Protein AF-0000000080737767 (afdb_homodimer)

Foldseek 3Di:
DPPVPPCVVCLQHDDFKGWAAQDLPDPLLLVLLLLQQQDQVSVVWFDQDDRDGDDSVVSNVVSLQQNQAPTKTFIFTDDPPPDDPDDPPDPPPTHGFWMKGWRGNYDDPVCCVQLETEIGITGRPVCPPVCSVLRVVLSVVCCSCPPVVGFKYKYKTWPVPVVVVVSCVVSQWDWDDWAWQPGDDPNDGIIMTMTMDGSVSVCVVVVVPPPPD/DPPVPPCVVCLQHDDFKGWAAQDLPDPLLLVLLLLQQQDQVSVVWFDQDDRDGDDSVCSNVVSLQQNQAPTKTFIFTDDPPPDDPDDPPDPPPTNGFWMKGWRGNYDDPVCCVQLETEIGITGRPVCPPVCSVLRVVLSVVCCSCPPVVGFKYKYKTKPVPVVVVVSCVVSQWDWDDWAWQPGDDPNDGIIMTMTMDGSVSVCVVVVVPPPPD

Solvent-accessible surface area (backbone atoms only — not comparable to full-atom values): 23776 Å² total; per-residue (Å²): 129,77,75,80,37,71,66,58,78,43,63,51,47,59,94,60,36,33,55,40,74,46,49,88,82,37,64,67,55,52,52,47,46,42,55,39,54,54,32,66,66,54,40,62,66,67,41,87,51,62,92,60,94,56,58,76,78,54,36,57,59,52,44,47,31,35,48,43,13,72,44,18,27,32,34,23,57,50,75,73,79,75,65,79,87,71,72,90,64,74,80,71,79,76,51,66,48,32,40,37,28,34,20,68,59,35,70,55,82,52,45,48,80,25,24,53,39,40,47,50,69,48,62,36,74,92,58,53,93,69,59,52,65,60,55,50,53,51,51,50,52,50,43,38,45,72,74,68,57,33,40,22,44,30,40,72,46,43,67,88,36,57,67,59,53,50,49,43,45,72,75,60,37,38,85,30,30,45,43,72,47,47,36,58,53,95,92,37,71,34,31,39,35,32,31,34,37,41,45,67,57,52,30,52,75,68,67,57,69,64,77,78,124,127,76,76,77,39,70,68,58,77,43,65,52,47,58,95,62,35,34,53,39,74,45,51,88,83,38,64,68,55,51,52,48,47,42,53,41,53,54,32,66,67,52,40,62,66,66,41,87,48,62,91,60,94,55,57,75,79,54,38,56,58,51,44,48,31,35,48,42,13,72,43,20,28,33,35,22,58,51,75,73,77,74,65,79,87,71,73,91,65,73,80,70,79,77,50,67,48,32,42,36,28,34,21,68,59,35,71,56,82,52,44,48,78,26,26,55,40,40,48,49,70,49,62,36,75,92,57,54,93,70,58,52,66,60,55,50,53,52,49,50,53,48,44,38,43,72,72,68,56,32,41,24,44,30,40,70,44,43,67,90,37,57,67,58,54,51,50,43,45,72,76,61,38,38,83,30,30,46,44,70,48,47,35,60,54,93,93,38,72,32,33,37,36,33,31,35,37,43,45,68,57,51,30,52,74,68,69,58,67,65,79,76,125

pLDDT: mean 89.71, std 14.6, range [28.62, 98.75]

Organism: Fusarium oxysporum (strain Fo5176) (NCBI:txid660025)

Nearest PDB structures (foldseek):
  6vfn-assembly1_A  TM=8.523E-01  e=4.442E-13  Bacillus thuringiensis
  3wr7-assembly1_A-3  TM=8.397E-01  e=1.255E-12  Escherichia coli LY180
  7kx2-assembly1_B  TM=7.762E-01  e=9.831E-13  Vibrio cholerae O1 biovar El Tor str. N16961
  5wif-assembly1_B  TM=7.946E-01  e=5.783E-12  Yersinia pestis
  1nsl-assembly1_F  TM=7.685E-01  e=1.634E-11  Bacillus subtilis

InterPro domains:
  IPR000182 GNAT domain [PF13302] (35-174)
  IPR000182 GNAT domain [PS51186] (49-190)
  IPR016181 Acyl-CoA N-acyltransferase [SSF55729] (100-198)

Secondary structure (DSSP, 8-state):
--S--HHHHTTTB-SSEEEEE--TT-HHHHHHHHHHHH-HHHHHHH--S------HHHHHHHHHHHHTSSEEEEEEEPP-TTS-S-S--------EEEEEEESTT---TTTGGG-EEEEEEEE-GGGTTSSHHHHHHHHHHHHHHHTS--SEEEEEEETT-HHHHHHHHHHT-EEEEEEEEEEEETTEEEEEEEEEEEHHHHHHHTT------/--S--HHHHTTTB-SSEEEEE--TT-HHHHHHHHHHHH-HHHHHHH--S------HHHHHHHHHHHHTSSEEEEEEE---TTS-S-S--------EEEEEEESTT---TTTGGG-EEEEEEEE-GGGTTSSHHHHHHHHHHHHHHHTS--SEEEEEEETT-HHHHHHHHHHT-EEEEEEEEEEEETTEEEEEEEEEEEHHHHHHHTT------

Structure (mmCIF, N/CA/C/O backbone):
data_AF-0000000080737767-model_v1
#
loop_
_entity.id
_entity.type
_entity.pdbx_description
1 polymer 'Uncharacterized protein'
#
loop_
_atom_site.group_PDB
_atom_site.id
_atom_site.type_symbol
_atom_site.label_atom_id
_atom_site.label_alt_id
_atom_site.label_comp_id
_atom_site.label_asym_id
_atom_site.label_entity_id
_atom_site.label_seq_id
_atom_site.pdbx_PDB_ins_code
_atom_site.Cartn_x
_atom_site.Cartn_y
_atom_site.Cartn_z
_atom_site.occupancy
_atom_site.B_iso_or_equiv
_atom_site.auth_seq_id
_atom_site.auth_comp_id
_atom_site.auth_asym_id
_atom_site.auth_atom_id
_atom_site.pdbx_PDB_model_num
ATOM 1 N N . MET A 1 1 ? -29.656 27.797 9.977 1 43.09 1 MET A N 1
ATOM 2 C CA . MET A 1 1 ? -28.422 27.391 10.641 1 43.09 1 MET A CA 1
ATOM 3 C C . MET A 1 1 ? -27.234 28.172 10.109 1 43.09 1 MET A C 1
ATOM 5 O O . MET A 1 1 ? -27.062 28.297 8.898 1 43.09 1 MET A O 1
ATOM 9 N N . ASP A 1 2 ? -26.781 29.172 10.734 1 53 2 ASP A N 1
ATOM 10 C CA . ASP A 1 2 ? -25.688 30.094 10.383 1 53 2 ASP A CA 1
ATOM 11 C C . ASP A 1 2 ? -24.422 29.312 10.023 1 53 2 ASP A C 1
ATOM 13 O O . ASP A 1 2 ? -23.859 28.609 10.867 1 53 2 ASP A O 1
ATOM 17 N N . TYR A 1 3 ? -24.359 28.891 8.805 1 58.97 3 TYR A N 1
ATOM 18 C CA . TYR A 1 3 ? -23.281 28.109 8.242 1 58.97 3 TYR A CA 1
ATOM 19 C C . TYR A 1 3 ? -21.922 28.703 8.594 1 58.97 3 TYR A C 1
ATOM 21 O O . TYR A 1 3 ? -20.875 28.094 8.336 1 58.97 3 TYR A O 1
ATOM 29 N N . SER A 1 4 ? -21.969 29.938 9.219 1 66.19 4 SER A N 1
ATOM 30 C CA . SER A 1 4 ? -20.703 30.578 9.578 1 66.19 4 SER A CA 1
ATOM 31 C C . SER A 1 4 ? -20.234 30.125 10.953 1 66.19 4 SER A C 1
ATOM 33 O O . SER A 1 4 ? -20.016 30.953 11.844 1 66.19 4 SER A O 1
ATOM 35 N N . THR A 1 5 ? -20.359 28.766 11.18 1 70.56 5 THR A N 1
ATOM 36 C CA . THR A 1 5 ? -19.859 28.219 12.43 1 70.56 5 THR A CA 1
ATOM 37 C C . THR A 1 5 ? -18.344 28.344 12.508 1 70.56 5 THR A C 1
ATOM 39 O O . THR A 1 5 ? -17.672 28.5 11.484 1 70.56 5 THR A O 1
ATOM 42 N N . GLU A 1 6 ? -17.875 28.625 13.633 1 73.81 6 GLU A N 1
ATOM 43 C CA . GLU A 1 6 ? -16.453 28.766 13.914 1 73.81 6 GLU A CA 1
ATOM 44 C C . GLU A 1 6 ? -15.648 27.672 13.227 1 73.81 6 GLU A C 1
ATOM 46 O O . GLU A 1 6 ? -14.539 27.906 12.75 1 73.81 6 GLU A O 1
ATOM 51 N N . ASP A 1 7 ? -16.297 26.578 13.078 1 75.62 7 ASP A N 1
ATOM 52 C CA . ASP A 1 7 ? -15.602 25.438 12.492 1 75.62 7 ASP A CA 1
ATOM 53 C C . ASP A 1 7 ? -15.398 25.625 10.992 1 75.62 7 ASP A C 1
ATOM 55 O O . ASP A 1 7 ? -14.383 25.188 10.438 1 75.62 7 ASP A O 1
ATOM 59 N N . ILE A 1 8 ? -16.234 26.312 10.383 1 81.31 8 ILE A N 1
ATOM 60 C CA . ILE A 1 8 ? -16.141 26.516 8.938 1 81.31 8 ILE A CA 1
ATOM 61 C C . ILE A 1 8 ? -15.203 27.688 8.641 1 81.31 8 ILE A C 1
ATOM 63 O O . ILE A 1 8 ? -14.367 27.609 7.738 1 81.31 8 ILE A O 1
ATOM 67 N N . VAL A 1 9 ? -15.266 28.719 9.438 1 79.62 9 VAL A N 1
ATOM 68 C CA . VAL A 1 9 ? -14.469 29.922 9.219 1 79.62 9 VAL A CA 1
ATOM 69 C C . VAL A 1 9 ? -12.984 29.609 9.414 1 79.62 9 VAL A C 1
ATOM 71 O O . VAL A 1 9 ? -12.133 30.125 8.695 1 79.62 9 VAL A O 1
ATOM 74 N N . ASN A 1 10 ? -12.703 28.641 10.281 1 83 10 ASN A N 1
ATOM 75 C CA . ASN A 1 10 ? -11.328 28.297 10.625 1 83 10 ASN A CA 1
ATOM 76 C C . ASN A 1 10 ? -10.914 26.953 10.039 1 83 10 ASN A C 1
ATOM 78 O O . ASN A 1 10 ? -10.016 26.297 10.555 1 83 10 ASN A O 1
ATOM 82 N N . ALA A 1 11 ? -11.57 26.625 8.984 1 89.31 11 ALA A N 1
ATOM 83 C CA . ALA A 1 11 ? -11.414 25.266 8.445 1 89.31 11 ALA A CA 1
ATOM 84 C C . ALA A 1 11 ? -10.008 25.062 7.898 1 89.31 11 ALA A C 1
ATOM 86 O O . ALA A 1 11 ? -9.57 23.922 7.719 1 89.31 11 ALA A O 1
ATOM 87 N N . TYR A 1 12 ? -9.281 26.156 7.684 1 93.5 12 TYR A N 1
ATOM 88 C CA . TYR A 1 12 ? -7.977 25.984 7.055 1 93.5 12 TYR A CA 1
ATOM 89 C C . TYR A 1 12 ? -6.867 26.516 7.953 1 93.5 12 TYR A C 1
ATOM 91 O O . TYR A 1 12 ? -5.816 26.938 7.469 1 93.5 12 TYR A O 1
ATOM 99 N N . LYS A 1 13 ? -7.152 26.594 9.195 1 93.56 13 LYS A N 1
ATOM 100 C CA . LYS A 1 13 ? -6.148 27.047 10.156 1 93.56 13 LYS A CA 1
ATOM 101 C C . LYS A 1 13 ? -6.258 26.266 11.461 1 93.56 13 LYS A C 1
ATOM 103 O O . LYS A 1 13 ? -7.305 25.688 11.758 1 93.56 13 LYS A O 1
ATOM 108 N N . SER A 1 14 ? -5.238 26.219 12.156 1 94.56 14 SER A N 1
ATOM 109 C CA . SER A 1 14 ? -5.152 25.734 13.531 1 94.56 14 SER A CA 1
ATOM 110 C C . SER A 1 14 ? -4.477 26.766 14.43 1 94.56 14 SER A C 1
ATOM 112 O O . SER A 1 14 ? -4.414 27.953 14.086 1 94.56 14 SER A O 1
ATOM 114 N N . ASN A 1 15 ? -4.082 26.406 15.648 1 94 15 ASN A N 1
ATOM 115 C CA . ASN A 1 15 ? -3.625 27.359 16.641 1 94 15 ASN A CA 1
ATOM 116 C C . ASN A 1 15 ? -2.477 28.219 16.109 1 94 15 ASN A C 1
ATOM 118 O O . ASN A 1 15 ? -2.574 29.438 16.062 1 94 15 ASN A O 1
ATOM 122 N N . ARG A 1 16 ? -1.409 27.609 15.672 1 95.62 16 ARG A N 1
ATOM 123 C CA . ARG A 1 16 ? -0.205 28.328 15.281 1 95.62 16 ARG A CA 1
ATOM 124 C C . ARG A 1 16 ? 0.028 28.219 13.773 1 95.62 16 ARG A C 1
ATOM 126 O O . ARG A 1 16 ? 0.942 28.844 13.234 1 95.62 16 ARG A O 1
ATOM 133 N N . LEU A 1 17 ? -0.876 27.453 13.047 1 97 17 LEU A N 1
ATOM 134 C CA . LEU A 1 17 ? -0.57 27.125 11.656 1 97 17 LEU A CA 1
ATOM 135 C C . LEU A 1 17 ? -1.733 27.5 10.742 1 97 17 LEU A C 1
ATOM 137 O O . LEU A 1 17 ? -2.885 27.547 11.188 1 97 17 LEU A O 1
ATOM 141 N N . GLU A 1 18 ? -1.42 27.828 9.531 1 96.31 18 GLU A N 1
ATOM 142 C CA . GLU A 1 18 ? -2.348 27.969 8.414 1 96.31 18 GLU A CA 1
ATOM 143 C C . GLU A 1 18 ? -2.006 27 7.289 1 96.31 18 GLU A C 1
ATOM 145 O O . GLU A 1 18 ? -0.83 26.734 7.023 1 96.31 18 GLU A O 1
ATOM 150 N N . TYR A 1 19 ? -3.014 26.531 6.668 1 96.94 19 TYR A N 1
ATOM 151 C CA . TYR A 1 19 ? -2.844 25.547 5.613 1 96.94 19 TYR A CA 1
ATOM 152 C C . TYR A 1 19 ? -3.311 26.094 4.27 1 96.94 19 TYR A C 1
ATOM 154 O O . TYR A 1 19 ? -4.496 26.375 4.086 1 96.94 19 TYR A O 1
ATOM 162 N N . ILE A 1 20 ? -2.375 26.156 3.404 1 95.38 20 ILE A N 1
ATOM 163 C CA . ILE A 1 20 ? -2.678 26.719 2.09 1 95.38 20 ILE A CA 1
ATOM 164 C C . ILE A 1 20 ? -2.562 25.625 1.029 1 95.38 20 ILE A C 1
ATOM 166 O O . ILE A 1 20 ? -1.651 24.797 1.081 1 95.38 20 ILE A O 1
ATOM 170 N N . ARG A 1 21 ? -3.438 25.703 0.076 1 95.5 21 ARG A N 1
ATOM 171 C CA . ARG A 1 21 ? -3.363 24.719 -1.004 1 95.5 21 ARG A CA 1
ATOM 172 C C . ARG A 1 21 ? -2.002 24.766 -1.687 1 95.5 21 ARG A C 1
ATOM 174 O O . ARG A 1 21 ? -1.497 25.828 -2.02 1 95.5 21 ARG A O 1
ATOM 181 N N . ALA A 1 22 ? -1.434 23.594 -1.837 1 95.5 22 ALA A N 1
ATOM 182 C CA . ALA A 1 22 ? -0.165 23.516 -2.557 1 95.5 22 ALA A CA 1
ATOM 183 C C . ALA A 1 22 ? -0.333 23.953 -4.012 1 95.5 22 ALA A C 1
ATOM 185 O O . ALA A 1 22 ? -1.306 23.562 -4.668 1 95.5 22 ALA A O 1
ATOM 186 N N . ASP A 1 23 ? 0.607 24.75 -4.457 1 92.94 23 ASP A N 1
ATOM 187 C CA . ASP A 1 23 ? 0.604 25.297 -5.809 1 92.94 23 ASP A CA 1
ATOM 188 C C . ASP A 1 23 ? 1.978 25.156 -6.461 1 92.94 23 ASP A C 1
ATOM 190 O O . ASP A 1 23 ? 2.973 25.656 -5.938 1 92.94 23 ASP A O 1
ATOM 194 N N . LYS A 1 24 ? 1.969 24.547 -7.617 1 91.19 24 LYS A N 1
ATOM 195 C CA . LYS A 1 24 ? 3.232 24.266 -8.289 1 91.19 24 LYS A CA 1
ATOM 196 C C . LYS A 1 24 ? 3.932 25.547 -8.711 1 91.19 24 LYS A C 1
ATOM 198 O O . LYS A 1 24 ? 5.145 25.562 -8.93 1 91.19 24 LYS A O 1
ATOM 203 N N . THR A 1 25 ? 3.211 26.594 -8.836 1 92.19 25 THR A N 1
ATOM 204 C CA . THR A 1 25 ? 3.779 27.859 -9.312 1 92.19 25 THR A CA 1
ATOM 205 C C . THR A 1 25 ? 4.293 28.703 -8.148 1 92.19 25 THR A C 1
ATOM 207 O O . THR A 1 25 ? 4.883 29.766 -8.352 1 92.19 25 THR A O 1
ATOM 210 N N . ASP A 1 26 ? 4.027 28.281 -6.945 1 93.25 26 ASP A N 1
ATOM 211 C CA . ASP A 1 26 ? 4.496 29 -5.766 1 93.25 26 ASP A CA 1
ATOM 212 C C . ASP A 1 26 ? 5.996 28.812 -5.559 1 93.25 26 ASP A C 1
ATOM 214 O O . ASP A 1 26 ? 6.434 27.734 -5.137 1 93.25 26 ASP A O 1
ATOM 218 N N . GLY A 1 27 ? 6.715 29.812 -5.773 1 93.88 27 GLY A N 1
ATOM 219 C CA . GLY A 1 27 ? 8.164 29.75 -5.66 1 93.88 27 GLY A CA 1
ATOM 220 C C . GLY A 1 27 ? 8.641 29.406 -4.262 1 93.88 27 GLY A C 1
ATOM 221 O O . GLY A 1 27 ? 9.664 28.734 -4.094 1 93.88 27 GLY A O 1
ATOM 222 N N . ASN A 1 28 ? 8.008 29.875 -3.287 1 94.12 28 ASN A N 1
ATOM 223 C CA . ASN A 1 28 ? 8.375 29.547 -1.911 1 94.12 28 ASN A CA 1
ATOM 224 C C . ASN A 1 28 ? 8.18 28.078 -1.604 1 94.12 28 ASN A C 1
ATOM 226 O O . ASN A 1 28 ? 9 27.453 -0.92 1 94.12 28 ASN A O 1
ATOM 230 N N . LEU A 1 29 ? 7.121 27.594 -2.072 1 95.19 29 LEU A N 1
ATOM 231 C CA . LEU A 1 29 ? 6.883 26.156 -1.894 1 95.19 29 LEU A CA 1
ATOM 232 C C . LEU A 1 29 ? 7.953 25.344 -2.598 1 95.19 29 LEU A C 1
ATOM 234 O O . LEU A 1 29 ? 8.406 24.312 -2.074 1 95.19 29 LEU A O 1
ATOM 238 N N . GLN A 1 30 ? 8.344 25.75 -3.779 1 96.12 30 GLN A N 1
ATOM 239 C CA . GLN A 1 30 ? 9.398 25.062 -4.516 1 96.12 30 GLN A CA 1
ATOM 240 C C . GLN A 1 30 ? 10.695 25.016 -3.709 1 96.12 30 GLN A C 1
ATOM 242 O O . GLN A 1 30 ? 11.367 23.984 -3.668 1 96.12 30 GLN A O 1
ATOM 247 N N . LYS A 1 31 ? 10.992 26.078 -3.131 1 95.44 31 LYS A N 1
ATOM 248 C CA . LYS A 1 31 ? 12.203 26.156 -2.322 1 95.44 31 LYS A CA 1
ATOM 249 C C . LYS A 1 31 ? 12.133 25.203 -1.131 1 95.44 31 LYS A C 1
ATOM 251 O O . LYS A 1 31 ? 13.094 24.5 -0.838 1 95.44 31 LYS A O 1
ATOM 256 N N . VAL A 1 32 ? 11.047 25.219 -0.478 1 96.31 32 VAL A N 1
ATOM 257 C CA . VAL A 1 32 ? 10.859 24.359 0.684 1 96.31 32 VAL A CA 1
ATOM 258 C C . VAL A 1 32 ? 10.891 22.891 0.248 1 96.31 32 VAL A C 1
ATOM 260 O O . VAL A 1 32 ? 11.5 22.047 0.909 1 96.31 32 VAL A O 1
ATOM 263 N N . ALA A 1 33 ? 10.188 22.609 -0.85 1 96.25 33 ALA A N 1
ATOM 264 C CA . ALA A 1 33 ? 10.188 21.266 -1.391 1 96.25 33 ALA A CA 1
ATOM 265 C C . ALA A 1 33 ? 11.617 20.781 -1.677 1 96.25 33 ALA A C 1
ATOM 267 O O . ALA A 1 33 ? 11.969 19.641 -1.362 1 96.25 33 ALA A O 1
ATOM 268 N N . LEU A 1 34 ? 12.367 21.625 -2.277 1 95.69 34 LEU A N 1
ATOM 269 C CA . LEU A 1 34 ? 13.75 21.281 -2.561 1 95.69 34 LEU A CA 1
ATOM 270 C C . LEU A 1 34 ? 14.516 21 -1.272 1 95.69 34 LEU A C 1
ATOM 272 O O . LEU A 1 34 ? 15.289 20.031 -1.197 1 95.69 34 LEU A O 1
ATOM 276 N N . THR A 1 35 ? 14.352 21.828 -0.272 1 96.06 35 THR A N 1
ATOM 277 C CA . THR A 1 35 ? 14.984 21.625 1.028 1 96.06 35 THR A CA 1
ATOM 278 C C . THR A 1 35 ? 14.602 20.281 1.625 1 96.06 35 THR A C 1
ATOM 280 O O . THR A 1 35 ? 15.461 19.562 2.143 1 96.06 35 THR A O 1
ATOM 283 N N . ILE A 1 36 ? 13.391 19.953 1.53 1 95.5 36 ILE A N 1
ATOM 284 C CA . ILE A 1 36 ? 12.883 18.688 2.029 1 95.5 36 ILE A CA 1
ATOM 285 C C . ILE A 1 36 ? 13.547 17.531 1.278 1 95.5 36 ILE A C 1
ATOM 287 O O . ILE A 1 36 ? 14.062 16.594 1.894 1 95.5 36 ILE A O 1
ATOM 291 N N . LEU A 1 37 ? 13.578 17.656 -0.021 1 94.19 37 LEU A N 1
ATOM 292 C CA . LEU A 1 37 ? 14.078 16.594 -0.884 1 94.19 37 LEU A CA 1
ATOM 293 C C . LEU A 1 37 ? 15.578 16.391 -0.693 1 94.19 37 LEU A C 1
ATOM 295 O O . LEU A 1 37 ? 16.094 15.281 -0.854 1 94.19 37 LEU A O 1
ATOM 299 N N . GLN A 1 38 ? 16.234 17.406 -0.276 1 94.56 38 GLN A N 1
ATOM 300 C CA . GLN A 1 38 ? 17.688 17.344 -0.185 1 94.56 38 GLN A CA 1
ATOM 301 C C . GLN A 1 38 ? 18.141 16.922 1.21 1 94.56 38 GLN A C 1
ATOM 303 O O . GLN A 1 38 ? 19.312 16.594 1.422 1 94.56 38 GLN A O 1
ATOM 308 N N . ASP A 1 39 ? 17.281 16.938 2.135 1 95.38 39 ASP A N 1
ATOM 309 C CA . ASP A 1 39 ? 17.625 16.5 3.484 1 95.38 39 ASP A CA 1
ATOM 310 C C . ASP A 1 39 ? 17.562 14.969 3.594 1 95.38 39 ASP A C 1
ATOM 312 O O . ASP A 1 39 ? 16.484 14.383 3.504 1 95.38 39 ASP A O 1
ATOM 316 N N . PRO A 1 40 ? 18.641 14.344 3.842 1 93.31 40 PRO A N 1
ATOM 317 C CA . PRO A 1 40 ? 18.656 12.875 3.83 1 93.31 40 PRO A CA 1
ATOM 318 C C . PRO A 1 40 ? 17.844 12.266 4.969 1 93.31 40 PRO A C 1
ATOM 320 O O . PRO A 1 40 ? 17.297 11.172 4.824 1 93.31 40 PRO A O 1
ATOM 323 N N . VAL A 1 41 ? 17.781 12.938 6.055 1 93.5 41 VAL A N 1
ATOM 324 C CA . VAL A 1 41 ? 17 12.422 7.176 1 93.5 41 VAL A CA 1
ATOM 325 C C . VAL A 1 41 ? 15.508 12.469 6.836 1 93.5 41 VAL A C 1
ATOM 327 O O . VAL A 1 41 ? 14.789 11.492 7.051 1 93.5 41 VAL A O 1
ATOM 330 N N . ILE A 1 42 ? 15.109 13.586 6.281 1 93.75 42 ILE A N 1
ATOM 331 C CA . ILE A 1 42 ? 13.719 13.695 5.871 1 93.75 42 ILE A CA 1
ATOM 332 C C . ILE A 1 42 ? 13.398 12.648 4.809 1 93.75 42 ILE A C 1
ATOM 334 O O . ILE A 1 42 ? 12.359 11.984 4.867 1 93.75 42 ILE A O 1
ATOM 338 N N . GLN A 1 43 ? 14.281 12.484 3.879 1 91.19 43 GLN A N 1
ATOM 339 C CA . GLN A 1 43 ? 14.086 11.484 2.838 1 91.19 43 GLN A CA 1
ATOM 340 C C . GLN A 1 43 ? 13.938 10.086 3.441 1 91.19 43 GLN A C 1
ATOM 342 O O . GLN A 1 43 ? 13.039 9.336 3.055 1 91.19 43 GLN A O 1
ATOM 347 N N . ALA A 1 44 ? 14.703 9.758 4.371 1 90.31 44 ALA A N 1
ATOM 348 C CA . ALA A 1 44 ? 14.711 8.43 4.98 1 90.31 44 ALA A CA 1
ATOM 349 C C . ALA A 1 44 ? 13.43 8.172 5.762 1 90.31 44 ALA A C 1
ATOM 351 O O . ALA A 1 44 ? 12.961 7.039 5.844 1 90.31 44 ALA A O 1
ATOM 352 N N . LEU A 1 45 ? 12.883 9.219 6.246 1 91.12 45 LEU A N 1
ATOM 353 C CA . LEU A 1 45 ? 11.742 9.062 7.137 1 91.12 45 LEU A CA 1
ATOM 354 C C . LEU A 1 45 ? 10.43 9.195 6.363 1 91.12 45 LEU A C 1
ATOM 356 O O . LEU A 1 45 ? 9.383 8.742 6.824 1 91.12 45 LEU A O 1
ATOM 360 N N . SER A 1 46 ? 10.477 9.805 5.242 1 87 46 SER A N 1
ATOM 361 C CA . SER A 1 46 ? 9.25 10.148 4.52 1 87 46 SER A CA 1
ATOM 362 C C . SER A 1 46 ? 8.836 9.023 3.578 1 87 46 SER A C 1
ATOM 364 O O . SER A 1 46 ? 7.641 8.812 3.355 1 87 46 SER A O 1
ATOM 366 N N . ALA A 1 47 ? 9.758 8.406 2.918 1 80.12 47 ALA A N 1
ATOM 367 C CA . ALA A 1 47 ? 9.484 7.32 1.985 1 80.12 47 ALA A CA 1
ATOM 368 C C . ALA A 1 47 ? 10.625 6.301 1.976 1 80.12 47 ALA A C 1
ATOM 370 O O . ALA A 1 47 ? 11.789 6.672 2.088 1 80.12 47 ALA A O 1
ATOM 371 N N . PRO A 1 48 ? 10.164 5.094 1.802 1 81.75 48 PRO A N 1
ATOM 372 C CA . PRO A 1 48 ? 11.203 4.066 1.794 1 81.75 48 PRO A CA 1
ATOM 373 C C . PRO A 1 48 ? 11.883 3.92 0.433 1 81.75 48 PRO A C 1
ATOM 375 O O . PRO A 1 48 ? 11.914 2.824 -0.132 1 81.75 48 PRO A O 1
ATOM 378 N N . THR A 1 49 ? 12.414 4.965 -0.121 1 87.12 49 THR A N 1
ATOM 379 C CA . THR A 1 49 ? 13.156 4.891 -1.374 1 87.12 49 THR A CA 1
ATOM 380 C C . THR A 1 49 ? 14.664 4.984 -1.118 1 87.12 49 THR A C 1
ATOM 382 O O . THR A 1 49 ? 15.086 5.312 -0.01 1 87.12 49 THR A O 1
ATOM 385 N N . MET A 1 50 ? 15.383 4.668 -2.148 1 90 50 MET A N 1
ATOM 386 C CA . MET A 1 50 ? 16.828 4.781 -2.061 1 90 50 MET A CA 1
ATOM 387 C C . MET A 1 50 ? 17.25 6.207 -1.715 1 90 50 MET A C 1
ATOM 389 O O . MET A 1 50 ? 16.703 7.168 -2.26 1 90 50 MET A O 1
ATOM 393 N N . LEU A 1 51 ? 18.156 6.254 -0.793 1 89.38 51 LEU A N 1
ATOM 394 C CA . LEU A 1 51 ? 18.734 7.559 -0.481 1 89.38 51 LEU A CA 1
ATOM 395 C C . LEU A 1 51 ? 19.594 8.062 -1.632 1 89.38 51 LEU A C 1
ATOM 397 O O . LEU A 1 51 ? 20.594 7.422 -1.988 1 89.38 51 LEU A O 1
ATOM 401 N N . LEU A 1 52 ? 19.125 9.148 -2.23 1 90.88 52 LEU A N 1
ATOM 402 C CA . LEU A 1 52 ? 19.844 9.75 -3.348 1 90.88 52 LEU A CA 1
ATOM 403 C C . LEU A 1 52 ? 19.859 11.273 -3.232 1 90.88 52 LEU A C 1
ATOM 405 O O . LEU A 1 52 ? 18.859 11.875 -2.816 1 90.88 52 LEU A O 1
ATOM 409 N N . PRO A 1 53 ? 21.016 11.859 -3.553 1 91 53 PRO A N 1
ATOM 410 C CA . PRO A 1 53 ? 20.922 13.32 -3.701 1 91 53 PRO A CA 1
ATOM 411 C C . PRO A 1 53 ? 19.891 13.742 -4.742 1 91 53 PRO A C 1
ATOM 413 O O . PRO A 1 53 ? 19.797 13.133 -5.809 1 91 53 PRO A O 1
ATOM 416 N N . LYS A 1 54 ? 19.094 14.688 -4.336 1 90.31 54 LYS A N 1
ATOM 417 C CA . LYS A 1 54 ? 18.047 15.148 -5.238 1 90.31 54 LYS A CA 1
ATOM 418 C C . LYS A 1 54 ? 18.297 16.578 -5.691 1 90.31 54 LYS A C 1
ATOM 420 O O . LYS A 1 54 ? 18.984 17.344 -5.012 1 90.31 54 LYS A O 1
ATOM 425 N N . GLY A 1 55 ? 17.812 16.828 -6.895 1 87.75 55 GLY A N 1
ATOM 426 C CA . GLY A 1 55 ? 17.953 18.156 -7.457 1 87.75 55 GLY A CA 1
ATOM 427 C C . GLY A 1 55 ? 16.625 18.766 -7.879 1 87.75 55 GLY A C 1
ATOM 428 O O . GLY A 1 55 ? 15.562 18.266 -7.508 1 87.75 55 GLY A O 1
ATOM 429 N N . PRO A 1 56 ? 16.703 19.844 -8.555 1 87.44 56 PRO A N 1
ATOM 430 C CA . PRO A 1 56 ? 15.5 20.578 -8.953 1 87.44 56 PRO A CA 1
ATOM 431 C C . PRO A 1 56 ? 14.578 19.766 -9.867 1 87.44 56 PRO A C 1
ATOM 433 O O . PRO A 1 56 ? 13.367 19.984 -9.883 1 87.44 56 PRO A O 1
ATOM 436 N N . LYS A 1 57 ? 15.141 18.844 -10.477 1 87.94 57 LYS A N 1
ATOM 437 C CA . LYS A 1 57 ? 14.352 18.031 -11.398 1 87.94 57 LYS A CA 1
ATOM 438 C C . LYS A 1 57 ? 13.273 17.25 -10.656 1 87.94 57 LYS A C 1
ATOM 440 O O . LYS A 1 57 ? 12.188 17.031 -11.188 1 87.94 57 LYS A O 1
ATOM 445 N N . GLU A 1 58 ? 13.539 16.875 -9.445 1 90.69 58 GLU A N 1
ATOM 446 C CA . GLU A 1 58 ? 12.609 16.062 -8.672 1 90.69 58 GLU A CA 1
ATOM 447 C C . GLU A 1 58 ? 11.547 16.922 -7.996 1 90.69 58 GLU A C 1
ATOM 449 O O . GLU A 1 58 ? 10.523 16.406 -7.547 1 90.69 58 GLU A O 1
ATOM 454 N N . VAL A 1 59 ? 11.797 18.156 -7.934 1 92.75 59 VAL A N 1
ATOM 455 C CA . VAL A 1 59 ? 10.914 19.062 -7.211 1 92.75 59 VAL A CA 1
ATOM 456 C C . VAL A 1 59 ? 9.547 19.109 -7.891 1 92.75 59 VAL A C 1
ATOM 458 O O . VAL A 1 59 ? 8.508 19.016 -7.223 1 92.75 59 VAL A O 1
ATOM 461 N N . ASP A 1 60 ? 9.531 19.156 -9.148 1 91.31 60 ASP A N 1
ATOM 462 C CA . ASP A 1 60 ? 8.281 19.25 -9.883 1 91.31 60 ASP A CA 1
ATOM 463 C C . ASP A 1 60 ? 7.398 18.031 -9.633 1 91.31 60 ASP A C 1
ATOM 465 O O . ASP A 1 60 ? 6.207 18.156 -9.344 1 91.31 60 ASP A O 1
ATOM 469 N N . SER A 1 61 ? 8 16.922 -9.734 1 90.94 61 SER A N 1
ATOM 470 C CA . SER A 1 61 ? 7.242 15.703 -9.531 1 90.94 61 SER A CA 1
ATOM 471 C C . SER A 1 61 ? 6.738 15.602 -8.094 1 90.94 61 SER A C 1
ATOM 473 O O . SER A 1 61 ? 5.617 15.141 -7.852 1 90.94 61 SER A O 1
ATOM 475 N N . TYR A 1 62 ? 7.609 16.031 -7.277 1 92.75 62 TYR A N 1
ATOM 476 C CA . TYR A 1 62 ? 7.238 16.016 -5.867 1 92.75 62 TYR A CA 1
ATOM 477 C C . TYR A 1 62 ? 6.031 16.906 -5.613 1 92.75 62 TYR A C 1
ATOM 479 O O . TYR A 1 62 ? 5.039 16.484 -5.027 1 92.75 62 TYR A O 1
ATOM 487 N N . ILE A 1 63 ? 6.078 18.094 -6.059 1 93.88 63 ILE A N 1
ATOM 488 C CA . ILE A 1 63 ? 5 19.047 -5.852 1 93.88 63 ILE A CA 1
ATOM 489 C C . ILE A 1 63 ? 3.75 18.594 -6.598 1 93.88 63 ILE A C 1
ATOM 491 O O . ILE A 1 63 ? 2.633 18.734 -6.098 1 93.88 63 ILE A O 1
ATOM 495 N N . ASP A 1 64 ? 3.906 18.031 -7.758 1 92.81 64 ASP A N 1
ATOM 496 C CA . ASP A 1 64 ? 2.777 17.516 -8.523 1 92.81 64 ASP A CA 1
ATOM 497 C C . ASP A 1 64 ? 2.023 16.438 -7.727 1 92.81 64 ASP A C 1
ATOM 499 O O . ASP A 1 64 ? 0.792 16.422 -7.73 1 92.81 64 ASP A O 1
ATOM 503 N N . SER A 1 65 ? 2.752 15.617 -7.09 1 92.12 65 SER A N 1
ATOM 504 C CA . SER A 1 65 ? 2.127 14.57 -6.293 1 92.12 65 SER A CA 1
ATOM 505 C C . SER A 1 65 ? 1.322 15.156 -5.141 1 92.12 65 SER A C 1
ATOM 507 O O . SER A 1 65 ? 0.24 14.664 -4.816 1 92.12 65 SER A O 1
ATOM 509 N N . VAL A 1 66 ? 1.875 16.203 -4.562 1 94.44 66 VAL A N 1
ATOM 510 C CA . VAL A 1 66 ? 1.186 16.859 -3.463 1 94.44 66 VAL A CA 1
ATOM 511 C C . VAL A 1 66 ? -0.076 17.547 -3.984 1 94.44 66 VAL A C 1
ATOM 513 O O . VAL A 1 66 ? -1.16 17.375 -3.424 1 94.44 66 VAL A O 1
ATOM 516 N N . VAL A 1 67 ? 0.036 18.188 -5.082 1 94.31 67 VAL A N 1
ATOM 517 C CA . VAL A 1 67 ? -1.059 18.969 -5.656 1 94.31 67 VAL A CA 1
ATOM 518 C C . VAL A 1 67 ? -2.168 18.031 -6.125 1 94.31 67 VAL A C 1
ATOM 520 O O . VAL A 1 67 ? -3.352 18.359 -6.027 1 94.31 67 VAL A O 1
ATOM 523 N N . ASN A 1 68 ? -1.815 16.859 -6.535 1 94.44 68 ASN A N 1
ATOM 524 C CA . ASN A 1 68 ? -2.783 15.922 -7.094 1 94.44 68 ASN A CA 1
ATOM 525 C C . ASN A 1 68 ? -3.406 15.047 -6.008 1 94.44 68 ASN A C 1
ATOM 527 O O . ASN A 1 68 ? -4.258 14.211 -6.293 1 94.44 68 ASN A O 1
ATOM 531 N N . SER A 1 69 ? -2.998 15.266 -4.859 1 96.06 69 SER A N 1
ATOM 532 C CA . SER A 1 69 ? -3.57 14.531 -3.736 1 96.06 69 SER A CA 1
ATOM 533 C C . SER A 1 69 ? -5.023 14.922 -3.5 1 96.06 69 SER A C 1
ATOM 535 O O . SER A 1 69 ? -5.504 15.914 -4.055 1 96.06 69 SER A O 1
ATOM 537 N N . LEU A 1 70 ? -5.77 14.062 -2.791 1 96.19 70 LEU A N 1
ATOM 538 C CA . LEU A 1 70 ? -7.098 14.477 -2.357 1 96.19 70 LEU A CA 1
ATOM 539 C C . LEU A 1 70 ? -7.059 15.867 -1.745 1 96.19 70 LEU A C 1
ATOM 541 O O . LEU A 1 70 ? -7.852 16.734 -2.113 1 96.19 70 LEU A O 1
ATOM 545 N N . LEU A 1 71 ? -6.094 16.078 -0.856 1 96.75 71 LEU A N 1
ATOM 546 C CA . LEU A 1 71 ? -5.719 17.391 -0.347 1 96.75 71 LEU A CA 1
ATOM 547 C C . LEU A 1 71 ? -4.211 17.469 -0.141 1 96.75 71 LEU A C 1
ATOM 549 O O . LEU A 1 71 ? -3.609 16.594 0.483 1 96.75 71 LEU A O 1
ATOM 553 N N . GLY A 1 72 ? -3.652 18.422 -0.73 1 97.94 72 GLY A N 1
ATOM 554 C CA . GLY A 1 72 ? -2.26 18.781 -0.517 1 97.94 72 GLY A CA 1
ATOM 555 C C . GLY A 1 72 ? -2.08 20.234 -0.081 1 97.94 72 GLY A C 1
ATOM 556 O O . GLY A 1 72 ? -2.625 21.141 -0.703 1 97.94 72 GLY A O 1
ATOM 557 N N . VAL A 1 73 ? -1.299 20.422 0.989 1 97.94 73 VAL A N 1
ATOM 558 C CA . VAL A 1 73 ? -1.205 21.766 1.526 1 97.94 73 VAL A CA 1
ATOM 559 C C . VAL A 1 73 ? 0.249 22.094 1.856 1 97.94 73 VAL A C 1
ATOM 561 O O . VAL A 1 73 ? 1.037 21.203 2.168 1 97.94 73 VAL A O 1
ATOM 564 N N . ALA A 1 74 ? 0.542 23.312 1.749 1 98 74 ALA A N 1
ATOM 565 C CA . ALA A 1 74 ? 1.702 23.906 2.414 1 98 74 ALA A CA 1
ATOM 566 C C . ALA A 1 74 ? 1.367 24.312 3.846 1 98 74 ALA A C 1
ATOM 568 O O . ALA A 1 74 ? 0.325 24.922 4.098 1 98 74 ALA A O 1
ATOM 569 N N . ILE A 1 75 ? 2.213 23.906 4.715 1 98.12 75 ILE A N 1
ATOM 570 C CA . ILE A 1 75 ? 2.055 24.266 6.121 1 98.12 75 ILE A CA 1
ATOM 571 C C . ILE A 1 75 ? 2.752 25.609 6.395 1 98.12 75 ILE A C 1
ATOM 573 O O . ILE A 1 75 ? 3.969 25.719 6.23 1 98.12 75 ILE A O 1
ATOM 577 N N . CYS A 1 76 ? 1.981 26.594 6.918 1 97.38 76 CYS A N 1
ATOM 578 C CA . CYS A 1 76 ? 2.523 27.922 7.117 1 97.38 76 CYS A CA 1
ATOM 579 C C . CYS A 1 76 ? 2.389 28.359 8.57 1 97.38 76 CYS A C 1
ATOM 581 O O . CYS A 1 76 ? 1.378 28.078 9.219 1 97.38 76 CYS A O 1
ATOM 583 N N . LEU A 1 77 ? 3.389 29.062 9.047 1 95.94 77 LEU A N 1
ATOM 584 C CA . LEU A 1 77 ? 3.273 29.703 10.359 1 95.94 77 LEU A CA 1
ATOM 585 C C . LEU A 1 77 ? 2.295 30.875 10.305 1 95.94 77 LEU A C 1
ATOM 587 O O . LEU A 1 77 ? 2.293 31.641 9.344 1 95.94 77 LEU A O 1
ATOM 591 N N . ARG A 1 78 ? 1.432 30.875 11.359 1 90.56 78 ARG A N 1
ATOM 592 C CA . ARG A 1 78 ? 0.516 32 11.453 1 90.56 78 ARG A CA 1
ATOM 593 C C . ARG A 1 78 ? 1.191 33.188 12.117 1 90.56 78 ARG A C 1
ATOM 595 O O . ARG A 1 78 ? 1.998 33.031 13.031 1 90.56 78 ARG A O 1
ATOM 602 N N . GLU A 1 79 ? 1.164 34.375 11.602 1 74.62 79 GLU A N 1
ATOM 603 C CA . GLU A 1 79 ? 1.667 35.594 12.242 1 74.62 79 GLU A CA 1
ATOM 604 C C . GLU A 1 79 ? 0.766 36 13.398 1 74.62 79 GLU A C 1
ATOM 606 O O . GLU A 1 79 ? -0.449 35.812 13.352 1 74.62 79 GLU A O 1
ATOM 611 N N . ASP A 1 80 ? 1.187 36.031 14.68 1 59.28 80 ASP A N 1
ATOM 612 C CA . ASP A 1 80 ? 0.456 36.562 15.836 1 59.28 80 ASP A CA 1
ATOM 613 C C . ASP A 1 80 ? -0.435 37.75 15.438 1 59.28 80 ASP A C 1
ATOM 615 O O . ASP A 1 80 ? -0.013 38.625 14.688 1 59.28 80 ASP A O 1
ATOM 619 N N . ASP A 1 81 ? -1.761 37.438 15.414 1 51.34 81 ASP A N 1
ATOM 620 C CA . ASP A 1 81 ? -2.742 38.5 15.203 1 51.34 81 ASP A CA 1
ATOM 621 C C . ASP A 1 81 ? -2.289 39.812 15.852 1 51.34 81 ASP A C 1
ATOM 623 O O . ASP A 1 81 ? -2.873 40.844 15.609 1 51.34 81 ASP A O 1
ATOM 627 N N . ASP A 1 82 ? -1.572 39.656 17.094 1 46.06 82 ASP A N 1
ATOM 628 C CA . ASP A 1 82 ? -1.516 40.875 17.906 1 46.06 82 ASP A CA 1
ATOM 629 C C . ASP A 1 82 ? -0.754 42 17.172 1 46.06 82 ASP A C 1
ATOM 631 O O . ASP A 1 82 ? -0.475 43.031 17.75 1 46.06 82 ASP A O 1
ATOM 635 N N . ASN A 1 83 ? 0.218 41.688 16.391 1 45.75 83 ASN A N 1
ATOM 636 C CA . ASN A 1 83 ? 0.811 43 16.109 1 45.75 83 ASN A CA 1
ATOM 637 C C . ASN A 1 83 ? -0.194 43.938 15.453 1 45.75 83 ASN A C 1
ATOM 639 O O . ASN A 1 83 ? -1.139 43.5 14.805 1 45.75 83 ASN A O 1
ATOM 643 N N . ASP A 1 84 ? 0.037 45.375 15.602 1 44.28 84 ASP A N 1
ATOM 644 C CA . ASP A 1 84 ? -0.663 46.656 15.477 1 44.28 84 ASP A CA 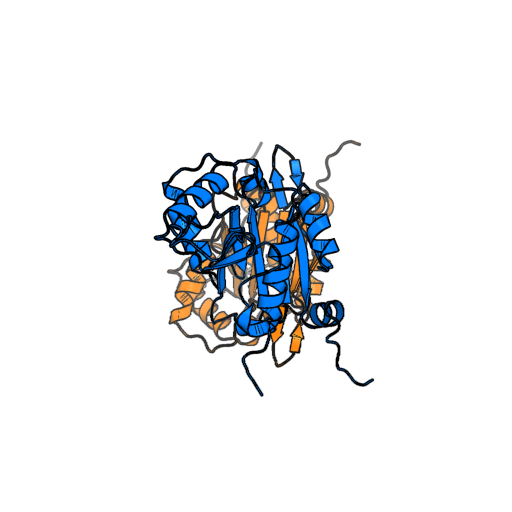1
ATOM 645 C C . ASP A 1 84 ? -1.397 46.75 14.141 1 44.28 84 ASP A C 1
ATOM 647 O O . ASP A 1 84 ? -0.824 46.469 13.086 1 44.28 84 ASP A O 1
ATOM 651 N N . LYS A 1 85 ? -2.715 46.688 14.023 1 45.72 85 LYS A N 1
ATOM 652 C CA . LYS A 1 85 ? -3.734 47.094 13.055 1 45.72 85 LYS A CA 1
ATOM 653 C C . LYS A 1 85 ? -3.197 48.156 12.094 1 45.72 85 LYS A C 1
ATOM 655 O O . LYS A 1 85 ? -3.928 48.656 11.234 1 45.72 85 LYS A O 1
ATOM 660 N N . THR A 1 86 ? -2.256 49.062 12.664 1 41.38 86 THR A N 1
ATOM 661 C CA . THR A 1 86 ? -2.242 50.344 11.953 1 41.38 86 THR A CA 1
ATOM 662 C C . THR A 1 86 ? -1.784 50.156 10.508 1 41.38 86 THR A C 1
ATOM 664 O O . THR A 1 86 ? -2.342 50.75 9.594 1 41.38 86 THR A O 1
ATOM 667 N N . GLU A 1 87 ? -0.29 50.219 10.227 1 43.91 87 GLU A N 1
ATOM 668 C CA . GLU A 1 87 ? 0.207 50.656 8.922 1 43.91 87 GLU A CA 1
ATOM 669 C C . GLU A 1 87 ? 0.016 49.562 7.871 1 43.91 87 GLU A C 1
ATOM 671 O O . GLU A 1 87 ? -0.081 48.375 8.203 1 43.91 87 GLU A O 1
ATOM 676 N N . GLU A 1 88 ? -0.315 49.844 6.605 1 43.5 88 GLU A N 1
ATOM 677 C CA . GLU A 1 88 ? -0.296 49.219 5.289 1 43.5 88 GLU A CA 1
ATOM 678 C C . GLU A 1 88 ? 0.76 48.125 5.227 1 43.5 88 GLU A C 1
ATOM 680 O O . GLU A 1 88 ? 1.866 48.344 4.73 1 43.5 88 GLU A O 1
ATOM 685 N N . LYS A 1 89 ? 1.124 47.5 6.285 1 46.72 89 LYS A N 1
ATOM 686 C CA . LYS A 1 89 ? 2.311 46.656 6.355 1 46.72 89 LYS A CA 1
ATOM 687 C C . LYS A 1 89 ? 2.324 45.625 5.223 1 46.72 89 LYS A C 1
ATOM 689 O O . LYS A 1 89 ? 1.303 45 4.93 1 46.72 89 LYS A O 1
ATOM 694 N N . GLU A 1 90 ? 3.246 45.688 4.367 1 49.66 90 GLU A N 1
ATOM 695 C CA . GLU A 1 90 ? 3.678 44.812 3.285 1 49.66 90 GLU A CA 1
ATOM 696 C C . GLU A 1 90 ? 3.482 43.344 3.656 1 49.66 90 GLU A C 1
ATOM 698 O O . GLU A 1 90 ? 3.883 42.938 4.742 1 49.66 90 GLU A O 1
ATOM 703 N N . LYS A 1 91 ? 2.387 42.781 3.283 1 55.41 91 LYS A N 1
ATOM 704 C CA . LYS A 1 91 ? 2.047 41.375 3.424 1 55.41 91 LYS A CA 1
ATOM 705 C C . LYS A 1 91 ? 3.301 40.5 3.488 1 55.41 91 LYS A C 1
ATOM 707 O O . LYS A 1 91 ? 3.998 40.344 2.484 1 55.41 91 LYS A O 1
ATOM 712 N N . LYS A 1 92 ? 3.988 40.5 4.598 1 61 92 LYS A N 1
ATOM 713 C CA . LYS A 1 92 ? 5.129 39.594 4.719 1 61 92 LYS A CA 1
ATOM 714 C C . LYS A 1 92 ? 4.789 38.188 4.184 1 61 92 LYS A C 1
ATOM 716 O O . LYS A 1 92 ? 3.67 37.719 4.363 1 61 92 LYS A O 1
ATOM 721 N N . PRO A 1 93 ? 5.684 37.75 3.242 1 71.5 93 PRO A N 1
ATOM 722 C CA . PRO A 1 93 ? 5.441 36.438 2.66 1 71.5 93 PRO A CA 1
ATOM 723 C C . PRO A 1 93 ? 5.254 35.344 3.719 1 71.5 93 PRO A C 1
ATOM 725 O O . PRO A 1 93 ? 5.875 35.406 4.781 1 71.5 93 PRO A O 1
ATOM 728 N N . ARG A 1 94 ? 4.246 34.562 3.627 1 84.31 94 ARG A N 1
ATOM 729 C CA . ARG A 1 94 ? 3.955 33.438 4.504 1 84.31 94 ARG A CA 1
ATOM 730 C C . ARG A 1 94 ? 5.164 32.5 4.621 1 84.31 94 ARG A C 1
ATOM 732 O O . ARG A 1 94 ? 5.848 32.25 3.631 1 84.31 94 ARG A O 1
ATOM 739 N N . THR A 1 95 ? 5.555 32.188 5.84 1 93.88 95 THR A N 1
ATOM 740 C CA . THR A 1 95 ? 6.648 31.25 6.07 1 93.88 95 THR A CA 1
ATOM 741 C C . THR A 1 95 ? 6.152 29.797 5.973 1 93.88 95 THR A C 1
ATOM 743 O O . THR A 1 95 ? 5.453 29.312 6.863 1 93.88 95 THR A O 1
ATOM 746 N N . ILE A 1 96 ? 6.496 29.141 4.871 1 97.12 96 ILE A N 1
ATOM 747 C CA . ILE A 1 96 ? 6.164 27.734 4.699 1 97.12 96 ILE A CA 1
ATOM 748 C C . ILE A 1 96 ? 7.188 26.875 5.434 1 97.12 96 ILE A C 1
ATOM 750 O O . ILE A 1 96 ? 8.391 27.016 5.219 1 97.12 96 ILE A O 1
ATOM 754 N N . ILE A 1 97 ? 6.703 25.922 6.242 1 97.75 97 ILE A N 1
ATOM 755 C CA . ILE A 1 97 ? 7.645 25.172 7.062 1 97.75 97 ILE A CA 1
ATOM 756 C C . ILE A 1 97 ? 7.57 23.688 6.699 1 97.75 97 ILE A C 1
ATOM 758 O O . ILE A 1 97 ? 8.328 22.875 7.23 1 97.75 97 ILE A O 1
ATOM 762 N N . GLY A 1 98 ? 6.652 23.312 5.836 1 97.75 98 GLY A N 1
ATOM 763 C CA . GLY A 1 98 ? 6.492 21.922 5.453 1 97.75 98 GLY A CA 1
ATOM 764 C C . GLY A 1 98 ? 5.352 21.703 4.48 1 97.75 98 GLY A C 1
ATOM 765 O O . GLY A 1 98 ? 4.742 22.656 3.994 1 97.75 98 GLY A O 1
ATOM 766 N N . VAL A 1 99 ? 5.172 20.453 4.156 1 97.69 99 VAL A N 1
ATOM 767 C CA . VAL A 1 99 ? 4.109 20.031 3.25 1 97.69 99 VAL A CA 1
ATOM 768 C C . VAL A 1 99 ? 3.379 18.828 3.84 1 97.69 99 VAL A C 1
ATOM 770 O O . VAL A 1 99 ? 3.967 18.031 4.578 1 97.69 99 VAL A O 1
ATOM 773 N N . MET A 1 100 ? 2.158 18.719 3.508 1 97.81 100 MET A N 1
ATOM 774 C CA . MET A 1 100 ? 1.325 17.625 3.977 1 97.81 100 MET A CA 1
ATOM 775 C C . MET A 1 100 ? 0.243 17.281 2.957 1 97.81 100 MET A C 1
ATOM 777 O O . MET A 1 100 ? -0.248 18.156 2.252 1 97.81 100 MET A O 1
ATOM 781 N N . CYS A 1 101 ? -0.026 16 2.938 1 97.62 101 CYS A N 1
ATOM 782 C CA . CYS A 1 101 ? -1.091 15.625 2.018 1 97.62 101 CYS A CA 1
ATOM 783 C C . CYS A 1 101 ? -1.869 14.43 2.557 1 97.62 101 CYS A C 1
ATOM 785 O O . CYS A 1 101 ? -1.405 13.734 3.467 1 97.62 101 CYS A O 1
ATOM 787 N N . ILE A 1 102 ? -3.084 14.25 2.109 1 97.81 102 ILE A N 1
ATOM 788 C CA . ILE A 1 102 ? -3.916 13.07 2.322 1 97.81 102 ILE A CA 1
ATOM 789 C C . ILE A 1 102 ? -4.383 12.523 0.977 1 97.81 102 ILE A C 1
ATOM 791 O O . ILE A 1 102 ? -4.852 13.273 0.12 1 97.81 102 ILE A O 1
ATOM 795 N N . GLY A 1 103 ? -4.125 11.164 0.801 1 96.12 103 GLY A N 1
ATOM 796 C CA . GLY A 1 103 ? -4.383 10.602 -0.514 1 96.12 103 GLY A CA 1
ATOM 797 C C . GLY A 1 103 ? -3.348 11 -1.549 1 96.12 103 GLY A C 1
ATOM 798 O O . GLY A 1 103 ? -3.695 11.5 -2.619 1 96.12 103 GLY A O 1
ATOM 799 N N . TRP A 1 104 ? -2.156 10.664 -1.236 1 90.69 104 TRP A N 1
ATOM 800 C CA . TRP A 1 104 ? -1.018 11.062 -2.057 1 90.69 104 TRP A CA 1
ATOM 801 C C . TRP A 1 104 ? -1.206 10.617 -3.504 1 90.69 104 TRP A C 1
ATOM 803 O O . TRP A 1 104 ? -1.563 9.461 -3.764 1 90.69 104 TRP A O 1
ATOM 813 N N . GLY A 1 105 ? -1.006 11.547 -4.406 1 88.25 105 GLY A N 1
ATOM 814 C CA . GLY A 1 105 ? -1.095 11.266 -5.832 1 88.25 105 GLY A CA 1
ATOM 815 C C . GLY A 1 105 ? -2.523 11.195 -6.336 1 88.25 105 GLY A C 1
ATOM 816 O O . GLY A 1 105 ? -2.756 11.047 -7.535 1 88.25 105 GLY A O 1
ATOM 817 N N . GLY A 1 106 ? -3.455 11.227 -5.449 1 92.19 106 GLY A N 1
ATOM 818 C CA . GLY A 1 106 ? -4.855 11.156 -5.84 1 92.19 106 GLY A CA 1
ATOM 819 C C . GLY A 1 106 ? -5.5 9.82 -5.52 1 92.19 106 GLY A C 1
ATOM 820 O O . GLY A 1 106 ? -4.805 8.828 -5.305 1 92.19 106 GLY A O 1
ATOM 821 N N . ILE A 1 107 ? -6.797 9.906 -5.461 1 93.12 107 ILE A N 1
ATOM 822 C CA . ILE A 1 107 ? -7.59 8.703 -5.242 1 93.12 107 ILE A CA 1
ATOM 823 C C . ILE A 1 107 ? -8.422 8.398 -6.488 1 93.12 107 ILE A C 1
ATOM 825 O O . ILE A 1 107 ? -9.219 9.234 -6.93 1 93.12 107 ILE A O 1
ATOM 829 N N . SER A 1 108 ? -8.25 7.215 -7.012 1 92.12 108 SER A N 1
ATOM 830 C CA . SER A 1 108 ? -9.008 6.801 -8.188 1 92.12 108 SER A CA 1
ATOM 831 C C . SER A 1 108 ? -10.5 6.707 -7.887 1 92.12 108 SER A C 1
ATOM 833 O O . SER A 1 108 ? -10.891 6.254 -6.809 1 92.12 108 SER A O 1
ATOM 835 N N . PRO A 1 109 ? -11.273 7.051 -8.898 1 91.62 109 PRO A N 1
ATOM 836 C CA . PRO A 1 109 ? -12.719 6.871 -8.711 1 91.62 109 PRO A CA 1
ATOM 837 C C . PRO A 1 109 ? -13.102 5.418 -8.438 1 91.62 109 PRO A C 1
ATOM 839 O O . PRO A 1 109 ? -14.125 5.16 -7.797 1 91.62 109 PRO A O 1
ATOM 842 N N . THR A 1 110 ? -12.273 4.504 -8.828 1 90.94 110 THR A N 1
ATOM 843 C CA . THR A 1 110 ? -12.617 3.09 -8.719 1 90.94 110 THR A CA 1
ATOM 844 C C . THR A 1 110 ? -12.453 2.602 -7.285 1 90.94 110 THR A C 1
ATOM 846 O O . THR A 1 110 ? -12.93 1.523 -6.93 1 90.94 110 THR A O 1
ATOM 849 N N . VAL A 1 111 ? -11.828 3.404 -6.434 1 94.31 111 VAL A N 1
ATOM 850 C CA . VAL A 1 111 ? -11.641 2.963 -5.055 1 94.31 111 VAL A CA 1
ATOM 851 C C . VAL A 1 111 ? -12.141 4.043 -4.094 1 94.31 111 VAL A C 1
ATOM 853 O O . VAL A 1 111 ? -12.031 3.896 -2.875 1 94.31 111 VAL A O 1
ATOM 856 N N . ALA A 1 112 ? -12.672 5.098 -4.59 1 94.44 112 ALA A N 1
ATOM 857 C CA . ALA A 1 112 ? -13.086 6.234 -3.77 1 94.44 112 ALA A CA 1
ATOM 858 C C . ALA A 1 112 ? -14.219 5.848 -2.824 1 94.44 112 ALA A C 1
ATOM 860 O O . ALA A 1 112 ? -14.359 6.422 -1.743 1 94.44 112 ALA A O 1
ATOM 861 N N . HIS A 1 113 ? -14.984 4.863 -3.221 1 94.88 113 HIS A N 1
ATOM 862 C CA . HIS A 1 113 ? -16.125 4.453 -2.416 1 94.88 113 HIS A CA 1
ATOM 863 C C . HIS A 1 113 ? -15.68 3.803 -1.112 1 94.88 113 HIS A C 1
ATOM 865 O O . HIS A 1 113 ? -16.484 3.637 -0.188 1 94.88 113 HIS A O 1
ATOM 871 N N . HIS A 1 114 ? -14.469 3.428 -0.96 1 96.56 114 HIS A N 1
ATOM 872 C CA . HIS A 1 114 ? -13.945 2.883 0.286 1 96.56 114 HIS A CA 1
ATOM 873 C C . HIS A 1 114 ? -13.734 3.98 1.323 1 96.56 114 HIS A C 1
ATOM 875 O O . HIS A 1 114 ? -13.516 3.693 2.502 1 96.56 114 HIS A O 1
ATOM 881 N N . ARG A 1 115 ? -13.68 5.242 0.891 1 97.12 1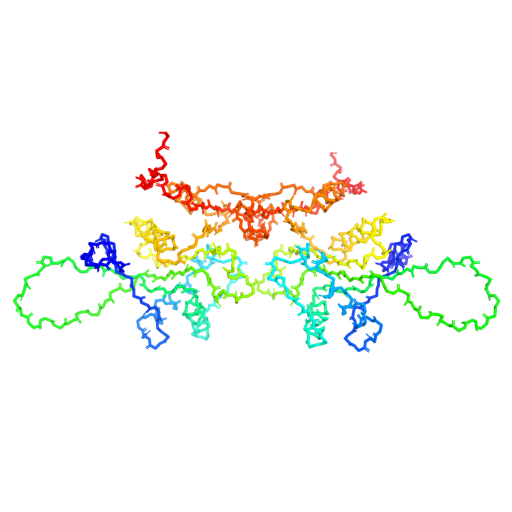15 ARG A N 1
ATOM 882 C CA . ARG A 1 115 ? -13.555 6.383 1.794 1 97.12 115 ARG A CA 1
ATOM 883 C C . ARG A 1 115 ? -12.383 6.195 2.752 1 97.12 115 ARG A C 1
ATOM 885 O O . ARG A 1 115 ? -12.539 6.363 3.963 1 97.12 115 ARG A O 1
ATOM 892 N N . THR A 1 116 ? -11.297 5.75 2.223 1 97.94 116 THR A N 1
ATOM 893 C CA . THR A 1 116 ? -10.055 5.586 2.977 1 97.94 116 THR A CA 1
ATOM 894 C C . THR A 1 116 ? -8.906 6.328 2.297 1 97.94 116 THR A C 1
ATOM 896 O O . THR A 1 116 ? -8.898 6.48 1.073 1 97.94 116 THR A O 1
ATOM 899 N N . ALA A 1 117 ? -7.926 6.836 3.066 1 98.06 117 ALA A N 1
ATOM 900 C CA . ALA A 1 117 ? -6.754 7.516 2.52 1 98.06 117 ALA A CA 1
ATOM 901 C C . ALA A 1 117 ? -5.609 7.527 3.529 1 98.06 117 ALA A C 1
ATOM 903 O O . ALA A 1 117 ? -5.832 7.363 4.73 1 98.06 117 ALA A O 1
ATOM 904 N N . GLU A 1 118 ? -4.457 7.66 2.99 1 98 118 GLU A N 1
ATOM 905 C CA . GLU A 1 118 ? -3.246 7.773 3.799 1 98 118 GLU A CA 1
ATOM 906 C C . GLU A 1 118 ? -2.756 9.219 3.867 1 98 118 GLU A C 1
ATOM 908 O O . GLU A 1 118 ? -2.898 9.969 2.904 1 98 118 GLU A O 1
ATOM 913 N N . ILE A 1 119 ? -2.145 9.531 5.012 1 97.62 119 ILE A N 1
ATOM 914 C CA . ILE A 1 119 ? -1.59 10.867 5.191 1 97.62 119 ILE A CA 1
ATOM 915 C C . ILE A 1 119 ? -0.065 10.805 5.137 1 97.62 119 ILE A C 1
ATOM 917 O O . ILE A 1 119 ? 0.532 9.781 5.473 1 97.62 119 ILE A O 1
ATOM 921 N N . GLY A 1 120 ? 0.503 11.875 4.684 1 96.62 120 GLY A N 1
ATOM 922 C CA . GLY A 1 120 ? 1.937 12.117 4.719 1 96.62 120 GLY A CA 1
ATOM 923 C C . GLY A 1 120 ? 2.289 13.539 5.109 1 96.62 120 GLY A C 1
ATOM 924 O O . GLY A 1 120 ? 1.564 14.477 4.773 1 96.62 120 GLY A O 1
ATOM 925 N N . ILE A 1 121 ? 3.426 13.656 5.777 1 97 121 ILE A N 1
ATOM 926 C CA . ILE A 1 121 ? 3.848 14.984 6.227 1 97 121 ILE A CA 1
ATOM 927 C C . ILE A 1 121 ? 5.371 15.078 6.188 1 97 121 ILE A C 1
ATOM 929 O O . ILE A 1 121 ? 6.07 14.109 6.512 1 97 121 ILE A O 1
ATOM 933 N N . SER A 1 122 ? 5.844 16.188 5.793 1 96.88 122 SER A N 1
ATOM 934 C CA . SER A 1 122 ? 7.254 16.547 5.871 1 96.88 122 SER A CA 1
ATOM 935 C C . SER A 1 122 ? 7.434 17.969 6.402 1 96.88 122 SER A C 1
ATOM 937 O O . SER A 1 122 ? 6.809 18.906 5.902 1 96.88 122 SER A O 1
ATOM 939 N N . LEU A 1 123 ? 8.219 18.109 7.367 1 96.81 123 LEU A N 1
ATOM 940 C CA . LEU A 1 123 ? 8.609 19.406 7.926 1 96.81 123 LEU A CA 1
ATOM 941 C C . LEU A 1 123 ? 10.102 19.641 7.754 1 96.81 123 LEU A C 1
ATOM 943 O O . LEU A 1 123 ? 10.906 18.719 7.941 1 96.81 123 LEU A O 1
ATOM 947 N N . ILE A 1 124 ? 10.414 20.844 7.434 1 96.81 124 ILE A N 1
ATOM 948 C CA . ILE A 1 124 ? 11.836 21.141 7.344 1 96.81 124 ILE A CA 1
ATOM 949 C C . ILE A 1 124 ? 12.469 21.047 8.727 1 96.81 124 ILE A C 1
ATOM 951 O O . ILE A 1 124 ? 11.82 21.312 9.742 1 96.81 124 ILE A O 1
ATOM 955 N N . LYS A 1 125 ? 13.711 20.766 8.758 1 95.81 125 LYS A N 1
ATOM 956 C CA . LYS A 1 125 ? 14.453 20.406 9.961 1 95.81 125 LYS A CA 1
ATOM 957 C C . LYS A 1 125 ? 14.359 21.484 11.023 1 95.81 125 LYS A C 1
ATOM 959 O O . LYS A 1 125 ? 14.117 21.188 12.195 1 95.81 125 LYS A O 1
ATOM 964 N N . GLU A 1 126 ? 14.453 22.75 10.633 1 95.5 126 GLU A N 1
ATOM 965 C CA . GLU A 1 126 ? 14.492 23.891 11.547 1 95.5 126 GLU A CA 1
ATOM 966 C C . GLU A 1 126 ? 13.195 24 12.336 1 95.5 126 GLU A C 1
ATOM 968 O O . GLU A 1 126 ? 13.156 24.656 13.383 1 95.5 126 GLU A O 1
ATOM 973 N N . HIS A 1 127 ? 12.195 23.406 11.828 1 96.25 127 HIS A N 1
ATOM 974 C CA . HIS A 1 127 ? 10.898 23.578 12.461 1 96.25 127 HIS A CA 1
ATOM 975 C C . HIS A 1 127 ? 10.391 22.266 13.055 1 96.25 127 HIS A C 1
ATOM 977 O O . HIS A 1 127 ? 9.219 22.172 13.438 1 96.25 127 HIS A O 1
ATOM 983 N N . GLN A 1 128 ? 11.227 21.266 13.125 1 94.62 128 GLN A N 1
ATOM 984 C CA . GLN A 1 128 ? 10.898 20 13.781 1 94.62 128 GLN A CA 1
ATOM 985 C C . GLN A 1 128 ? 11.109 20.094 15.289 1 94.62 128 GLN A C 1
ATOM 987 O O . GLN A 1 128 ? 11.859 20.953 15.766 1 94.62 128 GLN A O 1
ATOM 992 N N . GLY A 1 129 ? 10.375 19.25 16.031 1 94.12 129 GLY A N 1
ATOM 993 C CA . GLY A 1 129 ? 10.547 19.188 17.469 1 94.12 129 GLY A CA 1
ATOM 994 C C . GLY A 1 129 ? 9.891 20.344 18.203 1 94.12 129 GLY A C 1
ATOM 995 O O . GLY A 1 129 ? 10.219 20.625 19.359 1 94.12 129 GLY A O 1
ATOM 996 N N . LYS A 1 130 ? 9.016 21.062 17.531 1 96.19 130 LYS A N 1
ATOM 997 C CA . LYS A 1 130 ? 8.367 22.234 18.125 1 96.19 130 LYS A CA 1
ATOM 998 C C . LYS A 1 130 ? 6.863 22.031 18.25 1 96.19 130 LYS A C 1
ATOM 1000 O O . LYS A 1 130 ? 6.117 22.984 18.484 1 96.19 130 LYS A O 1
ATOM 1005 N N . GLY A 1 131 ? 6.43 20.812 17.984 1 96.75 131 GLY A N 1
ATOM 1006 C CA . GLY A 1 131 ? 5.02 20.5 18.141 1 96.75 131 GLY A CA 1
ATOM 1007 C C . GLY A 1 131 ? 4.199 20.766 16.891 1 96.75 131 GLY A C 1
ATOM 1008 O O . GLY A 1 131 ? 3.006 20.469 16.844 1 96.75 131 GLY A O 1
ATOM 1009 N N . TYR A 1 132 ? 4.773 21.297 15.812 1 97.12 132 TYR A N 1
ATOM 1010 C CA . TYR A 1 132 ? 4.055 21.641 14.586 1 97.12 132 TYR A CA 1
ATOM 1011 C C . TYR A 1 132 ? 3.535 20.375 13.898 1 97.12 132 TYR A C 1
ATOM 1013 O O . TYR A 1 132 ? 2.445 20.391 13.32 1 97.12 132 TYR A O 1
ATOM 1021 N N . GLY A 1 133 ? 4.309 19.312 13.922 1 96.81 133 GLY A N 1
ATOM 1022 C CA . GLY A 1 133 ? 3.875 18.062 13.328 1 96.81 133 GLY A CA 1
ATOM 1023 C C . GLY A 1 133 ? 2.586 17.531 13.922 1 96.81 133 GLY A C 1
ATOM 1024 O O . GLY A 1 133 ? 1.652 17.188 13.195 1 96.81 133 GLY A O 1
ATOM 1025 N N . ARG A 1 134 ? 2.564 17.516 15.219 1 97.62 134 ARG A N 1
ATOM 1026 C CA . ARG A 1 134 ? 1.365 17.078 15.922 1 97.62 134 ARG A CA 1
ATOM 1027 C C . ARG A 1 134 ? 0.163 17.938 15.562 1 97.62 134 ARG A C 1
ATOM 1029 O O . ARG A 1 134 ? -0.913 17.422 15.25 1 97.62 134 ARG A O 1
ATOM 1036 N N . GLU A 1 135 ? 0.376 19.219 15.625 1 97.75 135 GLU A N 1
ATOM 1037 C CA . GLU A 1 135 ? -0.687 20.172 15.312 1 97.75 135 GLU A CA 1
ATOM 1038 C C . GLU A 1 135 ? -1.198 19.984 13.891 1 97.75 135 GLU A C 1
ATOM 1040 O O . GLU A 1 135 ? -2.408 19.938 13.656 1 97.75 135 GLU A O 1
ATOM 1045 N N . ALA A 1 136 ? -0.34 19.812 12.961 1 97.94 136 ALA A N 1
ATOM 1046 C CA . ALA A 1 136 ? -0.695 19.688 11.547 1 97.94 136 ALA A CA 1
ATOM 1047 C C . ALA A 1 136 ? -1.425 18.375 11.289 1 97.94 136 ALA A C 1
ATOM 1049 O O . ALA A 1 136 ? -2.461 18.359 10.617 1 97.94 136 ALA A O 1
ATOM 1050 N N . VAL A 1 137 ? -0.9 17.281 11.773 1 98 137 VAL A N 1
ATOM 1051 C CA . VAL A 1 137 ? -1.52 15.969 11.555 1 98 137 VAL A CA 1
ATOM 1052 C C . VAL A 1 137 ? -2.914 15.953 12.18 1 98 137 VAL A C 1
ATOM 1054 O O . VAL A 1 137 ? -3.861 15.445 11.578 1 98 137 VAL A O 1
ATOM 1057 N N . ASN A 1 138 ? -3.051 16.484 13.328 1 97.56 138 ASN A N 1
ATOM 1058 C CA . ASN A 1 138 ? -4.363 16.562 13.969 1 97.56 138 ASN A CA 1
ATOM 1059 C C . ASN A 1 138 ? -5.363 17.312 13.102 1 97.56 138 ASN A C 1
ATOM 1061 O O . ASN A 1 138 ? -6.508 16.891 12.953 1 97.56 138 ASN A O 1
ATOM 1065 N N . TRP A 1 139 ? -4.957 18.391 12.641 1 97.19 139 TRP A N 1
ATOM 1066 C CA . TRP A 1 139 ? -5.824 19.188 11.766 1 97.19 139 TRP A CA 1
ATOM 1067 C C . TRP A 1 139 ? -6.238 18.375 10.547 1 97.19 139 TRP A C 1
ATOM 1069 O O . TRP A 1 139 ? -7.41 18.391 10.156 1 97.19 139 TRP A O 1
ATOM 1079 N N . MET A 1 140 ? -5.277 17.734 9.914 1 97.75 140 MET A N 1
ATOM 1080 C CA . MET A 1 140 ? -5.578 17 8.695 1 97.75 140 MET A CA 1
ATOM 1081 C C . MET A 1 140 ? -6.543 15.852 8.977 1 97.75 140 MET A C 1
ATOM 1083 O O . MET A 1 140 ? -7.445 15.578 8.188 1 97.75 140 MET A O 1
ATOM 1087 N N . VAL A 1 141 ? -6.301 15.172 10.031 1 98.06 141 VAL A N 1
ATOM 1088 C CA . VAL A 1 141 ? -7.211 14.109 10.445 1 98.06 141 VAL A CA 1
ATOM 1089 C C . VAL A 1 141 ? -8.625 14.672 10.602 1 98.06 141 VAL A C 1
ATOM 1091 O O . VAL A 1 141 ? -9.586 14.102 10.07 1 98.06 141 VAL A O 1
ATOM 1094 N N . ASP A 1 142 ? -8.758 15.789 11.281 1 96.94 142 ASP A N 1
ATOM 1095 C CA . ASP A 1 142 ? -10.055 16.438 11.453 1 96.94 142 ASP A CA 1
ATOM 1096 C C . ASP A 1 142 ? -10.672 16.812 10.102 1 96.94 142 ASP A C 1
ATOM 1098 O O . ASP A 1 142 ? -11.852 16.547 9.859 1 96.94 142 ASP A O 1
ATOM 1102 N N . TRP A 1 143 ? -9.883 17.406 9.297 1 96.69 143 TRP A N 1
ATOM 1103 C CA . TRP A 1 143 ? -10.367 17.797 7.977 1 96.69 143 TRP A CA 1
ATOM 1104 C C . TRP A 1 143 ? -10.852 16.578 7.195 1 96.69 143 TRP A C 1
ATOM 1106 O O . TRP A 1 143 ? -11.914 16.625 6.566 1 96.69 143 TRP A O 1
ATOM 1116 N N . GLY A 1 144 ? -10.062 15.516 7.203 1 97.5 144 GLY A N 1
ATOM 1117 C CA . GLY A 1 144 ? -10.391 14.312 6.457 1 97.5 144 GLY A CA 1
ATOM 1118 C C . GLY A 1 144 ? -11.711 13.695 6.875 1 97.5 144 GLY A C 1
ATOM 1119 O O . GLY A 1 144 ? -12.516 13.312 6.027 1 97.5 144 GLY A O 1
ATOM 1120 N N . PHE A 1 145 ? -11.922 13.586 8.117 1 97.38 145 PHE A N 1
ATOM 1121 C CA . PHE A 1 145 ? -13.148 12.969 8.602 1 97.38 145 PHE A CA 1
ATOM 1122 C C . PHE A 1 145 ? -14.32 13.938 8.492 1 97.38 145 PHE A C 1
ATOM 1124 O O . PHE A 1 145 ? -15.414 13.562 8.062 1 97.38 145 PHE A O 1
ATOM 1131 N N . ARG A 1 146 ? -14.164 15.211 8.781 1 94.44 146 ARG A N 1
ATOM 1132 C CA . ARG A 1 146 ? -15.25 16.172 8.875 1 94.44 146 ARG A CA 1
ATOM 1133 C C . ARG A 1 146 ? -15.664 16.672 7.5 1 94.44 146 ARG A C 1
ATOM 1135 O O . ARG A 1 146 ? -16.859 16.797 7.207 1 94.44 146 ARG A O 1
ATOM 1142 N N . HIS A 1 147 ? -14.688 16.969 6.719 1 94.19 147 HIS A N 1
ATOM 1143 C CA . HIS A 1 147 ? -14.984 17.703 5.488 1 94.19 147 HIS A CA 1
ATOM 1144 C C . HIS A 1 147 ? -14.906 16.781 4.273 1 94.19 147 HIS A C 1
ATOM 1146 O O . HIS A 1 147 ? -15.688 16.906 3.332 1 94.19 147 HIS A O 1
ATOM 1152 N N . ALA A 1 148 ? -14.016 15.836 4.254 1 95.25 148 ALA A N 1
ATOM 1153 C CA . ALA A 1 148 ? -13.875 14.938 3.113 1 95.25 148 ALA A CA 1
ATOM 1154 C C . ALA A 1 148 ? -14.789 13.719 3.264 1 95.25 148 ALA A C 1
ATOM 1156 O O . ALA A 1 148 ? -15 12.977 2.307 1 95.25 148 ALA A O 1
ATOM 1157 N N . GLY A 1 149 ? -15.219 13.453 4.449 1 96.5 149 GLY A N 1
ATOM 1158 C CA . GLY A 1 149 ? -16.125 12.336 4.676 1 96.5 149 GLY A CA 1
ATOM 1159 C C . GLY A 1 149 ? -15.438 10.984 4.613 1 96.5 149 GLY A C 1
ATOM 1160 O O . GLY A 1 149 ? -16.047 9.992 4.211 1 96.5 149 GLY A O 1
ATOM 1161 N N . LEU A 1 150 ? -14.234 10.914 4.953 1 98.06 150 LEU A N 1
ATOM 1162 C CA . LEU A 1 150 ? -13.516 9.648 4.977 1 98.06 150 LEU A CA 1
ATOM 1163 C C . LEU A 1 150 ? -14.031 8.75 6.094 1 98.06 150 LEU A C 1
ATOM 1165 O O . LEU A 1 150 ? -14.594 9.234 7.082 1 98.06 150 LEU A O 1
ATOM 1169 N N . HIS A 1 151 ? -13.852 7.465 5.895 1 98.56 151 HIS A N 1
ATOM 1170 C CA . HIS A 1 151 ? -14.203 6.488 6.918 1 98.56 151 HIS A CA 1
ATOM 1171 C C . HIS A 1 151 ? -12.977 6.043 7.703 1 98.56 151 HIS A C 1
ATOM 1173 O O . HIS A 1 151 ? -13.07 5.742 8.891 1 98.56 151 HIS A O 1
ATOM 1179 N N . THR A 1 152 ? -11.898 5.957 7.047 1 98.69 152 THR A N 1
ATOM 1180 C CA . THR A 1 152 ? -10.633 5.625 7.703 1 98.69 152 THR A CA 1
ATOM 1181 C C . THR A 1 152 ? -9.5 6.496 7.168 1 98.69 152 THR A C 1
ATOM 1183 O O . THR A 1 152 ? -9.523 6.902 6.004 1 98.69 152 THR A O 1
ATOM 1186 N N . ILE A 1 153 ? -8.57 6.77 8.008 1 98.75 153 ILE A N 1
ATOM 1187 C CA . ILE A 1 153 ? -7.324 7.445 7.668 1 98.75 153 ILE A CA 1
ATOM 1188 C C . ILE A 1 153 ? -6.137 6.637 8.188 1 98.75 153 ILE A C 1
ATOM 1190 O O . ILE A 1 153 ? -6.156 6.152 9.32 1 98.75 153 ILE A O 1
ATOM 1194 N N . GLY A 1 154 ? -5.215 6.43 7.344 1 98.5 154 GLY A N 1
ATOM 1195 C CA . GLY A 1 154 ? -4.027 5.688 7.727 1 98.5 154 GLY A CA 1
ATOM 1196 C C . GLY A 1 154 ? -2.752 6.508 7.641 1 98.5 154 GLY A C 1
ATOM 1197 O O . GLY A 1 154 ? -2.725 7.551 6.988 1 98.5 154 GLY A O 1
ATOM 1198 N N . ILE A 1 155 ? -1.756 6.051 8.289 1 97.88 155 ILE A N 1
ATOM 1199 C CA . ILE A 1 155 ? -0.4 6.582 8.188 1 97.88 155 ILE A CA 1
ATOM 1200 C C . ILE A 1 155 ? 0.61 5.457 8.414 1 97.88 155 ILE A C 1
ATOM 1202 O O . ILE A 1 155 ? 0.401 4.586 9.258 1 97.88 155 ILE A O 1
ATOM 1206 N N . THR A 1 156 ? 1.628 5.488 7.625 1 97 156 THR A N 1
ATOM 1207 C CA . THR A 1 156 ? 2.666 4.465 7.688 1 97 156 THR A CA 1
ATOM 1208 C C . THR A 1 156 ? 4.027 5.09 7.98 1 97 156 THR A C 1
ATOM 1210 O O . THR A 1 156 ? 4.289 6.227 7.59 1 97 156 THR A O 1
ATOM 1213 N N . THR A 1 157 ? 4.832 4.352 8.711 1 96.56 157 THR A N 1
ATOM 1214 C CA . THR A 1 157 ? 6.203 4.75 9.016 1 96.56 157 THR A CA 1
ATOM 1215 C C . THR A 1 157 ? 7.094 3.525 9.203 1 96.56 157 THR A C 1
ATOM 1217 O O . THR A 1 157 ? 6.699 2.406 8.859 1 96.56 157 THR A O 1
ATOM 1220 N N . THR A 1 158 ? 8.32 3.795 9.539 1 95.81 158 THR A N 1
ATOM 1221 C CA . THR A 1 158 ? 9.266 2.715 9.812 1 95.81 158 THR A CA 1
ATOM 1222 C C . THR A 1 158 ? 9.602 2.662 11.297 1 95.81 158 THR A C 1
ATOM 1224 O O . THR A 1 158 ? 9.438 3.654 12.016 1 95.81 158 THR A O 1
ATOM 1227 N N . ASN A 1 159 ? 10.055 1.493 11.672 1 94.5 159 ASN A N 1
ATOM 1228 C CA . ASN A 1 159 ? 10.336 1.357 13.102 1 94.5 159 ASN A CA 1
ATOM 1229 C C . ASN A 1 159 ? 11.641 2.055 13.484 1 94.5 159 ASN A C 1
ATOM 1231 O O . ASN A 1 159 ? 11.938 2.215 14.672 1 94.5 159 ASN A O 1
ATOM 1235 N N . TYR A 1 160 ? 12.398 2.572 12.555 1 93.5 160 TYR A N 1
ATOM 1236 C CA . TYR A 1 160 ? 13.539 3.418 12.914 1 93.5 160 TYR A CA 1
ATOM 1237 C C . TYR A 1 160 ? 13.117 4.883 13.008 1 93.5 160 TYR A C 1
ATOM 1239 O O . TYR A 1 160 ? 13.969 5.77 13.094 1 93.5 160 TYR A O 1
ATOM 1247 N N . ASN A 1 161 ? 11.859 5.195 12.961 1 93.5 161 ASN A N 1
ATOM 1248 C CA . ASN A 1 161 ? 11.266 6.496 13.234 1 93.5 161 ASN A CA 1
ATOM 1249 C C . ASN A 1 161 ? 10.445 6.48 14.523 1 93.5 161 ASN A C 1
ATOM 1251 O O . ASN A 1 161 ? 9.234 6.703 14.5 1 93.5 161 ASN A O 1
ATOM 1255 N N . PRO A 1 162 ? 11.078 6.281 15.641 1 93.88 162 PRO A N 1
ATOM 1256 C CA . PRO A 1 162 ? 10.328 6.164 16.891 1 93.88 162 PRO A CA 1
ATOM 1257 C C . PRO A 1 162 ? 9.539 7.426 17.234 1 93.88 162 PRO A C 1
ATOM 1259 O O . PRO A 1 162 ? 8.477 7.344 17.844 1 93.88 162 PRO A O 1
ATOM 1262 N N . ARG A 1 163 ? 10.062 8.523 16.875 1 92.75 163 ARG A N 1
ATOM 1263 C CA . ARG A 1 163 ? 9.344 9.773 17.109 1 92.75 163 ARG A CA 1
ATOM 1264 C C . ARG A 1 163 ? 8 9.781 16.375 1 92.75 163 ARG A C 1
ATOM 1266 O O . ARG A 1 163 ? 6.984 10.195 16.938 1 92.75 163 ARG A O 1
ATOM 1273 N N . GLY A 1 164 ? 8.031 9.375 15.086 1 94.5 164 GLY A N 1
ATOM 1274 C CA . GLY A 1 164 ? 6.793 9.258 14.336 1 94.5 164 GLY A CA 1
ATOM 1275 C C . GLY A 1 164 ? 5.812 8.273 14.953 1 94.5 164 GLY A C 1
ATOM 1276 O O . GLY A 1 164 ? 4.629 8.578 15.102 1 94.5 164 GLY A O 1
ATOM 1277 N N . VAL A 1 165 ? 6.312 7.145 15.344 1 96.19 165 VAL A N 1
ATOM 1278 C CA . VAL A 1 165 ? 5.488 6.113 15.969 1 96.19 165 VAL A CA 1
ATOM 1279 C C . VAL A 1 165 ? 4.801 6.684 17.203 1 96.19 165 VAL A C 1
ATOM 1281 O O . VAL A 1 165 ? 3.582 6.566 17.359 1 96.19 165 VAL A O 1
ATOM 1284 N N . TYR A 1 166 ? 5.543 7.285 18.047 1 95.69 166 TYR A N 1
ATOM 1285 C CA . TYR A 1 166 ? 5.023 7.879 19.266 1 95.69 166 TYR A CA 1
ATOM 1286 C C . TYR A 1 166 ? 3.975 8.938 18.969 1 95.69 166 TYR A C 1
ATOM 1288 O O . TYR A 1 166 ? 2.91 8.969 19.578 1 95.69 166 TYR A O 1
ATOM 1296 N N . LEU A 1 167 ? 4.285 9.75 18.031 1 95.56 167 LEU A N 1
ATOM 1297 C CA . LEU A 1 167 ? 3.385 10.828 17.656 1 95.56 167 LEU A CA 1
ATOM 1298 C C . LEU A 1 167 ? 2.041 10.281 17.188 1 95.56 167 LEU A C 1
ATOM 1300 O O . LEU A 1 167 ? 0.988 10.734 17.641 1 95.56 167 LEU A O 1
ATOM 1304 N N . TYR A 1 168 ? 2.023 9.352 16.297 1 97.12 168 TYR A N 1
ATOM 1305 C CA . TYR A 1 168 ? 0.795 8.828 15.711 1 97.12 168 TYR A CA 1
ATOM 1306 C C . TYR A 1 168 ? -0.046 8.102 16.75 1 97.12 168 TYR A C 1
ATOM 1308 O O . TYR A 1 168 ? -1.267 8.273 16.812 1 97.12 168 TYR A O 1
ATOM 1316 N N . GLU A 1 169 ? 0.627 7.371 17.578 1 97.12 169 GLU A N 1
ATOM 1317 C CA . GLU A 1 169 ? -0.083 6.715 18.672 1 97.12 169 GLU A CA 1
ATOM 1318 C C . GLU A 1 169 ? -0.708 7.738 19.625 1 97.12 169 GLU A C 1
ATOM 1320 O O . GLU A 1 169 ? -1.857 7.586 20.031 1 97.12 169 GLU A O 1
ATOM 1325 N N . ASN A 1 170 ? 0.015 8.742 19.938 1 96.81 170 ASN A N 1
ATOM 1326 C CA . ASN A 1 170 ? -0.443 9.758 20.875 1 96.81 170 ASN A CA 1
ATOM 1327 C C . ASN A 1 170 ? -1.613 10.555 20.312 1 96.81 170 ASN A C 1
ATOM 1329 O O . ASN A 1 170 ? -2.477 11.016 21.062 1 96.81 170 ASN A O 1
ATOM 1333 N N . ILE A 1 171 ? -1.641 10.711 19.031 1 96.75 171 ILE A N 1
ATOM 1334 C CA . ILE A 1 171 ? -2.729 11.422 18.375 1 96.75 171 ILE A CA 1
ATOM 1335 C C . ILE A 1 171 ? -4 10.586 18.422 1 96.75 171 ILE A C 1
ATOM 1337 O O . ILE A 1 171 ? -5.109 11.117 18.359 1 96.75 171 ILE A O 1
ATOM 1341 N N . GLY A 1 172 ? -3.824 9.266 18.453 1 97.81 172 GLY A N 1
ATOM 1342 C CA . GLY A 1 172 ? -4.996 8.406 18.562 1 97.81 172 GLY A CA 1
ATOM 1343 C C . GLY A 1 172 ? -5.059 7.344 17.484 1 97.81 172 GLY A C 1
ATOM 1344 O O . GLY A 1 172 ? -6.004 6.555 17.438 1 97.81 172 GLY A O 1
ATOM 1345 N N . PHE A 1 173 ? -4.09 7.312 16.641 1 98.56 173 PHE A N 1
ATOM 1346 C CA . PHE A 1 173 ? -4.031 6.227 15.664 1 98.56 173 PHE A CA 1
ATOM 1347 C C . PHE A 1 173 ? -3.797 4.891 16.359 1 98.56 173 PHE A C 1
ATOM 1349 O O . PHE A 1 173 ? -3.072 4.82 17.344 1 98.56 173 PHE A O 1
ATOM 1356 N N . ARG A 1 174 ? -4.34 3.859 15.789 1 98.44 174 ARG A N 1
ATOM 1357 C CA . ARG A 1 174 ? -4.137 2.508 16.297 1 98.44 174 ARG A CA 1
ATOM 1358 C C . ARG A 1 174 ? -3.166 1.729 15.414 1 98.44 174 ARG A C 1
ATOM 1360 O O . ARG A 1 174 ? -3.217 1.833 14.188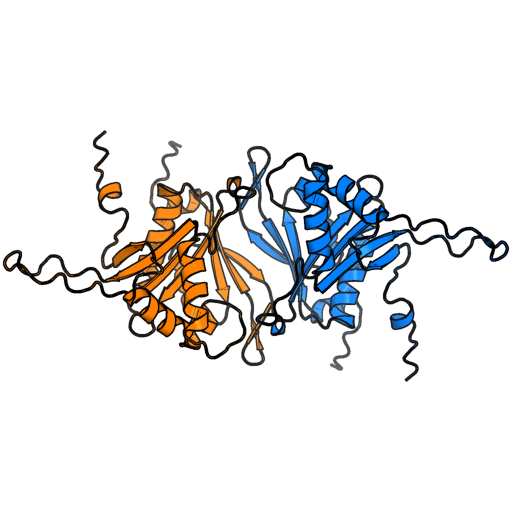 1 98.44 174 ARG A O 1
ATOM 1367 N N . LEU A 1 175 ? -2.324 0.958 16.078 1 98.25 175 LEU A N 1
ATOM 1368 C CA . LEU A 1 175 ? -1.443 0.058 15.344 1 98.25 175 LEU A CA 1
ATOM 1369 C C . LEU A 1 175 ? -2.246 -1.018 14.617 1 98.25 175 LEU A C 1
ATOM 1371 O O . LEU A 1 175 ? -2.992 -1.771 15.242 1 98.25 175 LEU A O 1
ATOM 1375 N N . GLU A 1 176 ? -2.049 -1.05 13.375 1 98.38 176 GLU A N 1
ATOM 1376 C CA . GLU A 1 176 ? -2.842 -1.993 12.594 1 98.38 176 GLU A CA 1
ATOM 1377 C C . GLU A 1 176 ? -1.963 -3.09 12 1 98.38 176 GLU A C 1
ATOM 1379 O O . GLU A 1 176 ? -2.463 -4.141 11.586 1 98.38 176 GLU A O 1
ATOM 1384 N N . GLY A 1 177 ? -0.683 -2.809 11.898 1 97.38 177 GLY A N 1
ATOM 1385 C CA . GLY A 1 177 ? 0.137 -3.859 11.32 1 97.38 177 GLY A CA 1
ATOM 1386 C C . GLY A 1 177 ? 1.619 -3.533 11.328 1 97.38 177 GLY A C 1
ATOM 1387 O O . GLY A 1 177 ? 2.004 -2.379 11.523 1 97.38 177 GLY A O 1
ATOM 1388 N N . ARG A 1 178 ? 2.373 -4.52 11.188 1 97.62 178 ARG A N 1
ATOM 1389 C CA . ARG A 1 178 ? 3.824 -4.484 11.039 1 97.62 178 ARG A CA 1
ATOM 1390 C C . ARG A 1 178 ? 4.281 -5.398 9.906 1 97.62 178 ARG A C 1
ATOM 1392 O O . ARG A 1 178 ? 4.18 -6.621 10.008 1 97.62 178 ARG A O 1
ATOM 1399 N N . ARG A 1 179 ? 4.727 -4.809 8.82 1 97.81 179 ARG A N 1
ATOM 1400 C CA . ARG A 1 179 ? 5.352 -5.586 7.758 1 97.81 179 ARG A CA 1
ATOM 1401 C C . ARG A 1 179 ? 6.816 -5.859 8.07 1 97.81 179 ARG A C 1
ATOM 1403 O O . ARG A 1 179 ? 7.664 -4.969 7.938 1 97.81 179 ARG A O 1
ATOM 1410 N N . ARG A 1 180 ? 7.07 -7.016 8.352 1 97.81 180 ARG A N 1
ATOM 1411 C CA . ARG A 1 180 ? 8.375 -7.367 8.906 1 97.81 180 ARG A CA 1
ATOM 1412 C C . ARG A 1 180 ? 9.445 -7.379 7.816 1 97.81 180 ARG A C 1
ATOM 1414 O O . ARG A 1 180 ? 9.242 -7.957 6.746 1 97.81 180 ARG A O 1
ATOM 1421 N N . ASP A 1 181 ? 10.586 -6.734 8.094 1 97.62 181 ASP A N 1
ATOM 1422 C CA . ASP A 1 181 ? 11.812 -6.809 7.309 1 97.62 181 ASP A CA 1
ATOM 1423 C C . ASP A 1 181 ? 11.586 -6.328 5.879 1 97.62 181 ASP A C 1
ATOM 1425 O O . ASP A 1 181 ? 12.188 -6.852 4.938 1 97.62 181 ASP A O 1
ATOM 1429 N N . THR A 1 182 ? 10.734 -5.383 5.695 1 97.44 182 THR A N 1
ATOM 1430 C CA . THR A 1 182 ? 10.398 -4.988 4.332 1 97.44 182 THR A CA 1
ATOM 1431 C C . THR A 1 182 ? 11.203 -3.762 3.912 1 97.44 182 THR A C 1
ATOM 1433 O O . THR A 1 182 ? 11.125 -3.33 2.76 1 97.44 182 THR A O 1
ATOM 1436 N N . ILE A 1 183 ? 11.953 -3.225 4.785 1 96.69 183 ILE A N 1
ATOM 1437 C CA . ILE A 1 183 ? 12.742 -2.035 4.488 1 96.69 183 ILE A CA 1
ATOM 1438 C C . ILE A 1 183 ? 14.219 -2.309 4.762 1 96.69 183 ILE A C 1
ATOM 1440 O O . ILE A 1 183 ? 14.586 -2.666 5.883 1 96.69 183 ILE A O 1
ATOM 1444 N N . TRP A 1 184 ? 15.008 -2.146 3.752 1 96.25 184 TRP A N 1
ATOM 1445 C CA . TRP A 1 184 ? 16.453 -2.244 3.885 1 96.25 184 TRP A CA 1
ATOM 1446 C C . TRP A 1 184 ? 17.094 -0.858 3.971 1 96.25 184 TRP A C 1
ATOM 1448 O O . TRP A 1 184 ? 17.016 -0.075 3.021 1 96.25 184 TRP A O 1
ATOM 1458 N N . MET A 1 185 ? 17.641 -0.583 5.133 1 94 185 MET A N 1
ATOM 1459 C CA . MET A 1 185 ? 18.266 0.715 5.363 1 94 185 MET A CA 1
ATOM 1460 C C . MET A 1 185 ? 19.531 0.568 6.203 1 94 185 MET A C 1
ATOM 1462 O O . MET A 1 185 ? 19.5 -0.076 7.254 1 94 185 MET A O 1
ATOM 1466 N N . ASN A 1 186 ? 20.609 1.146 5.68 1 92.5 186 ASN A N 1
ATOM 1467 C CA . ASN A 1 186 ? 21.891 1.132 6.379 1 92.5 186 ASN A CA 1
ATOM 1468 C C . ASN A 1 186 ? 22.281 -0.28 6.809 1 92.5 186 ASN A C 1
ATOM 1470 O O . ASN A 1 186 ? 22.625 -0.509 7.969 1 92.5 186 ASN A O 1
ATOM 1474 N N . ARG A 1 187 ? 22.125 -1.218 5.984 1 94.06 187 ARG A N 1
ATOM 1475 C CA . ARG A 1 187 ? 22.578 -2.602 6.094 1 94.06 187 ARG A CA 1
ATOM 1476 C C . ARG A 1 187 ? 21.797 -3.352 7.164 1 94.06 187 ARG A C 1
ATOM 1478 O O . ARG A 1 187 ? 22.312 -4.289 7.777 1 94.06 187 ARG A O 1
ATOM 1485 N N . LYS A 1 188 ? 20.625 -2.889 7.363 1 96 188 LYS A N 1
ATOM 1486 C CA . LYS A 1 188 ? 19.75 -3.549 8.328 1 96 188 LYS A CA 1
ATOM 1487 C C . LYS A 1 188 ? 18.312 -3.588 7.82 1 96 188 LYS A C 1
ATOM 1489 O O . LYS A 1 188 ? 17.875 -2.678 7.113 1 96 188 LYS A O 1
ATOM 1494 N N . TRP A 1 189 ? 17.609 -4.676 8.25 1 97.12 189 TRP A N 1
ATOM 1495 C CA . TRP A 1 189 ? 16.188 -4.812 7.922 1 97.12 189 TRP A CA 1
ATOM 1496 C C . TRP A 1 189 ? 15.32 -4.145 8.977 1 97.12 189 TRP A C 1
ATOM 1498 O O . TRP A 1 189 ? 15.547 -4.32 10.18 1 97.12 189 TRP A O 1
ATOM 1508 N N . TYR A 1 190 ? 14.359 -3.371 8.5 1 97.12 190 TYR A N 1
ATOM 1509 C CA . TYR A 1 190 ? 13.406 -2.699 9.375 1 97.12 190 TYR A CA 1
ATOM 1510 C C . TYR A 1 190 ? 11.977 -3.023 8.977 1 97.12 190 TYR A C 1
ATOM 1512 O O . TYR A 1 190 ? 11.727 -3.488 7.859 1 97.12 190 TYR A O 1
ATOM 1520 N N . ASP A 1 191 ? 11.125 -2.822 9.914 1 97.81 191 ASP A N 1
ATOM 1521 C CA . ASP A 1 191 ? 9.703 -3.088 9.695 1 97.81 191 ASP A CA 1
ATOM 1522 C C . ASP A 1 191 ? 8.969 -1.827 9.242 1 97.81 191 ASP A C 1
ATOM 1524 O O . ASP A 1 191 ? 9.305 -0.721 9.672 1 97.81 191 ASP A O 1
ATOM 1528 N N . LEU A 1 192 ? 8.062 -2.045 8.328 1 97.56 192 LEU A N 1
ATOM 1529 C CA . LEU A 1 192 ? 7.066 -1.017 8.047 1 97.56 192 LEU A CA 1
ATOM 1530 C C . LEU A 1 192 ? 5.922 -1.076 9.055 1 97.56 192 LEU A C 1
ATOM 1532 O O . LEU A 1 192 ? 5.312 -2.131 9.25 1 97.56 192 LEU A O 1
ATOM 1536 N N . ILE A 1 193 ? 5.625 0.039 9.711 1 97.75 193 ILE A N 1
ATOM 1537 C CA . ILE A 1 193 ? 4.602 0.123 10.75 1 97.75 193 ILE A CA 1
ATOM 1538 C C . ILE A 1 193 ? 3.365 0.832 10.195 1 97.75 193 ILE A C 1
ATOM 1540 O O . ILE A 1 193 ? 3.469 1.926 9.633 1 97.75 193 ILE A O 1
ATOM 1544 N N . GLU A 1 194 ? 2.25 0.196 10.383 1 98.19 194 GLU A N 1
ATOM 1545 C CA . GLU A 1 194 ? 1.013 0.717 9.805 1 98.19 194 GLU A CA 1
ATOM 1546 C C . GLU A 1 194 ? 0.019 1.101 10.898 1 98.19 194 GLU A C 1
ATOM 1548 O O . GLU A 1 194 ? -0.288 0.292 11.781 1 98.19 194 GLU A O 1
ATOM 1553 N N . PHE A 1 195 ? -0.481 2.32 10.766 1 98.5 195 PHE A N 1
ATOM 1554 C CA . PHE A 1 195 ? -1.466 2.84 11.711 1 98.5 195 PHE A CA 1
ATOM 1555 C C . PHE A 1 195 ? -2.756 3.213 10.992 1 98.5 195 PHE A C 1
ATOM 1557 O O . PHE A 1 195 ? -2.734 3.572 9.812 1 98.5 195 PHE A O 1
ATOM 1564 N N . GLY A 1 196 ? -3.863 3.111 11.734 1 98.75 196 GLY A N 1
ATOM 1565 C CA . GLY A 1 196 ? -5.16 3.504 11.195 1 98.75 196 GLY A CA 1
ATOM 1566 C C . GLY A 1 196 ? -6.07 4.121 12.242 1 98.75 196 GLY A C 1
ATOM 1567 O O . GLY A 1 196 ? -5.887 3.904 13.445 1 98.75 196 GLY A O 1
ATOM 1568 N N . MET A 1 197 ? -6.98 4.898 11.805 1 98.69 197 MET A N 1
ATOM 1569 C CA . MET A 1 197 ? -8.039 5.5 12.609 1 98.69 197 MET A CA 1
ATOM 1570 C C . MET A 1 197 ? -9.375 5.465 11.867 1 98.69 197 MET A C 1
ATOM 1572 O O . MET A 1 197 ? -9.453 5.875 10.711 1 98.69 197 MET A O 1
ATOM 1576 N N . THR A 1 198 ? -10.383 4.941 12.508 1 98.5 198 THR A N 1
ATOM 1577 C CA . THR A 1 198 ? -11.719 4.938 11.93 1 98.5 198 THR A CA 1
ATOM 1578 C C . THR A 1 198 ? -12.477 6.207 12.305 1 98.5 198 THR A C 1
ATOM 1580 O O . THR A 1 198 ? -12.125 6.883 13.273 1 98.5 198 THR A O 1
ATOM 1583 N N . GLU A 1 199 ? -13.508 6.445 11.539 1 97.56 199 GLU A N 1
ATOM 1584 C CA . GLU A 1 199 ? -14.328 7.613 11.836 1 97.56 199 G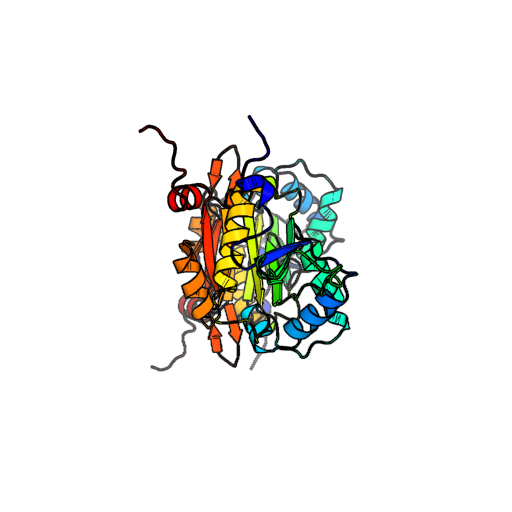LU A CA 1
ATOM 1585 C C . GLU A 1 199 ? -14.938 7.52 13.234 1 97.56 199 GLU A C 1
ATOM 1587 O O . GLU A 1 199 ? -15.016 8.516 13.953 1 97.56 199 GLU A O 1
ATOM 1592 N N . ASP A 1 200 ? -15.32 6.348 13.672 1 97.25 200 ASP A N 1
ATOM 1593 C CA . ASP A 1 200 ? -15.875 6.152 15.008 1 97.25 200 ASP A CA 1
ATOM 1594 C C . ASP A 1 200 ? -14.844 6.473 16.094 1 97.25 200 ASP A C 1
ATOM 1596 O O . ASP A 1 200 ? -15.172 7.105 17.094 1 97.25 200 ASP A O 1
ATOM 1600 N N . GLU A 1 201 ? -13.703 6.059 15.914 1 97.56 201 GLU A N 1
ATOM 1601 C CA . GLU A 1 201 ? -12.633 6.348 16.859 1 97.56 201 GLU A CA 1
ATOM 1602 C C . GLU A 1 201 ? -12.344 7.844 16.938 1 97.56 201 GLU A C 1
ATOM 1604 O O . GLU A 1 201 ? -12.125 8.391 18.016 1 97.56 201 GLU A O 1
ATOM 1609 N N . TRP A 1 202 ? -12.32 8.461 15.797 1 97.69 202 TRP A N 1
ATOM 1610 C CA . TRP A 1 202 ? -12.125 9.906 15.727 1 97.69 202 TRP A CA 1
ATOM 1611 C C . TRP A 1 202 ? -13.242 10.641 16.469 1 97.69 202 TRP A C 1
ATOM 1613 O O . TRP A 1 202 ? -12.977 11.562 17.25 1 97.69 202 TRP A O 1
ATOM 1623 N N . GLU A 1 203 ? -14.477 10.219 16.25 1 96.94 203 GLU A N 1
ATOM 1624 C CA . GLU A 1 203 ? -15.609 10.828 16.938 1 96.94 203 GLU A CA 1
ATOM 1625 C C . GLU A 1 203 ? -15.492 10.68 18.453 1 96.94 203 GLU A C 1
ATOM 1627 O O . GLU A 1 203 ? -15.781 11.617 19.203 1 96.94 203 GLU A O 1
ATOM 1632 N N . SER A 1 204 ? -15.102 9.516 18.844 1 96.5 204 SER A N 1
ATOM 1633 C CA . SER A 1 204 ? -14.922 9.281 20.266 1 96.5 204 SER A CA 1
ATOM 1634 C C . SER A 1 204 ? -13.828 10.18 20.844 1 96.5 204 SER A C 1
ATOM 1636 O O . SER A 1 204 ? -13.992 10.75 21.922 1 96.5 204 SER A O 1
ATOM 1638 N N . LEU A 1 205 ? -12.812 10.312 20.156 1 95.44 205 LEU A N 1
ATOM 1639 C CA . LEU A 1 205 ? -11.688 11.133 20.578 1 95.44 205 LEU A CA 1
ATOM 1640 C C . LEU A 1 205 ? -12.102 12.594 20.703 1 95.44 205 LEU A C 1
ATOM 1642 O O . LEU A 1 205 ? -11.578 13.328 21.547 1 95.44 205 LEU A O 1
ATOM 1646 N N . ARG A 1 206 ? -13.047 12.93 19.844 1 94.75 206 ARG A N 1
ATOM 1647 C CA . ARG A 1 206 ? -13.438 14.328 19.797 1 94.75 206 ARG A CA 1
ATOM 1648 C C . ARG A 1 206 ? -14.703 14.57 20.625 1 94.75 206 ARG A C 1
ATOM 1650 O O . ARG A 1 206 ? -15.234 15.68 20.641 1 94.75 206 ARG A O 1
ATOM 1657 N N . GLY A 1 207 ? -15.188 13.523 21.25 1 93.12 207 GLY A N 1
ATOM 1658 C CA . GLY A 1 207 ? -16.391 13.648 22.062 1 93.12 207 GLY A CA 1
ATOM 1659 C C . GLY A 1 207 ? -17.641 13.883 21.234 1 93.12 207 GLY A C 1
ATOM 1660 O O . GLY A 1 207 ? -18.562 14.562 21.688 1 93.12 207 GLY A O 1
ATOM 1661 N N . LEU A 1 208 ? -17.688 13.414 20.078 1 87.38 208 LEU A N 1
ATOM 1662 C CA . LEU A 1 208 ? -18.828 13.586 19.188 1 87.38 208 LEU A CA 1
ATOM 1663 C C . LEU A 1 208 ? -19.766 12.383 19.234 1 87.38 208 LEU A C 1
ATOM 1665 O O . LEU A 1 208 ? -20.812 12.375 18.609 1 87.38 208 LEU A O 1
ATOM 1669 N N . ASP A 1 209 ? -19.5 11.391 20.062 1 76.56 209 ASP A N 1
ATOM 1670 C CA . ASP A 1 209 ? -20.281 10.156 20.156 1 76.56 209 ASP A CA 1
ATOM 1671 C C . ASP A 1 209 ? -21.75 10.445 20.438 1 76.56 209 ASP A C 1
ATOM 1673 O O . ASP A 1 209 ? -22.078 11.188 21.375 1 76.56 209 ASP A O 1
ATOM 1677 N N . THR A 1 210 ? -22.688 10.945 19.625 1 57.25 210 THR A N 1
ATOM 1678 C CA . THR A 1 210 ? -24.094 11.141 19.938 1 57.25 210 THR A CA 1
ATOM 1679 C C . THR A 1 210 ? -24.781 9.805 20.234 1 57.25 210 THR A C 1
ATOM 1681 O O . THR A 1 210 ? -26 9.734 20.344 1 57.25 210 THR A O 1
ATOM 1684 N N . LYS A 1 211 ? -24.484 8.609 20.031 1 48.31 211 LYS A N 1
ATOM 1685 C CA . LYS A 1 211 ? -25.453 7.562 20.344 1 48.31 211 LYS A CA 1
ATOM 1686 C C . LYS A 1 211 ? -26.031 7.734 21.75 1 48.31 211 LYS A C 1
ATOM 1688 O O . LYS A 1 211 ? -25.281 7.969 22.703 1 48.31 211 LYS A O 1
ATOM 1693 N N . GLU A 1 212 ? -27.172 8.383 21.844 1 39.22 212 GLU A N 1
ATOM 1694 C CA . GLU A 1 212 ? -28.094 7.941 22.891 1 39.22 212 GLU A CA 1
ATOM 1695 C C . GLU A 1 212 ? -27.922 6.453 23.188 1 39.22 212 GLU A C 1
ATOM 1697 O O . GLU A 1 212 ? -28.094 5.617 22.297 1 39.22 212 GLU A O 1
ATOM 1702 N N . LYS A 1 213 ? -27.078 6.031 24.078 1 28.62 213 LYS A N 1
ATOM 1703 C CA . LYS A 1 213 ? -27.516 4.789 24.703 1 28.62 213 LYS A CA 1
ATOM 1704 C C . LYS A 1 213 ? -28.984 4.879 25.141 1 28.62 213 LYS A C 1
ATOM 1706 O O . LYS A 1 213 ? -29.422 5.914 25.641 1 28.62 213 LYS A O 1
ATOM 1711 N N . MET B 1 1 ? 30.125 -28.484 -10.625 1 43 1 MET B N 1
ATOM 1712 C CA . MET B 1 1 ? 28.781 -28.594 -10.07 1 43 1 MET B CA 1
ATOM 1713 C C . MET B 1 1 ? 27.734 -28.609 -11.18 1 43 1 MET B C 1
ATOM 1715 O O . MET B 1 1 ? 27.766 -27.766 -12.086 1 43 1 MET B O 1
ATOM 1719 N N . ASP B 1 2 ? 27.219 -29.688 -11.609 1 53.25 2 ASP B N 1
ATOM 1720 C CA . ASP B 1 2 ? 26.266 -29.906 -12.68 1 53.25 2 ASP B CA 1
ATOM 1721 C C . ASP B 1 2 ? 25.047 -29 -12.523 1 53.25 2 ASP B C 1
ATOM 1723 O O . ASP B 1 2 ? 24.312 -29.109 -11.539 1 53.25 2 ASP B O 1
ATOM 1727 N N . TYR B 1 3 ? 25.172 -27.812 -12.992 1 58.88 3 TYR B N 1
ATOM 1728 C CA . TYR B 1 3 ? 24.172 -26.766 -12.938 1 58.88 3 TYR B CA 1
ATOM 1729 C C . TYR B 1 3 ? 22.797 -27.297 -13.344 1 58.88 3 TYR B C 1
ATOM 1731 O O . TYR B 1 3 ? 21.797 -26.609 -13.18 1 58.88 3 TYR B O 1
ATOM 1739 N N . SER B 1 4 ? 22.781 -28.547 -13.891 1 66.12 4 SER B N 1
ATOM 1740 C CA . SER B 1 4 ? 21.5 -29.094 -14.32 1 66.12 4 SER B CA 1
ATOM 1741 C C . SER B 1 4 ? 20.797 -29.828 -13.18 1 66.12 4 SER B C 1
ATOM 1743 O O . SER B 1 4 ? 20.516 -31.016 -13.289 1 66.12 4 SER B O 1
ATOM 1745 N N . THR B 1 5 ? 20.797 -29.125 -12 1 70.62 5 THR B N 1
ATOM 1746 C CA . THR B 1 5 ? 20.078 -29.688 -10.867 1 70.62 5 THR B CA 1
ATOM 1747 C C . THR B 1 5 ? 18.578 -29.75 -11.148 1 70.62 5 THR B C 1
ATOM 1749 O O . THR B 1 5 ? 18.078 -29.016 -12.016 1 70.62 5 THR B O 1
ATOM 1752 N N . GLU B 1 6 ? 17.984 -30.734 -10.727 1 74.06 6 GLU B N 1
ATOM 1753 C CA . GLU B 1 6 ? 16.547 -30.938 -10.867 1 74.06 6 GLU B CA 1
ATOM 1754 C C . GLU B 1 6 ? 15.773 -29.656 -10.594 1 74.06 6 GLU B C 1
ATOM 1756 O O . GLU B 1 6 ? 14.773 -29.375 -11.25 1 74.06 6 GLU B O 1
ATOM 1761 N N . ASP B 1 7 ? 16.344 -28.891 -9.742 1 76 7 ASP B N 1
ATOM 1762 C CA . ASP B 1 7 ? 15.664 -27.672 -9.352 1 76 7 ASP B CA 1
ATOM 1763 C C . ASP B 1 7 ? 15.703 -26.625 -10.469 1 76 7 ASP B C 1
ATOM 1765 O O . ASP B 1 7 ? 14.758 -25.859 -10.641 1 76 7 ASP B O 1
ATOM 1769 N N . ILE B 1 8 ? 16.672 -26.656 -11.258 1 81.94 8 ILE B N 1
ATOM 1770 C CA . ILE B 1 8 ? 16.812 -25.688 -12.344 1 81.94 8 ILE B CA 1
ATOM 1771 C C . ILE B 1 8 ? 16.016 -26.156 -13.562 1 81.94 8 ILE B C 1
ATOM 1773 O O . ILE B 1 8 ? 15.328 -25.359 -14.203 1 81.94 8 ILE B O 1
ATOM 1777 N N . VAL B 1 9 ? 16.031 -27.438 -13.828 1 80.38 9 VAL B N 1
ATOM 1778 C CA . VAL B 1 9 ? 15.367 -27.984 -15 1 80.38 9 VAL B CA 1
ATOM 1779 C C . VAL B 1 9 ? 13.852 -27.828 -14.852 1 80.38 9 VAL B C 1
ATOM 1781 O O . VAL B 1 9 ? 13.156 -27.547 -15.828 1 80.38 9 VAL B O 1
ATOM 1784 N N . ASN B 1 10 ? 13.375 -27.828 -13.617 1 83.44 10 ASN B N 1
ATOM 1785 C CA . ASN B 1 10 ? 11.945 -27.781 -13.352 1 83.44 10 ASN B CA 1
ATOM 1786 C C . ASN B 1 10 ? 11.531 -26.438 -12.766 1 83.44 10 ASN B C 1
ATOM 1788 O O . ASN B 1 10 ? 10.523 -26.344 -12.062 1 83.44 10 ASN B O 1
ATOM 1792 N N . ALA B 1 11 ? 12.312 -25.469 -13.07 1 89.44 11 ALA B N 1
ATOM 1793 C CA . ALA B 1 11 ? 12.141 -24.172 -12.414 1 89.44 11 ALA B CA 1
ATOM 1794 C C . ALA B 1 11 ? 10.82 -23.531 -12.805 1 89.44 11 ALA B C 1
ATOM 1796 O O . ALA B 1 11 ? 10.328 -22.625 -12.117 1 89.44 11 ALA B O 1
ATOM 1797 N N . TYR B 1 12 ? 10.219 -24.016 -13.898 1 93.69 12 TYR B N 1
ATOM 1798 C CA . TYR B 1 12 ? 9.008 -23.344 -14.367 1 93.69 12 TYR B CA 1
ATOM 1799 C C . TYR B 1 12 ? 7.816 -24.281 -14.367 1 93.69 12 TYR B C 1
ATOM 1801 O O . TYR B 1 12 ? 6.883 -24.109 -15.156 1 93.69 12 TYR B O 1
ATOM 1809 N N . LYS B 1 13 ? 7.914 -25.297 -13.602 1 93.62 13 LYS B N 1
ATOM 1810 C CA . LYS B 1 13 ? 6.812 -26.25 -13.484 1 93.62 13 LYS B CA 1
ATOM 1811 C C . LYS B 1 13 ? 6.672 -26.75 -12.047 1 93.62 13 LYS B C 1
ATOM 1813 O O . LYS B 1 13 ? 7.617 -26.672 -11.266 1 93.62 13 LYS B O 1
ATOM 1818 N N . SER B 1 14 ? 5.559 -27.172 -11.719 1 94.56 14 SER B N 1
ATOM 1819 C CA . SER B 1 14 ? 5.238 -27.922 -10.5 1 94.56 14 SER B CA 1
ATOM 1820 C C . SER B 1 14 ? 4.516 -29.219 -10.82 1 94.56 14 SER B C 1
ATOM 1822 O O . SER B 1 14 ? 4.59 -29.719 -11.945 1 94.56 14 SER B O 1
ATOM 1824 N N . ASN B 1 15 ? 3.922 -29.875 -9.82 1 94.06 15 ASN B N 1
ATOM 1825 C CA . ASN B 1 15 ? 3.387 -31.219 -10 1 94.06 15 ASN B CA 1
ATOM 1826 C C . ASN B 1 15 ? 2.396 -31.297 -11.156 1 94.06 15 ASN B C 1
ATOM 1828 O O . ASN B 1 15 ? 2.594 -32.062 -12.102 1 94.06 15 ASN B O 1
ATOM 18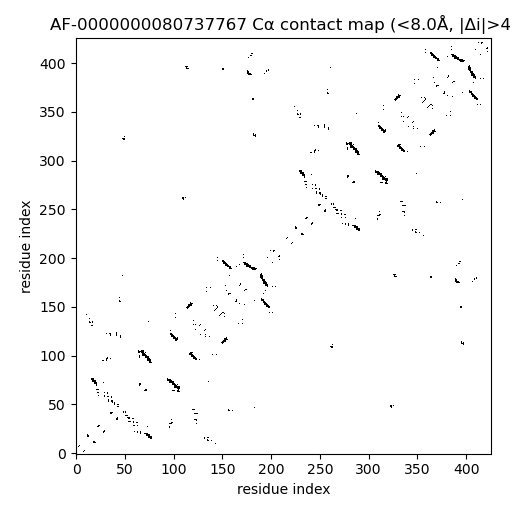32 N N . ARG B 1 16 ? 1.366 -30.5 -11.125 1 95.62 16 ARG B N 1
ATOM 1833 C CA . ARG B 1 16 ? 0.289 -30.578 -12.109 1 95.62 16 ARG B CA 1
ATOM 1834 C C . ARG B 1 16 ? 0.279 -29.344 -13.016 1 95.62 16 ARG B C 1
ATOM 1836 O O . ARG B 1 16 ? -0.494 -29.281 -13.969 1 95.62 16 ARG B O 1
ATOM 1843 N N . LEU B 1 17 ? 1.211 -28.359 -12.758 1 97 17 LEU B N 1
ATOM 1844 C CA . LEU B 1 17 ? 1.093 -27.078 -13.438 1 97 17 LEU B CA 1
ATOM 1845 C C . LEU B 1 17 ? 2.402 -26.703 -14.125 1 97 17 LEU B C 1
ATOM 1847 O O . LEU B 1 17 ? 3.477 -27.141 -13.703 1 97 17 LEU B O 1
ATOM 1851 N N . GLU B 1 18 ? 2.309 -25.969 -15.18 1 96.38 18 GLU B N 1
ATOM 1852 C CA . GLU B 1 18 ? 3.4 -25.281 -15.852 1 96.38 18 GLU B CA 1
ATOM 1853 C C . GLU B 1 18 ? 3.16 -23.766 -15.875 1 96.38 18 GLU B C 1
ATOM 1855 O O . GLU B 1 18 ? 2.023 -23.312 -16.031 1 96.38 18 GLU B O 1
ATOM 1860 N N . TYR B 1 19 ? 4.211 -23.078 -15.773 1 96.94 19 TYR B N 1
ATOM 1861 C CA . TYR B 1 19 ? 4.129 -21.609 -15.711 1 96.94 19 TYR B CA 1
ATOM 1862 C C . TYR B 1 19 ? 4.828 -20.984 -16.906 1 96.94 19 TYR B C 1
ATOM 1864 O O . TYR B 1 19 ? 6.047 -21.109 -17.062 1 96.94 19 TYR B O 1
ATOM 1872 N N . ILE B 1 20 ? 4.055 -20.297 -17.641 1 95.38 20 ILE B N 1
ATOM 1873 C CA . ILE B 1 20 ? 4.586 -19.672 -18.844 1 95.38 20 ILE B CA 1
ATOM 1874 C C . ILE B 1 20 ? 4.551 -18.156 -18.703 1 95.38 20 ILE B C 1
ATOM 1876 O O . ILE B 1 20 ? 3.584 -17.594 -18.188 1 95.38 20 ILE B O 1
ATOM 1880 N N . ARG B 1 21 ? 5.555 -17.547 -19.234 1 95.5 21 ARG B N 1
ATOM 1881 C CA . ARG B 1 21 ? 5.574 -16.078 -19.188 1 95.5 21 ARG B CA 1
ATOM 1882 C C . ARG B 1 21 ? 4.336 -15.5 -19.844 1 95.5 21 ARG B C 1
ATOM 1884 O O . ARG B 1 21 ? 3.965 -15.906 -20.953 1 95.5 21 ARG B O 1
ATOM 1891 N N . ALA B 1 22 ? 3.703 -14.586 -19.141 1 95.38 22 ALA B N 1
ATOM 1892 C CA . ALA B 1 22 ? 2.553 -13.906 -19.734 1 95.38 22 ALA B CA 1
ATOM 1893 C C . ALA B 1 22 ? 2.967 -13.086 -20.953 1 95.38 22 ALA B C 1
ATOM 1895 O O . ALA B 1 22 ? 3.994 -12.406 -20.922 1 95.38 22 ALA B O 1
ATOM 1896 N N . ASP B 1 23 ? 2.168 -13.188 -21.984 1 92.94 23 ASP B N 1
ATOM 1897 C CA . ASP B 1 23 ? 2.416 -12.516 -23.25 1 92.94 23 ASP B CA 1
ATOM 1898 C C . ASP B 1 23 ? 1.151 -11.836 -23.766 1 92.94 23 ASP B C 1
ATOM 1900 O O . ASP B 1 23 ? 0.127 -12.492 -23.969 1 92.94 23 ASP B O 1
ATOM 1904 N N . LYS B 1 24 ? 1.291 -10.578 -24.016 1 91.12 24 LYS B N 1
ATOM 1905 C CA . LYS B 1 24 ? 0.129 -9.789 -24.422 1 91.12 24 LYS B CA 1
ATOM 1906 C C . LYS B 1 24 ? -0.407 -10.25 -25.781 1 91.12 24 LYS B C 1
ATOM 1908 O O . LYS B 1 24 ? -1.569 -10.008 -26.109 1 91.12 24 LYS B O 1
ATOM 1913 N N . THR B 1 25 ? 0.396 -10.883 -26.547 1 92.12 25 THR B N 1
ATOM 1914 C CA . THR B 1 25 ? -0.004 -11.281 -27.891 1 92.12 25 THR B CA 1
ATOM 1915 C C . THR B 1 25 ? -0.625 -12.68 -27.875 1 92.12 25 THR B C 1
ATOM 1917 O O . THR B 1 25 ? -1.099 -13.164 -28.906 1 92.12 25 THR B O 1
ATOM 1920 N N . ASP B 1 26 ? -0.568 -13.344 -26.766 1 93.19 26 ASP B N 1
ATOM 1921 C CA . ASP B 1 26 ? -1.154 -14.68 -26.641 1 93.19 26 ASP B CA 1
ATOM 1922 C C . ASP B 1 26 ? -2.68 -14.602 -26.594 1 93.19 26 ASP B C 1
ATOM 1924 O O . ASP B 1 26 ? -3.252 -14.203 -25.578 1 93.19 26 ASP B O 1
ATOM 1928 N N . GLY B 1 27 ? -3.299 -15.031 -27.594 1 93.81 27 GLY B N 1
ATOM 1929 C CA . GLY B 1 27 ? -4.75 -14.984 -27.688 1 93.81 27 GLY B CA 1
ATOM 1930 C C . GLY B 1 27 ? -5.449 -15.789 -26.609 1 93.81 27 GLY B C 1
ATOM 1931 O O . GLY B 1 27 ? -6.535 -15.422 -26.156 1 93.81 27 GLY B O 1
ATOM 1932 N N . ASN B 1 28 ? -4.941 -16.875 -26.266 1 94.06 28 ASN B N 1
ATOM 1933 C CA . ASN B 1 28 ? -5.531 -17.703 -25.203 1 94.06 28 ASN B CA 1
ATOM 1934 C C . ASN B 1 28 ? -5.488 -16.984 -23.859 1 94.06 28 ASN B C 1
ATOM 1936 O O . ASN B 1 28 ? -6.445 -17.062 -23.078 1 94.06 28 ASN B O 1
ATOM 1940 N N . LEU B 1 29 ? -4.41 -16.406 -23.625 1 95.19 29 LEU B N 1
ATOM 1941 C CA . LEU B 1 29 ? -4.305 -15.633 -22.375 1 95.19 29 LEU B CA 1
ATOM 1942 C C . LEU B 1 29 ? -5.312 -14.484 -22.359 1 95.19 29 LEU B C 1
ATOM 1944 O O . LEU B 1 29 ? -5.906 -14.195 -21.328 1 95.19 29 LEU B O 1
ATOM 1948 N N . GLN B 1 30 ? -5.488 -13.828 -23.484 1 96.06 30 GLN B N 1
ATOM 1949 C CA . GLN B 1 30 ? -6.465 -12.75 -23.578 1 96.06 30 GLN B CA 1
ATOM 1950 C C . GLN B 1 30 ? -7.867 -13.242 -23.234 1 96.06 30 GLN B C 1
ATOM 1952 O O . GLN B 1 30 ? -8.609 -12.562 -22.531 1 96.06 30 GLN B O 1
ATOM 1957 N N . LYS B 1 31 ? -8.18 -14.344 -23.719 1 95.38 31 LYS B N 1
ATOM 1958 C CA . LYS B 1 31 ? -9.492 -14.922 -23.453 1 95.38 31 LYS B CA 1
ATOM 1959 C C . LYS B 1 31 ? -9.664 -15.227 -21.969 1 95.38 31 LYS B C 1
ATOM 1961 O O . LYS B 1 31 ? -10.711 -14.922 -21.391 1 95.38 31 LYS B O 1
ATOM 1966 N N . VAL B 1 32 ? -8.695 -15.805 -21.406 1 96.19 32 VAL B N 1
ATOM 1967 C CA . VAL B 1 32 ? -8.742 -16.141 -19.984 1 96.19 32 VAL B CA 1
ATOM 1968 C C . VAL B 1 32 ? -8.805 -14.867 -19.156 1 96.19 32 VAL B C 1
ATOM 1970 O O . VAL B 1 32 ? -9.57 -14.789 -18.188 1 96.19 32 VAL B O 1
ATOM 1973 N N . ALA B 1 33 ? -7.977 -13.906 -19.531 1 96.19 33 ALA B N 1
ATOM 1974 C CA . ALA B 1 33 ? -7.992 -12.617 -18.844 1 96.19 33 ALA B CA 1
ATOM 1975 C C . ALA B 1 33 ? -9.383 -12 -18.875 1 96.19 33 ALA B C 1
ATOM 1977 O O . ALA B 1 33 ? -9.867 -11.477 -17.859 1 96.19 33 ALA B O 1
ATOM 1978 N N . LEU B 1 34 ? -9.977 -12.023 -20 1 95.62 34 LEU B N 1
ATOM 1979 C CA . LEU B 1 34 ? -11.328 -11.492 -20.125 1 95.62 34 LEU B CA 1
ATOM 1980 C C . LEU B 1 34 ? -12.297 -12.234 -19.219 1 95.62 34 LEU B C 1
ATOM 1982 O O . LEU B 1 34 ? -13.133 -11.617 -18.547 1 95.62 34 LEU B O 1
ATOM 1986 N N . THR B 1 35 ? -12.219 -13.531 -19.188 1 96 35 THR B N 1
ATOM 1987 C CA . THR B 1 35 ? -13.055 -14.359 -18.312 1 96 35 THR B CA 1
ATOM 1988 C C . THR B 1 35 ? -12.859 -13.969 -16.859 1 96 35 THR B C 1
ATOM 1990 O O . THR B 1 35 ? -13.828 -13.836 -16.109 1 96 35 THR B O 1
ATOM 1993 N N . ILE B 1 36 ? -11.672 -13.773 -16.469 1 95.38 36 ILE B N 1
ATOM 1994 C CA . ILE B 1 36 ? -11.336 -13.367 -15.117 1 95.38 36 ILE B CA 1
ATOM 1995 C C . ILE B 1 36 ? -11.961 -12.008 -14.812 1 95.38 36 ILE B C 1
ATOM 1997 O O . ILE B 1 36 ? -12.625 -11.836 -13.789 1 95.38 36 ILE B O 1
ATOM 2001 N N . LEU B 1 37 ? -11.789 -11.094 -15.734 1 94.12 37 LEU B N 1
ATOM 2002 C CA . LEU B 1 37 ? -12.227 -9.711 -15.547 1 94.12 37 LEU B CA 1
ATOM 2003 C C . LEU B 1 37 ? -13.75 -9.625 -15.5 1 94.12 37 LEU B C 1
ATOM 2005 O O . LEU B 1 37 ? -14.305 -8.75 -14.836 1 94.12 37 LEU B O 1
ATOM 2009 N N . GLN B 1 38 ? -14.383 -10.547 -16.094 1 94.44 38 GLN B N 1
ATOM 2010 C CA . GLN B 1 38 ? -15.836 -10.477 -16.219 1 94.44 38 GLN B CA 1
ATOM 2011 C C . GLN B 1 38 ? -16.516 -11.234 -15.07 1 94.44 38 GLN B C 1
ATOM 2013 O O . GLN B 1 38 ? -17.734 -11.109 -14.875 1 94.44 38 GLN B O 1
ATOM 2018 N N . ASP B 1 39 ? -15.812 -12.008 -14.375 1 95.31 39 ASP B N 1
ATOM 2019 C CA . ASP B 1 39 ? -16.375 -12.727 -13.234 1 95.31 39 ASP B CA 1
ATOM 2020 C C . ASP B 1 39 ? -16.438 -11.828 -12 1 95.31 39 ASP B C 1
ATOM 2022 O O . ASP B 1 39 ? -15.414 -11.453 -11.445 1 95.31 39 ASP B O 1
ATOM 2026 N N . PRO B 1 40 ? -17.594 -11.547 -11.531 1 93.25 40 PRO B N 1
ATOM 2027 C CA . PRO B 1 40 ? -17.719 -10.586 -10.43 1 93.25 40 PRO B CA 1
ATOM 2028 C C . PRO B 1 40 ? -17.125 -11.117 -9.125 1 93.25 40 PRO B C 1
ATOM 2030 O O . PRO B 1 40 ? -16.641 -10.336 -8.297 1 93.25 40 PRO B O 1
ATOM 2033 N N . VAL B 1 41 ? -17.172 -12.375 -8.93 1 93.44 41 VAL B N 1
ATOM 2034 C CA . VAL B 1 41 ? -16.609 -12.945 -7.707 1 93.44 41 VAL B CA 1
ATOM 2035 C C . VAL B 1 41 ? -15.094 -12.82 -7.73 1 93.44 41 VAL B C 1
ATOM 2037 O O . VAL B 1 41 ? -14.484 -12.398 -6.742 1 93.44 41 VAL B O 1
ATOM 2040 N N . ILE B 1 42 ? -14.531 -13.148 -8.875 1 93.69 42 ILE B N 1
ATOM 2041 C CA . ILE B 1 42 ? -13.086 -13.008 -9.008 1 93.69 42 ILE B CA 1
ATOM 2042 C C . ILE B 1 42 ? -12.695 -11.539 -8.836 1 93.69 42 ILE B C 1
ATOM 2044 O O . ILE B 1 42 ? -11.727 -11.227 -8.141 1 93.69 42 ILE B O 1
ATOM 2048 N N . GLN B 1 43 ? -13.438 -10.672 -9.43 1 91.12 43 GLN B N 1
ATOM 2049 C CA . GLN B 1 43 ? -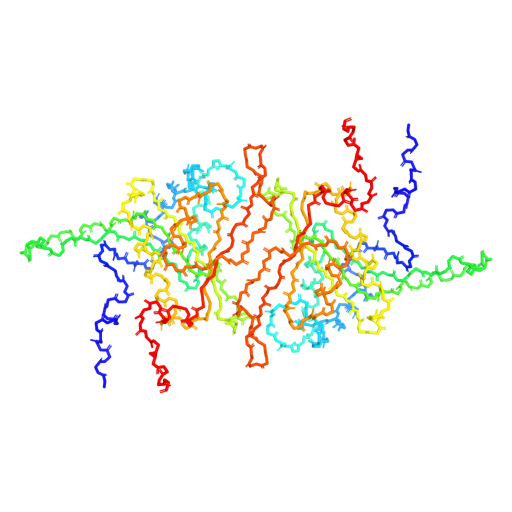13.164 -9.242 -9.297 1 91.12 43 GLN B CA 1
ATOM 2050 C C . GLN B 1 43 ? -13.203 -8.812 -7.836 1 91.12 43 GLN B C 1
ATOM 2052 O O . GLN B 1 43 ? -12.32 -8.086 -7.371 1 91.12 43 GLN B O 1
ATOM 2057 N N . ALA B 1 44 ? -14.133 -9.25 -7.113 1 90.31 44 ALA B N 1
ATOM 2058 C CA . ALA B 1 44 ? -14.328 -8.859 -5.723 1 90.31 44 ALA B CA 1
ATOM 2059 C C . ALA B 1 44 ? -13.195 -9.375 -4.84 1 90.31 44 ALA B C 1
ATOM 2061 O O . ALA B 1 44 ? -12.828 -8.734 -3.85 1 90.31 44 ALA B O 1
ATOM 2062 N N . LEU B 1 45 ? -12.648 -10.445 -5.238 1 91.06 45 LEU B N 1
ATOM 2063 C CA . LEU B 1 45 ? -11.664 -11.102 -4.387 1 91.06 45 LEU B CA 1
ATOM 2064 C C . LEU B 1 45 ? -10.25 -10.688 -4.777 1 91.06 45 LEU B C 1
ATOM 2066 O O . LEU B 1 45 ? -9.312 -10.812 -3.982 1 91.06 45 LEU B O 1
ATOM 2070 N N . SER B 1 46 ? -10.078 -10.234 -5.957 1 86.81 46 SER B N 1
ATOM 2071 C CA . SER B 1 46 ? -8.742 -10 -6.492 1 86.81 46 SER B CA 1
ATOM 2072 C C . SER B 1 46 ? -8.266 -8.586 -6.176 1 86.81 46 SER B C 1
ATOM 2074 O O . SER B 1 46 ? -7.07 -8.352 -5.973 1 86.81 46 SER B O 1
ATOM 2076 N N . ALA B 1 47 ? -9.125 -7.617 -6.273 1 79.75 47 ALA B N 1
ATOM 2077 C CA . ALA B 1 47 ? -8.789 -6.223 -5.996 1 79.75 47 ALA B CA 1
ATOM 2078 C C . ALA B 1 47 ? -9.977 -5.477 -5.398 1 79.75 47 ALA B C 1
ATOM 2080 O O . ALA B 1 47 ? -11.125 -5.719 -5.777 1 79.75 47 ALA B O 1
ATOM 2081 N N . PRO B 1 48 ? -9.57 -4.594 -4.516 1 81.25 48 PRO B N 1
ATOM 2082 C CA . PRO B 1 48 ? -10.664 -3.848 -3.891 1 81.25 48 PRO B CA 1
ATOM 2083 C C . PRO B 1 48 ? -11.141 -2.672 -4.738 1 81.25 48 PRO B C 1
ATOM 2085 O O . PRO B 1 48 ? -11.148 -1.531 -4.27 1 81.25 48 PRO B O 1
ATOM 2088 N N . THR B 1 49 ? -11.547 -2.895 -5.961 1 86.94 49 THR B N 1
ATOM 2089 C CA . THR B 1 49 ? -12.102 -1.84 -6.801 1 86.94 49 THR B CA 1
ATOM 2090 C C . THR B 1 49 ? -13.617 -1.988 -6.934 1 86.94 49 THR B C 1
ATOM 2092 O O . THR B 1 49 ? -14.18 -3.014 -6.547 1 86.94 49 THR B O 1
ATOM 2095 N N . MET B 1 50 ? -14.18 -0.945 -7.453 1 89.75 50 MET B N 1
ATOM 2096 C CA . MET B 1 50 ? -15.617 -0.988 -7.707 1 89.75 50 MET B CA 1
ATOM 2097 C C . MET B 1 50 ? -15.969 -2.145 -8.641 1 89.75 50 MET B C 1
ATOM 2099 O O . MET B 1 50 ? -15.273 -2.391 -9.625 1 89.75 50 MET B O 1
ATOM 2103 N N . LEU B 1 51 ? -17.016 -2.812 -8.227 1 89.38 51 LEU B N 1
ATOM 2104 C CA . LEU B 1 51 ? -17.531 -3.852 -9.117 1 89.38 51 LEU B CA 1
ATOM 2105 C C . LEU B 1 51 ? -18.172 -3.24 -10.359 1 89.38 51 LEU B C 1
ATOM 2107 O O . LEU B 1 51 ? -19.141 -2.48 -10.25 1 89.38 51 LEU B O 1
ATOM 2111 N N . LEU B 1 52 ? -17.531 -3.516 -11.484 1 90.75 52 LEU B N 1
ATOM 2112 C CA . LEU B 1 52 ? -18.016 -3.002 -12.758 1 90.75 52 LEU B CA 1
ATOM 2113 C C . LEU B 1 52 ? -17.938 -4.07 -13.844 1 90.75 52 LEU B C 1
ATOM 2115 O O . LEU B 1 52 ? -16.984 -4.84 -13.891 1 90.75 52 LEU B O 1
ATOM 2119 N N . PRO B 1 53 ? -18.984 -4.141 -14.672 1 90.88 53 PRO B N 1
ATOM 2120 C CA . PRO B 1 53 ? -18.781 -4.977 -15.859 1 90.88 53 PRO B CA 1
ATOM 2121 C C . PRO B 1 53 ? -17.578 -4.535 -16.688 1 90.88 53 PRO B C 1
ATOM 2123 O O . PRO B 1 53 ? -17.359 -3.338 -16.891 1 90.88 53 PRO B O 1
ATOM 2126 N N . LYS B 1 54 ? -16.781 -5.508 -17.016 1 90.25 54 LYS B N 1
ATOM 2127 C CA . LYS B 1 54 ? -15.57 -5.199 -17.781 1 90.25 54 LYS B CA 1
ATOM 2128 C C . LYS B 1 54 ? -15.656 -5.758 -19.203 1 90.25 54 LYS B C 1
ATOM 2130 O O . LYS B 1 54 ? -16.391 -6.711 -19.453 1 90.25 54 LYS B O 1
ATOM 2135 N N . GLY B 1 55 ? -14.992 -5.031 -20.062 1 87.56 55 GLY B N 1
ATOM 2136 C CA . GLY B 1 55 ? -14.953 -5.449 -21.453 1 87.56 55 GLY B CA 1
ATOM 2137 C C . GLY B 1 55 ? -13.539 -5.613 -21.984 1 87.56 55 GLY B C 1
ATOM 2138 O O . GLY B 1 55 ? -12.578 -5.645 -21.219 1 87.56 55 GLY B O 1
ATOM 2139 N N . PRO B 1 56 ? -13.422 -5.793 -23.25 1 87.12 56 PRO B N 1
ATOM 2140 C CA . PRO B 1 56 ? -12.133 -6.047 -23.891 1 87.12 56 PRO B CA 1
ATOM 2141 C C . PRO B 1 56 ? -11.148 -4.895 -23.719 1 87.12 56 PRO B C 1
ATOM 2143 O O . PRO B 1 56 ? -9.93 -5.113 -23.719 1 87.12 56 PRO B O 1
ATOM 2146 N N . LYS B 1 57 ? -11.68 -3.791 -23.469 1 87.69 57 LYS B N 1
ATOM 2147 C CA . LYS B 1 57 ? -10.812 -2.623 -23.328 1 87.69 57 LYS B CA 1
ATOM 2148 C C . LYS B 1 57 ? -9.922 -2.756 -22.094 1 87.69 57 LYS B C 1
ATOM 2150 O O . LYS B 1 57 ? -8.781 -2.287 -22.094 1 87.69 57 LYS B O 1
ATOM 2155 N N . GLU B 1 58 ? -10.398 -3.412 -21.094 1 90.62 58 GLU B N 1
ATOM 2156 C CA . GLU B 1 58 ? -9.656 -3.539 -19.844 1 90.62 58 GLU B CA 1
ATOM 2157 C C . GLU B 1 58 ? -8.648 -4.684 -19.906 1 90.62 58 GLU B C 1
ATOM 2159 O O . GLU B 1 58 ? -7.738 -4.766 -19.078 1 90.62 58 GLU B O 1
ATOM 2164 N N . VAL B 1 59 ? -8.82 -5.512 -20.844 1 92.75 59 VAL B N 1
ATOM 2165 C CA . VAL B 1 59 ? -7.992 -6.711 -20.938 1 92.75 59 VAL B CA 1
ATOM 2166 C C . VAL B 1 59 ? -6.539 -6.312 -21.188 1 92.75 59 VAL B C 1
ATOM 2168 O O . VAL B 1 59 ? -5.625 -6.836 -20.562 1 92.75 59 VAL B O 1
ATOM 2171 N N . ASP B 1 60 ? -6.336 -5.387 -22.031 1 91.19 60 ASP B N 1
ATOM 2172 C CA . ASP B 1 60 ? -4.977 -4.977 -22.375 1 91.19 60 ASP B CA 1
ATOM 2173 C C . ASP B 1 60 ? -4.234 -4.438 -21.156 1 91.19 60 ASP B C 1
ATOM 2175 O O . ASP B 1 60 ? -3.094 -4.824 -20.891 1 91.19 60 ASP B O 1
ATOM 2179 N N . SER B 1 61 ? -4.895 -3.613 -20.469 1 90.81 61 SER B N 1
ATOM 2180 C CA . SER B 1 61 ? -4.266 -3.033 -19.297 1 90.81 61 SER B CA 1
ATOM 2181 C C . SER B 1 61 ? -3.988 -4.094 -18.234 1 90.81 61 SER B C 1
ATOM 2183 O O . SER B 1 61 ? -2.951 -4.059 -17.578 1 90.81 61 SER B O 1
ATOM 2185 N N . TYR B 1 62 ? -4.938 -4.926 -18.172 1 92.69 62 TYR B N 1
ATOM 2186 C CA . TYR B 1 62 ? -4.781 -6.02 -17.219 1 92.69 62 TYR B CA 1
ATOM 2187 C C . TYR B 1 62 ? -3.566 -6.871 -17.562 1 92.69 62 TYR B C 1
ATOM 2189 O O . TYR B 1 62 ? -2.705 -7.109 -16.719 1 92.69 62 TYR B O 1
ATOM 2197 N N . ILE B 1 63 ? -3.465 -7.289 -18.75 1 93.69 63 ILE B N 1
ATOM 2198 C CA . ILE B 1 63 ? -2.367 -8.141 -19.188 1 93.69 63 ILE B CA 1
ATOM 2199 C C . ILE B 1 63 ? -1.054 -7.363 -19.125 1 93.69 63 ILE B C 1
ATOM 2201 O O . ILE B 1 63 ? -0.016 -7.918 -18.75 1 93.69 63 ILE B O 1
ATOM 2205 N N . ASP B 1 64 ? -1.063 -6.109 -19.453 1 92.69 64 ASP B N 1
ATOM 2206 C CA . ASP B 1 64 ? 0.127 -5.266 -19.359 1 92.69 64 ASP B CA 1
ATOM 2207 C C . ASP B 1 64 ? 0.675 -5.238 -17.938 1 92.69 64 ASP B C 1
ATOM 2209 O O . ASP B 1 64 ? 1.889 -5.301 -17.734 1 92.69 64 ASP B O 1
ATOM 2213 N N . SER B 1 65 ? -0.205 -5.141 -17.031 1 92.06 65 SER B N 1
ATOM 2214 C CA . SER B 1 65 ? 0.219 -5.117 -15.625 1 92.06 65 SER B CA 1
ATOM 2215 C C . SER B 1 65 ? 0.88 -6.43 -15.227 1 92.06 65 SER B C 1
ATOM 2217 O O . SER B 1 65 ? 1.863 -6.434 -14.484 1 92.06 65 SER B O 1
ATOM 2219 N N . VAL B 1 66 ? 0.332 -7.5 -15.742 1 94.38 66 VAL B N 1
ATOM 2220 C CA . VAL B 1 66 ? 0.895 -8.812 -15.453 1 94.38 66 VAL B CA 1
ATOM 2221 C C . VAL B 1 66 ? 2.266 -8.945 -16.109 1 94.38 66 VAL B C 1
ATOM 2223 O O . VAL B 1 66 ? 3.238 -9.344 -15.461 1 94.38 66 VAL B O 1
ATOM 2226 N N . VAL B 1 67 ? 2.363 -8.516 -17.312 1 94.31 67 VAL B N 1
ATOM 2227 C CA . VAL B 1 67 ? 3.582 -8.664 -18.094 1 94.31 67 VAL B CA 1
ATOM 2228 C C . VAL B 1 67 ? 4.68 -7.777 -17.516 1 94.31 67 VAL B C 1
ATOM 2230 O O . VAL B 1 67 ? 5.859 -8.148 -17.531 1 94.31 67 VAL B O 1
ATOM 2233 N N . ASN B 1 68 ? 4.312 -6.688 -16.938 1 94.44 68 ASN B N 1
ATOM 2234 C CA . ASN B 1 68 ? 5.285 -5.723 -16.438 1 94.44 68 ASN B CA 1
ATOM 2235 C C . ASN B 1 68 ? 5.68 -6.031 -14.992 1 94.44 68 ASN B C 1
ATOM 2237 O O . ASN B 1 68 ? 6.508 -5.332 -14.414 1 94.44 68 ASN B O 1
ATOM 2241 N N . SER B 1 69 ? 5.125 -7.02 -14.492 1 96.06 69 SER B N 1
ATOM 2242 C CA . SER B 1 69 ? 5.469 -7.438 -13.133 1 96.06 69 SER B CA 1
ATOM 2243 C C . SER B 1 69 ? 6.895 -7.973 -13.07 1 96.06 69 SER B C 1
ATOM 2245 O O . SER B 1 69 ? 7.52 -8.227 -14.102 1 96.06 69 SER B O 1
ATOM 2247 N N . LEU B 1 70 ? 7.457 -7.996 -11.859 1 96.19 70 LEU B N 1
ATOM 2248 C CA . LEU B 1 70 ? 8.734 -8.688 -11.695 1 96.19 70 LEU B CA 1
ATOM 2249 C C . LEU B 1 70 ? 8.695 -10.055 -12.375 1 96.19 70 LEU B C 1
ATOM 2251 O O . LEU B 1 70 ? 9.594 -10.391 -13.148 1 96.19 70 LEU B O 1
ATOM 2255 N N . LEU B 1 71 ? 7.633 -10.797 -12.109 1 96.81 71 LEU B N 1
ATOM 2256 C CA . LEU B 1 71 ? 7.277 -12.008 -12.844 1 96.81 71 LEU B CA 1
ATOM 2257 C C . LEU B 1 71 ? 5.766 -12.125 -13 1 96.81 71 LEU B C 1
ATOM 2259 O O . LEU B 1 71 ? 5.023 -12 -12.023 1 96.81 71 LEU B O 1
ATOM 2263 N N . GLY B 1 72 ? 5.359 -12.234 -14.18 1 97.94 72 GLY B N 1
ATOM 2264 C CA . GLY B 1 72 ? 3.98 -12.539 -14.531 1 97.94 72 GLY B CA 1
ATOM 2265 C C . GLY B 1 72 ? 3.84 -13.781 -15.383 1 97.94 72 GLY B C 1
ATOM 2266 O O . GLY B 1 72 ? 4.531 -13.938 -16.391 1 97.94 72 GLY B O 1
ATOM 2267 N N . VAL B 1 73 ? 2.93 -14.664 -14.961 1 97.94 73 VAL B N 1
ATOM 2268 C CA . VAL B 1 73 ? 2.854 -15.945 -15.672 1 97.94 73 VAL B CA 1
ATOM 2269 C C . VAL B 1 73 ? 1.394 -16.312 -15.922 1 97.94 73 VAL B C 1
ATOM 2271 O O . VAL B 1 73 ? 0.507 -15.914 -15.164 1 97.94 73 VAL B O 1
ATOM 2274 N N . ALA B 1 74 ? 1.202 -17 -16.969 1 97.94 74 ALA B N 1
ATOM 2275 C CA 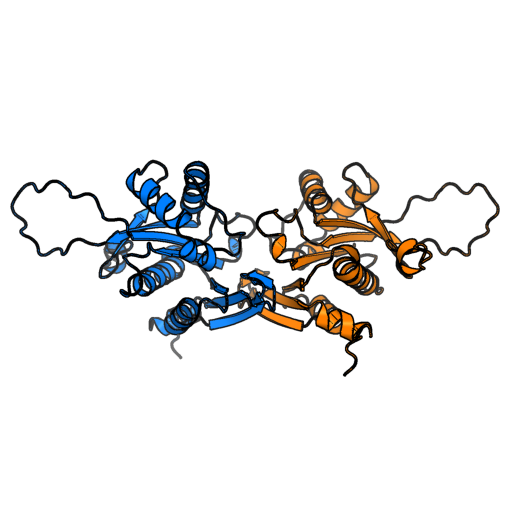. ALA B 1 74 ? 0.001 -17.797 -17.172 1 97.94 74 ALA B CA 1
ATOM 2276 C C . ALA B 1 74 ? 0.146 -19.172 -16.516 1 97.94 74 ALA B C 1
ATOM 2278 O O . ALA B 1 74 ? 1.179 -19.828 -16.672 1 97.94 74 ALA B O 1
ATOM 2279 N N . ILE B 1 75 ? -0.837 -19.516 -15.789 1 98.12 75 ILE B N 1
ATOM 2280 C CA . ILE B 1 75 ? -0.863 -20.828 -15.156 1 98.12 75 ILE B CA 1
ATOM 2281 C C . ILE B 1 75 ? -1.496 -21.844 -16.094 1 98.12 75 ILE B C 1
ATOM 2283 O O . ILE B 1 75 ? -2.666 -21.719 -16.469 1 98.12 75 ILE B O 1
ATOM 2287 N N . CYS B 1 76 ? -0.745 -22.938 -16.406 1 97.31 76 CYS B N 1
ATOM 2288 C CA . CYS B 1 76 ? -1.215 -23.922 -17.375 1 97.31 76 CYS B CA 1
ATOM 2289 C C . CYS B 1 76 ? -1.266 -25.312 -16.766 1 97.31 76 CYS B C 1
ATOM 2291 O O . CYS B 1 76 ? -0.384 -25.688 -16 1 97.31 76 CYS B O 1
ATOM 2293 N N . LEU B 1 77 ? -2.281 -26.062 -17.156 1 95.94 77 LEU B N 1
ATOM 2294 C CA . LEU B 1 77 ? -2.316 -27.484 -16.797 1 95.94 77 LEU B CA 1
ATOM 2295 C C . LEU B 1 77 ? -1.259 -28.266 -17.562 1 95.94 77 LEU B C 1
ATOM 2297 O O . LEU B 1 77 ? -1.061 -28.031 -18.766 1 95.94 77 LEU B O 1
ATOM 2301 N N . ARG B 1 78 ? -0.558 -29.125 -16.766 1 90.5 78 ARG B N 1
ATOM 2302 C CA . ARG B 1 78 ? 0.411 -29.984 -17.438 1 90.5 78 ARG B CA 1
ATOM 2303 C C . ARG B 1 78 ? -0.27 -31.219 -18.031 1 90.5 78 ARG B C 1
ATOM 2305 O O . ARG B 1 78 ? -1.212 -31.75 -17.453 1 90.5 78 ARG B O 1
ATOM 2312 N N . GLU B 1 79 ? -0.088 -31.562 -19.234 1 74.5 79 GLU B N 1
ATOM 2313 C CA . GLU B 1 79 ? -0.598 -32.781 -19.844 1 74.5 79 GLU B CA 1
ATOM 2314 C C . GLU B 1 79 ? 0.145 -34 -19.297 1 74.5 79 GLU B C 1
ATOM 2316 O O . GLU B 1 79 ? 1.337 -33.938 -19 1 74.5 79 GLU B O 1
ATOM 2321 N N . ASP B 1 80 ? -0.447 -34.969 -18.578 1 58.94 80 ASP B N 1
ATOM 2322 C CA . ASP B 1 80 ? 0.132 -36.25 -18.141 1 58.94 80 ASP B CA 1
ATOM 2323 C C . ASP B 1 80 ? 1.144 -36.781 -19.156 1 58.94 80 ASP B C 1
ATOM 2325 O O . ASP B 1 80 ? 0.894 -36.75 -20.359 1 58.94 80 ASP B O 1
ATOM 2329 N N . ASP B 1 81 ? 2.432 -36.656 -18.734 1 51 81 ASP B N 1
ATOM 2330 C CA . ASP B 1 81 ? 3.502 -37.25 -19.531 1 51 81 ASP B CA 1
ATOM 2331 C C . ASP B 1 81 ? 3.043 -38.531 -20.188 1 51 81 ASP B C 1
ATOM 2333 O O . ASP B 1 81 ? 3.729 -39.094 -21.062 1 51 81 ASP B O 1
ATOM 2337 N N . ASP B 1 82 ? 2.146 -39.344 -19.406 1 45.78 82 ASP B N 1
ATOM 2338 C CA . ASP B 1 82 ? 2.053 -40.75 -19.828 1 45.78 82 ASP B CA 1
ATOM 2339 C C . ASP B 1 82 ? 1.479 -40.844 -21.234 1 45.78 82 ASP B C 1
ATOM 2341 O O . ASP B 1 82 ? 1.179 -41.938 -21.719 1 45.78 82 ASP B O 1
ATOM 2345 N N . ASN B 1 83 ? 0.621 -40 -21.656 1 45.44 83 ASN B N 1
ATOM 2346 C CA . ASN B 1 83 ? 0.166 -40.594 -22.906 1 45.44 83 ASN B CA 1
ATOM 2347 C C . ASN B 1 83 ? 1.318 -40.781 -23.891 1 45.44 83 ASN B C 1
ATOM 2349 O O . ASN B 1 83 ? 2.309 -40.031 -23.844 1 45.44 83 ASN B O 1
ATOM 2353 N N . ASP B 1 84 ? 1.186 -41.812 -24.906 1 44.34 84 ASP B N 1
ATOM 2354 C CA . ASP B 1 84 ? 1.986 -42.594 -25.844 1 44.34 84 ASP B CA 1
ATOM 2355 C C . ASP B 1 84 ? 2.906 -41.688 -26.656 1 44.34 84 ASP B C 1
ATOM 2357 O O . ASP B 1 84 ? 2.469 -40.656 -27.188 1 44.34 84 ASP B O 1
ATOM 2361 N N . LYS B 1 85 ? 4.223 -41.656 -26.531 1 45.38 85 LYS B N 1
ATOM 2362 C CA . LYS B 1 85 ? 5.398 -41.281 -27.297 1 45.38 85 LYS B CA 1
ATOM 2363 C C . LYS B 1 85 ? 5.07 -41.219 -28.797 1 45.38 85 LYS B C 1
ATOM 2365 O O . LYS B 1 85 ? 5.949 -40.938 -29.609 1 45.38 85 LYS B O 1
ATOM 2370 N N . THR B 1 86 ? 4.102 -42.156 -29.266 1 41.22 86 THR B N 1
ATOM 2371 C CA . THR B 1 86 ? 4.273 -42.438 -30.688 1 41.22 86 THR B CA 1
ATOM 2372 C C . THR B 1 86 ? 4.023 -41.188 -31.516 1 41.22 86 THR B C 1
ATOM 2374 O O . THR B 1 86 ? 4.742 -40.938 -32.5 1 41.22 86 THR B O 1
ATOM 2377 N N . GLU B 1 87 ? 2.598 -40.906 -31.938 1 43.78 87 GLU B N 1
ATOM 2378 C CA . GLU B 1 87 ? 2.334 -40.156 -33.156 1 43.78 87 GLU B CA 1
ATOM 2379 C C . GLU B 1 87 ? 2.635 -38.688 -33 1 43.78 87 GLU B C 1
ATOM 2381 O O . GLU B 1 87 ? 2.605 -38.156 -31.875 1 43.78 87 GLU B O 1
ATOM 2386 N N . GLU B 1 88 ? 3.186 -37.938 -33.969 1 43.22 88 GLU B N 1
ATOM 2387 C CA . GLU B 1 88 ? 3.332 -36.531 -34.312 1 43.22 88 GLU B CA 1
ATOM 2388 C C . GLU B 1 88 ? 2.232 -35.688 -33.656 1 43.22 88 GLU B C 1
ATOM 2390 O O . GLU B 1 88 ? 1.225 -35.375 -34.312 1 43.22 88 GLU B O 1
ATOM 2395 N N . LYS B 1 89 ? 1.673 -36.031 -32.562 1 46.56 89 LYS B N 1
ATOM 2396 C CA . LYS B 1 89 ? 0.439 -35.438 -32.031 1 46.56 89 LYS B CA 1
ATOM 2397 C C . LYS B 1 89 ? 0.52 -33.938 -32 1 46.56 89 LYS B C 1
ATOM 2399 O O . LYS B 1 89 ? 1.529 -33.375 -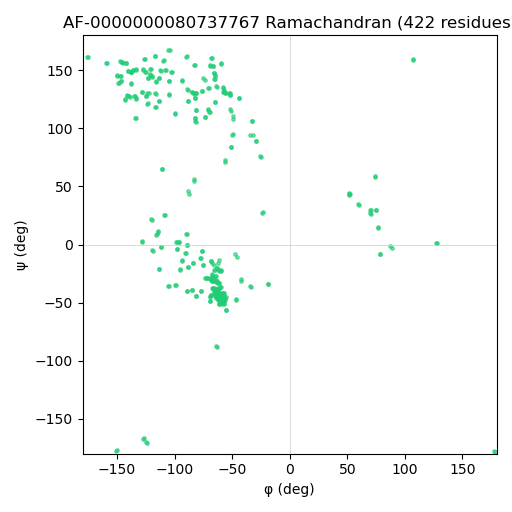31.562 1 46.56 89 LYS B O 1
ATOM 2404 N N . GLU B 1 90 ? -0.258 -33.25 -32.75 1 49.06 90 GLU B N 1
ATOM 2405 C CA . GLU B 1 90 ? -0.592 -31.844 -32.812 1 49.06 90 GLU B CA 1
ATOM 2406 C C . GLU B 1 90 ? -0.549 -31.188 -31.438 1 49.06 90 GLU B C 1
ATOM 2408 O O . GLU B 1 90 ? -1.128 -31.703 -30.484 1 49.06 90 GLU B O 1
ATOM 2413 N N . LYS B 1 91 ? 0.555 -30.594 -31.062 1 55.31 91 LYS B N 1
ATOM 2414 C CA . LYS B 1 91 ? 0.769 -29.812 -29.844 1 55.31 91 LYS B CA 1
ATOM 2415 C C . LYS B 1 91 ? -0.541 -29.219 -29.344 1 55.31 91 LYS B C 1
ATOM 2417 O O . LYS B 1 91 ? -1.097 -28.312 -29.953 1 55.31 91 LYS B O 1
ATOM 2422 N N . LYS B 1 92 ? -1.396 -30 -28.734 1 60.97 92 LYS B N 1
ATOM 2423 C CA . LYS B 1 92 ? -2.604 -29.438 -28.141 1 60.97 92 LYS B CA 1
ATOM 2424 C C . LYS B 1 92 ? -2.291 -28.156 -27.375 1 60.97 92 LYS B C 1
ATOM 2426 O O . LYS B 1 92 ? -1.247 -28.047 -26.719 1 60.97 92 LYS B O 1
ATOM 2431 N N . PRO B 1 93 ? -3.066 -27.109 -27.781 1 71.31 93 PRO B N 1
ATOM 2432 C CA . PRO B 1 93 ? -2.838 -25.828 -27.109 1 71.31 93 PRO B CA 1
ATOM 2433 C C . PRO B 1 93 ? -2.883 -25.938 -25.578 1 71.31 93 PRO B C 1
ATOM 2435 O O . PRO B 1 93 ? -3.654 -26.734 -25.047 1 71.31 93 PRO B O 1
ATOM 2438 N N . ARG B 1 94 ? -1.935 -25.438 -24.891 1 84.38 94 ARG B N 1
ATOM 2439 C CA . ARG B 1 94 ? -1.856 -25.391 -23.438 1 84.38 94 ARG B CA 1
ATOM 2440 C C . ARG B 1 94 ? -3.129 -24.797 -22.844 1 84.38 94 ARG B C 1
ATOM 2442 O O . ARG B 1 94 ? -3.682 -23.844 -23.375 1 84.38 94 ARG B O 1
ATOM 2449 N N . THR B 1 95 ? -3.725 -25.484 -21.875 1 93.81 95 THR B N 1
ATOM 2450 C CA . THR B 1 95 ? -4.902 -24.969 -21.188 1 93.81 95 THR B CA 1
ATOM 2451 C C . THR B 1 95 ? -4.5 -24 -20.078 1 93.81 95 THR B C 1
ATOM 2453 O O . THR B 1 95 ? -3.977 -24.422 -19.031 1 93.81 95 THR B O 1
ATOM 2456 N N . ILE B 1 96 ? -4.715 -22.719 -20.312 1 97.12 96 ILE B N 1
ATOM 2457 C CA . ILE B 1 96 ? -4.461 -21.703 -19.297 1 97.12 96 ILE B CA 1
ATOM 2458 C C . ILE B 1 96 ? -5.641 -21.641 -18.328 1 97.12 96 ILE B C 1
ATOM 2460 O O . ILE B 1 96 ? -6.789 -21.469 -18.75 1 97.12 96 ILE B O 1
ATOM 2464 N N . ILE B 1 97 ? -5.359 -21.672 -17.031 1 97.75 97 ILE B N 1
ATOM 2465 C CA . ILE B 1 97 ? -6.461 -21.75 -16.078 1 97.75 97 ILE B CA 1
ATOM 2466 C C . ILE B 1 97 ? -6.438 -20.516 -15.172 1 97.75 97 ILE B C 1
ATOM 2468 O O . ILE B 1 97 ? -7.316 -20.344 -14.328 1 97.75 97 ILE B O 1
ATOM 2472 N N . GLY B 1 98 ? -5.445 -19.688 -15.297 1 97.75 98 GLY B N 1
ATOM 2473 C CA . GLY B 1 98 ? -5.328 -18.5 -14.461 1 97.75 98 GLY B CA 1
ATOM 2474 C C . GLY B 1 98 ? -4.07 -17.703 -14.734 1 97.75 98 GLY B C 1
ATOM 2475 O O . GLY B 1 98 ? -3.334 -17.984 -15.672 1 97.75 98 GLY B O 1
ATOM 2476 N N . VAL B 1 99 ? -3.924 -16.672 -13.961 1 97.69 99 VAL B N 1
ATOM 2477 C CA . VAL B 1 99 ? -2.773 -15.773 -14.047 1 97.69 99 VAL B CA 1
ATOM 2478 C C . VAL B 1 99 ? -2.223 -15.5 -12.656 1 97.69 99 VAL B C 1
ATOM 2480 O O . VAL B 1 99 ? -2.969 -15.508 -11.672 1 97.69 99 VAL B O 1
ATOM 2483 N N . MET B 1 100 ? -0.977 -15.258 -12.602 1 97.75 100 MET B N 1
ATOM 2484 C CA . MET B 1 100 ? -0.303 -14.961 -11.344 1 97.75 100 MET B CA 1
ATOM 2485 C C . MET B 1 100 ? 0.892 -14.047 -11.57 1 97.75 100 MET B C 1
ATOM 2487 O O . MET B 1 100 ? 1.546 -14.109 -12.609 1 97.75 100 MET B O 1
ATOM 2491 N N . CYS B 1 101 ? 1.066 -13.219 -10.586 1 97.56 101 CYS B N 1
ATOM 2492 C CA . CYS B 1 101 ? 2.227 -12.344 -10.711 1 97.56 101 CYS B CA 1
ATOM 2493 C C . CYS B 1 101 ? 2.83 -12.039 -9.344 1 97.56 101 CYS B C 1
ATOM 2495 O O . CYS B 1 101 ? 2.186 -12.25 -8.312 1 97.56 101 CYS B O 1
ATOM 2497 N N . ILE B 1 102 ? 4.082 -11.672 -9.297 1 97.81 102 ILE B N 1
ATOM 2498 C CA . ILE B 1 102 ? 4.789 -11.133 -8.141 1 97.81 102 ILE B CA 1
ATOM 2499 C C . ILE B 1 102 ? 5.418 -9.789 -8.508 1 97.81 102 ILE B C 1
ATOM 2501 O O . ILE B 1 102 ? 6.062 -9.656 -9.555 1 97.81 102 ILE B O 1
ATOM 2505 N N . GLY B 1 103 ? 5.102 -8.758 -7.629 1 96.12 103 GLY B N 1
ATOM 2506 C CA . GLY B 1 103 ? 5.516 -7.41 -7.992 1 96.12 103 GLY B CA 1
ATOM 2507 C C . GLY B 1 103 ? 4.676 -6.809 -9.102 1 96.12 103 GLY B C 1
ATOM 2508 O O . GLY B 1 103 ? 5.215 -6.348 -10.109 1 96.12 103 GLY B O 1
ATOM 2509 N N . TRP B 1 104 ? 3.434 -6.734 -8.828 1 90.44 104 TRP B N 1
ATOM 2510 C CA . TRP B 1 104 ? 2.459 -6.289 -9.82 1 90.44 104 TRP B CA 1
ATOM 2511 C C . TRP B 1 104 ? 2.83 -4.914 -10.367 1 90.44 104 TRP B C 1
ATOM 2513 O O . TRP B 1 104 ? 3.141 -3.998 -9.602 1 90.44 104 TRP B O 1
ATOM 2523 N N . GLY B 1 105 ? 2.828 -4.809 -11.672 1 88.06 105 GLY B N 1
ATOM 2524 C CA . GLY B 1 105 ? 3.109 -3.553 -12.352 1 88.06 105 GLY B CA 1
ATOM 2525 C C . GLY B 1 105 ? 4.59 -3.225 -12.406 1 88.06 105 GLY B C 1
ATOM 2526 O O . GLY B 1 105 ? 4.988 -2.234 -13.023 1 88.06 105 GLY B O 1
ATOM 2527 N N . GLY B 1 106 ? 5.379 -3.988 -11.727 1 92.19 106 GLY B N 1
ATOM 2528 C CA . GLY B 1 106 ? 6.812 -3.746 -11.711 1 92.19 106 GLY B CA 1
ATOM 2529 C C . GLY B 1 106 ? 7.312 -3.176 -10.398 1 92.19 106 GLY B C 1
ATOM 2530 O O . GLY B 1 106 ? 6.527 -2.639 -9.617 1 92.19 106 GLY B O 1
ATOM 2531 N N . ILE B 1 107 ? 8.586 -3.363 -10.234 1 93.25 107 ILE B N 1
ATOM 2532 C CA . ILE B 1 107 ? 9.25 -2.805 -9.062 1 93.25 107 ILE B CA 1
ATOM 2533 C C . ILE B 1 107 ? 10.227 -1.717 -9.492 1 93.25 107 ILE B C 1
ATOM 2535 O O . ILE B 1 107 ? 11.141 -1.972 -10.281 1 93.25 107 ILE B O 1
ATOM 2539 N N . SER B 1 108 ? 10.047 -0.531 -8.945 1 92.25 108 SER B N 1
ATOM 2540 C CA . SER B 1 108 ? 10.938 0.583 -9.266 1 92.25 108 SER B CA 1
ATOM 2541 C C . SER B 1 108 ? 12.359 0.314 -8.781 1 92.25 108 SER B C 1
ATOM 2543 O O . SER B 1 108 ? 12.555 -0.24 -7.695 1 92.25 108 SER B O 1
ATOM 2545 N N . PRO B 1 109 ? 13.297 0.807 -9.562 1 91.75 109 PRO B N 1
ATOM 2546 C CA . PRO B 1 109 ? 14.68 0.689 -9.094 1 91.75 109 PRO B CA 1
ATOM 2547 C C . PRO B 1 109 ? 14.914 1.388 -7.754 1 91.75 109 PRO B C 1
ATOM 2549 O O . PRO B 1 109 ? 15.805 1.001 -7 1 91.75 109 PRO B O 1
ATOM 2552 N N . THR B 1 110 ? 14.094 2.334 -7.426 1 91.06 110 THR B N 1
ATOM 2553 C CA . THR B 1 110 ? 14.305 3.143 -6.23 1 91.06 110 THR B CA 1
ATOM 2554 C C . THR B 1 110 ? 13.898 2.373 -4.977 1 91.06 110 THR B C 1
ATOM 2556 O O . THR B 1 110 ? 14.242 2.77 -3.859 1 91.06 110 THR B O 1
ATOM 2559 N N . VAL B 1 111 ? 13.211 1.243 -5.152 1 94.38 111 VAL B N 1
ATOM 2560 C CA . VAL B 1 111 ? 12.797 0.491 -3.973 1 94.38 111 VAL B CA 1
ATOM 2561 C C . VAL B 1 111 ? 13.227 -0.968 -4.113 1 94.38 111 VAL B C 1
ATOM 2563 O O . VAL B 1 111 ? 12.93 -1.794 -3.246 1 94.38 111 VAL B O 1
ATOM 2566 N N . ALA B 1 112 ? 13.891 -1.307 -5.152 1 94.5 112 ALA B N 1
ATOM 2567 C CA . ALA B 1 112 ? 14.266 -2.689 -5.438 1 94.5 112 ALA B CA 1
ATOM 2568 C C . ALA B 1 112 ? 15.219 -3.232 -4.375 1 94.5 112 ALA B C 1
ATOM 2570 O O . ALA B 1 112 ? 15.242 -4.438 -4.109 1 94.5 112 ALA B O 1
ATOM 2571 N N . HIS B 1 113 ? 15.961 -2.355 -3.762 1 94.94 113 HIS B N 1
ATOM 2572 C CA . HIS B 1 113 ? 16.938 -2.781 -2.771 1 94.94 113 HIS B CA 1
ATOM 2573 C C . HIS B 1 113 ? 16.266 -3.324 -1.519 1 94.94 113 HIS B C 1
ATOM 2575 O O . HIS B 1 113 ? 16.906 -3.975 -0.691 1 94.94 113 HIS B O 1
ATOM 2581 N N . HIS B 1 114 ? 15.008 -3.117 -1.321 1 96.62 114 HIS B N 1
ATOM 2582 C CA . HIS B 1 114 ? 14.273 -3.678 -0.198 1 96.62 114 HIS B CA 1
ATOM 2583 C C . HIS B 1 114 ? 13.992 -5.164 -0.408 1 96.62 114 HIS B C 1
ATOM 2585 O O . HIS B 1 114 ? 13.57 -5.859 0.52 1 96.62 114 HIS B O 1
ATOM 2591 N N . ARG B 1 115 ? 14.094 -5.652 -1.647 1 97.19 115 ARG B N 1
ATOM 2592 C CA . ARG B 1 115 ? 13.914 -7.066 -1.962 1 97.19 115 ARG B CA 1
ATOM 2593 C C . ARG B 1 115 ? 12.609 -7.594 -1.387 1 97.19 115 ARG B C 1
ATOM 2595 O O . ARG B 1 115 ? 12.586 -8.633 -0.727 1 97.19 115 ARG B O 1
ATOM 2602 N N . THR B 1 116 ? 11.586 -6.832 -1.537 1 98 116 THR B N 1
ATOM 2603 C CA . THR B 1 116 ? 10.234 -7.215 -1.122 1 98 116 THR B CA 1
ATOM 2604 C C . THR B 1 116 ? 9.258 -7.098 -2.287 1 98 116 THR B C 1
ATOM 2606 O O . THR B 1 116 ? 9.438 -6.262 -3.174 1 98 116 THR B O 1
ATOM 2609 N N . ALA B 1 117 ? 8.219 -7.949 -2.336 1 98.06 117 ALA B N 1
ATOM 2610 C CA . ALA B 1 117 ? 7.188 -7.887 -3.373 1 98.06 117 ALA B CA 1
ATOM 2611 C C . ALA B 1 117 ? 5.91 -8.586 -2.918 1 98.06 117 ALA B C 1
ATOM 2613 O O . ALA B 1 117 ? 5.938 -9.414 -2.01 1 98.06 117 ALA B O 1
ATOM 2614 N N . GLU B 1 118 ? 4.855 -8.172 -3.523 1 98 118 GLU B N 1
ATOM 2615 C CA . GLU B 1 118 ? 3.547 -8.773 -3.279 1 98 118 GLU B CA 1
ATOM 2616 C C . GLU B 1 118 ? 3.156 -9.727 -4.406 1 98 118 GLU B C 1
ATOM 2618 O O . GLU B 1 118 ? 3.498 -9.492 -5.566 1 98 118 GLU B O 1
ATOM 2623 N N . ILE B 1 119 ? 2.398 -10.75 -4.02 1 97.62 119 ILE B N 1
ATOM 2624 C CA . ILE B 1 119 ? 1.918 -11.711 -5.004 1 97.62 119 ILE B CA 1
ATOM 2625 C C . ILE B 1 119 ? 0.417 -11.523 -5.215 1 97.62 119 ILE B C 1
ATOM 2627 O O . ILE B 1 119 ? -0.293 -11.07 -4.316 1 97.62 119 ILE B O 1
ATOM 2631 N N . GLY B 1 120 ? -0.002 -11.836 -6.402 1 96.56 120 GLY B N 1
ATOM 2632 C CA . GLY B 1 120 ? -1.404 -11.922 -6.781 1 96.56 120 GLY B CA 1
ATOM 2633 C C . GLY B 1 120 ? -1.709 -13.117 -7.664 1 96.56 120 GLY B C 1
ATOM 2634 O O . GLY B 1 120 ? -0.878 -13.523 -8.477 1 96.56 120 GLY B O 1
ATOM 2635 N N . ILE B 1 121 ? -2.924 -13.617 -7.508 1 96.94 121 ILE B N 1
ATOM 2636 C CA . ILE B 1 121 ? -3.312 -14.781 -8.289 1 96.94 121 ILE B CA 1
ATOM 2637 C C . ILE B 1 121 ? -4.801 -14.711 -8.617 1 96.94 121 ILE B C 1
ATOM 2639 O O . ILE B 1 121 ? -5.609 -14.281 -7.785 1 96.94 121 ILE B O 1
ATOM 2643 N N . SER B 1 122 ? -5.133 -15.086 -9.781 1 96.88 122 SER B N 1
ATOM 2644 C CA . SER B 1 122 ? -6.512 -15.281 -10.211 1 96.88 122 SER B CA 1
ATOM 2645 C C . SER B 1 122 ? -6.668 -16.594 -10.984 1 96.88 122 SER B C 1
ATOM 2647 O O . SER B 1 122 ? -5.918 -16.859 -11.93 1 96.88 122 SER B O 1
ATOM 2649 N N . LEU B 1 123 ? -7.574 -17.375 -10.602 1 96.81 123 LEU B N 1
ATOM 2650 C CA . LEU B 1 123 ? -7.949 -18.594 -11.289 1 96.81 123 LEU B CA 1
ATOM 2651 C C . LEU B 1 123 ? -9.383 -18.516 -11.805 1 96.81 123 LEU B C 1
ATOM 2653 O O . LEU B 1 123 ? -10.266 -18.016 -11.109 1 96.81 123 LEU B O 1
ATOM 2657 N N . ILE B 1 124 ? -9.555 -19.031 -12.961 1 96.75 124 ILE B N 1
ATOM 2658 C CA . ILE B 1 124 ? -10.922 -19.062 -13.469 1 96.75 124 ILE B CA 1
ATOM 2659 C C . ILE B 1 124 ? -11.766 -20 -12.617 1 96.75 124 ILE B C 1
ATOM 2661 O O . ILE B 1 124 ? -11.258 -21 -12.078 1 96.75 124 ILE B O 1
ATOM 2665 N N . LYS B 1 125 ? -13.016 -19.766 -12.57 1 95.75 125 LYS B N 1
ATOM 2666 C CA . LYS B 1 125 ? -13.953 -20.391 -11.641 1 95.75 125 LYS B CA 1
ATOM 2667 C C . LYS B 1 125 ? -13.938 -21.906 -11.773 1 95.75 125 LYS B C 1
ATOM 2669 O O . LYS B 1 125 ? -13.906 -22.625 -10.773 1 95.75 125 LYS B O 1
ATOM 2674 N N . GLU B 1 126 ? -13.891 -22.406 -13 1 95.38 126 GLU B N 1
ATOM 2675 C CA . GLU B 1 126 ? -13.984 -23.844 -13.289 1 95.38 126 GLU B CA 1
ATOM 2676 C C . GLU B 1 126 ? -12.82 -24.609 -12.688 1 95.38 126 GLU B C 1
ATOM 2678 O O . GLU B 1 126 ? -12.891 -25.828 -12.508 1 95.38 126 GLU B O 1
ATOM 2683 N N . HIS B 1 127 ? -11.797 -23.922 -12.406 1 96.12 127 HIS B N 1
ATOM 2684 C CA . HIS B 1 127 ? -10.602 -24.609 -11.945 1 96.12 127 HIS B CA 1
ATOM 2685 C C . HIS B 1 127 ? -10.281 -24.234 -10.5 1 96.12 127 HIS B C 1
ATOM 2687 O O . HIS B 1 127 ? -9.188 -24.547 -10.008 1 96.12 127 HIS B O 1
ATOM 2693 N N . GLN B 1 128 ? -11.18 -23.594 -9.82 1 94.5 128 GLN B N 1
ATOM 2694 C CA . GLN B 1 128 ? -11.039 -23.297 -8.398 1 94.5 128 GLN B CA 1
ATOM 2695 C C . GLN B 1 128 ? -11.461 -24.484 -7.543 1 94.5 128 GLN B C 1
ATOM 2697 O O . GLN B 1 128 ? -12.211 -25.359 -8.008 1 94.5 128 GLN B O 1
ATOM 2702 N N . GLY B 1 129 ? -10.906 -24.547 -6.328 1 94.06 129 GLY B N 1
ATOM 2703 C CA . GLY B 1 129 ? -11.289 -25.594 -5.398 1 94.06 129 GLY B CA 1
ATOM 2704 C C . GLY B 1 129 ? -10.664 -26.938 -5.719 1 94.06 129 GLY B C 1
ATOM 2705 O O . GLY B 1 129 ? -11.141 -27.969 -5.25 1 94.06 129 GLY B O 1
ATOM 2706 N N . LYS B 1 130 ? -9.672 -26.969 -6.555 1 96.12 130 LYS B N 1
ATOM 2707 C CA . LYS B 1 130 ? -9.039 -28.219 -6.977 1 96.12 130 LYS B CA 1
ATOM 2708 C C . LYS B 1 130 ? -7.586 -28.281 -6.516 1 96.12 130 LYS B C 1
ATOM 2710 O O . LYS B 1 130 ? -6.816 -29.125 -6.984 1 96.12 130 LYS B O 1
ATOM 2715 N N . GLY B 1 131 ? -7.203 -27.328 -5.688 1 96.69 131 GLY B N 1
ATOM 2716 C CA . GLY B 1 131 ? -5.859 -27.328 -5.133 1 96.69 131 GLY B CA 1
ATOM 2717 C C . GLY B 1 131 ? -4.848 -26.625 -6.008 1 96.69 131 GLY B C 1
ATOM 2718 O O . GLY B 1 131 ? -3.684 -26.469 -5.625 1 96.69 131 GLY B O 1
ATOM 2719 N N . TYR B 1 132 ? -5.215 -26.094 -7.176 1 97.12 132 TYR B N 1
ATOM 2720 C CA . TYR B 1 132 ? -4.301 -25.438 -8.102 1 97.12 132 TYR B CA 1
ATOM 2721 C C . TYR B 1 132 ? -3.773 -24.125 -7.508 1 97.12 132 TYR B C 1
ATOM 2723 O O . TYR B 1 132 ? -2.611 -23.766 -7.715 1 97.12 132 TYR B O 1
ATOM 2731 N N . GLY B 1 133 ? -4.621 -23.422 -6.801 1 96.75 133 GLY B N 1
ATOM 2732 C CA . GLY B 1 133 ? -4.195 -22.188 -6.156 1 96.75 133 GLY B CA 1
ATOM 2733 C C . GLY B 1 133 ? -3.047 -22.391 -5.184 1 96.75 133 GLY B C 1
ATOM 2734 O O . GLY B 1 133 ? -2.043 -21.672 -5.246 1 96.75 133 GLY B O 1
ATOM 2735 N N . ARG B 1 134 ? -3.215 -23.359 -4.348 1 97.56 134 ARG B N 1
ATOM 2736 C CA . ARG B 1 134 ? -2.168 -23.688 -3.387 1 97.56 134 ARG B CA 1
ATOM 2737 C C . ARG B 1 134 ? -0.867 -24.062 -4.098 1 97.56 134 ARG B C 1
ATOM 2739 O O . ARG B 1 134 ? 0.202 -23.562 -3.734 1 97.56 134 ARG B O 1
ATOM 2746 N N . GLU B 1 135 ? -0.993 -24.922 -5.059 1 97.75 135 GLU B N 1
ATOM 2747 C CA . GLU B 1 135 ? 0.169 -25.375 -5.82 1 97.75 135 GLU B CA 1
ATOM 2748 C C . GLU B 1 135 ? 0.872 -24.203 -6.5 1 97.75 135 GLU B C 1
ATOM 2750 O O . GLU B 1 135 ? 2.096 -24.078 -6.434 1 97.75 135 GLU B O 1
ATOM 2755 N N . ALA B 1 136 ? 0.15 -23.312 -7.09 1 97.94 136 ALA B N 1
ATOM 2756 C CA . ALA B 1 136 ? 0.701 -22.188 -7.828 1 97.94 136 ALA B CA 1
ATOM 2757 C C . ALA B 1 136 ? 1.367 -21.188 -6.887 1 97.94 136 ALA B C 1
ATOM 2759 O O . ALA B 1 136 ? 2.486 -20.734 -7.141 1 97.94 136 ALA B O 1
ATOM 2760 N N . VAL B 1 137 ? 0.694 -20.812 -5.82 1 98 137 VAL B N 1
ATOM 2761 C CA . VAL B 1 137 ? 1.245 -19.844 -4.871 1 98 137 VAL B CA 1
ATOM 2762 C C . VAL B 1 137 ? 2.525 -20.406 -4.254 1 98 137 VAL B C 1
ATOM 2764 O O . VAL B 1 137 ? 3.516 -19.688 -4.105 1 98 137 VAL B O 1
ATOM 2767 N N . ASN B 1 138 ? 2.535 -21.641 -3.908 1 97.56 138 ASN B N 1
ATOM 2768 C CA . ASN B 1 138 ? 3.738 -22.266 -3.371 1 97.56 138 ASN B CA 1
ATOM 2769 C C . ASN B 1 138 ? 4.906 -22.156 -4.348 1 97.56 138 ASN B C 1
ATOM 2771 O O . ASN B 1 138 ? 6.031 -21.859 -3.949 1 97.56 138 ASN B O 1
ATOM 2775 N N . TRP B 1 139 ? 4.656 -22.484 -5.52 1 97.19 139 TRP B N 1
ATOM 2776 C CA . TRP B 1 139 ? 5.695 -22.391 -6.543 1 97.19 139 TRP B CA 1
ATOM 2777 C C . TRP B 1 139 ? 6.234 -20.969 -6.637 1 97.19 139 TRP B C 1
ATOM 2779 O O . TRP B 1 139 ? 7.445 -20.75 -6.715 1 97.19 139 TRP B O 1
ATOM 2789 N N . MET B 1 140 ? 5.328 -20 -6.695 1 97.69 140 MET B N 1
ATOM 2790 C CA . MET B 1 140 ? 5.758 -18.625 -6.859 1 97.69 140 MET B CA 1
ATOM 2791 C C . MET B 1 140 ? 6.582 -18.156 -5.66 1 97.69 140 MET B C 1
ATOM 2793 O O . MET B 1 140 ? 7.574 -17.453 -5.824 1 97.69 140 MET B O 1
ATOM 2797 N N . VAL B 1 141 ? 6.141 -18.516 -4.523 1 98.06 141 VAL B N 1
ATOM 2798 C CA . VAL B 1 141 ? 6.898 -18.203 -3.314 1 98.06 141 VAL B CA 1
ATOM 2799 C C . VAL B 1 141 ? 8.305 -18.781 -3.43 1 98.06 141 VAL B C 1
ATOM 2801 O O . VAL B 1 141 ? 9.297 -18.078 -3.188 1 98.06 141 VAL B O 1
ATOM 2804 N N . ASP B 1 142 ? 8.422 -20.016 -3.826 1 96.94 142 ASP B N 1
ATOM 2805 C CA . ASP B 1 142 ? 9.727 -20.656 -4.008 1 96.94 142 ASP B CA 1
ATOM 2806 C C . ASP B 1 142 ? 10.555 -19.922 -5.051 1 96.94 142 ASP B C 1
ATOM 2808 O O . ASP B 1 142 ? 11.742 -19.641 -4.828 1 96.94 142 ASP B O 1
ATOM 2812 N N . TRP B 1 143 ? 9.953 -19.656 -6.137 1 96.69 143 TRP B N 1
ATOM 2813 C CA . TRP B 1 143 ? 10.656 -18.938 -7.195 1 96.69 143 TRP B CA 1
ATOM 2814 C C . TRP B 1 143 ? 11.164 -17.594 -6.691 1 96.69 143 TRP B C 1
ATOM 2816 O O . TRP B 1 143 ? 12.312 -17.219 -6.965 1 96.69 143 TRP B O 1
ATOM 2826 N N . GLY B 1 144 ? 10.297 -16.844 -6.004 1 97.5 144 GLY B N 1
ATOM 2827 C CA . GLY B 1 144 ? 10.656 -15.523 -5.512 1 97.5 144 GLY B CA 1
ATOM 2828 C C . GLY B 1 144 ? 11.852 -15.539 -4.582 1 97.5 144 GLY B C 1
ATOM 2829 O O . GLY B 1 144 ? 12.75 -14.695 -4.703 1 97.5 144 GLY B O 1
ATOM 2830 N N . PHE B 1 145 ? 11.867 -16.422 -3.684 1 97.38 145 PHE B N 1
ATOM 2831 C CA . PHE B 1 145 ? 12.961 -16.484 -2.727 1 97.38 145 PHE B CA 1
ATOM 2832 C C . PHE B 1 145 ? 14.203 -17.109 -3.361 1 97.38 145 PHE B C 1
ATOM 2834 O O . PHE B 1 145 ? 15.312 -16.609 -3.18 1 97.38 145 PHE B O 1
ATOM 2841 N N . ARG B 1 146 ? 14.086 -18.125 -4.164 1 94.5 146 ARG B N 1
ATOM 2842 C CA . ARG B 1 146 ? 15.219 -18.906 -4.676 1 94.5 146 ARG B CA 1
ATOM 2843 C C . ARG B 1 146 ? 15.859 -18.203 -5.867 1 94.5 146 ARG B C 1
ATOM 2845 O O . ARG B 1 146 ? 17.094 -18.172 -5.977 1 94.5 146 ARG B O 1
ATOM 2852 N N . HIS B 1 147 ? 15.047 -17.734 -6.727 1 94.25 147 HIS B N 1
ATOM 2853 C CA . HIS B 1 147 ? 15.578 -17.297 -8.008 1 94.25 147 HIS B CA 1
ATOM 2854 C C . HIS B 1 147 ? 15.617 -15.766 -8.086 1 94.25 147 HIS B C 1
ATOM 2856 O O . HIS B 1 147 ? 16.531 -15.195 -8.672 1 94.25 147 HIS B O 1
ATOM 2862 N N . ALA B 1 148 ? 14.672 -15.086 -7.52 1 95.31 148 ALA B N 1
ATOM 2863 C CA . ALA B 1 148 ? 14.648 -13.625 -7.574 1 95.31 148 ALA B CA 1
ATOM 2864 C C . ALA B 1 148 ? 15.438 -13.023 -6.418 1 95.31 148 ALA B C 1
ATOM 2866 O O . ALA B 1 148 ? 15.734 -11.82 -6.426 1 95.31 148 ALA B O 1
ATOM 2867 N N . GLY B 1 149 ? 15.672 -13.781 -5.398 1 96.5 149 GLY B N 1
ATOM 2868 C CA . GLY B 1 149 ? 16.453 -13.289 -4.273 1 96.5 149 GLY B CA 1
ATOM 2869 C C . GLY B 1 149 ? 15.695 -12.328 -3.387 1 96.5 149 GLY B C 1
ATOM 2870 O O . GLY B 1 149 ? 16.281 -11.43 -2.785 1 96.5 149 GLY B O 1
ATOM 2871 N N . LEU B 1 150 ? 14.453 -12.461 -3.311 1 98.06 150 LEU B N 1
ATOM 2872 C CA . LEU B 1 150 ? 13.648 -11.609 -2.439 1 98.06 150 LEU B CA 1
ATOM 2873 C C . LEU B 1 150 ? 13.922 -11.922 -0.972 1 98.06 150 LEU B C 1
ATOM 2875 O O . LEU B 1 150 ? 14.367 -13.023 -0.637 1 98.06 150 LEU B O 1
ATOM 2879 N N . HIS B 1 151 ? 13.695 -10.914 -0.138 1 98.56 151 HIS B N 1
ATOM 2880 C CA . HIS B 1 151 ? 13.82 -11.086 1.305 1 98.56 151 HIS B CA 1
ATOM 2881 C C . HIS B 1 151 ? 12.453 -11.305 1.953 1 98.56 151 HIS B C 1
ATOM 2883 O O . HIS B 1 151 ? 12.344 -12.023 2.953 1 98.56 151 HIS B O 1
ATOM 2889 N N . THR B 1 152 ? 11.477 -10.68 1.439 1 98.69 152 THR B N 1
ATOM 2890 C CA . THR B 1 152 ? 10.117 -10.875 1.917 1 98.69 152 THR B CA 1
ATOM 2891 C C . THR B 1 152 ? 9.141 -10.953 0.747 1 98.69 152 THR B C 1
ATOM 2893 O O . THR B 1 152 ? 9.367 -10.336 -0.298 1 98.69 152 THR B O 1
ATOM 2896 N N . ILE B 1 153 ? 8.109 -11.703 0.937 1 98.75 153 ILE B N 1
ATOM 2897 C CA . ILE B 1 153 ? 6.977 -11.789 0.019 1 98.75 153 ILE B CA 1
ATOM 2898 C C . ILE B 1 153 ? 5.672 -11.578 0.785 1 98.75 153 ILE B C 1
ATOM 2900 O O . ILE B 1 153 ? 5.492 -12.117 1.877 1 98.75 153 ILE B O 1
ATOM 2904 N N . GLY B 1 154 ? 4.867 -10.734 0.266 1 98.5 154 GLY B N 1
ATOM 2905 C CA . GLY B 1 154 ? 3.584 -10.469 0.898 1 98.5 154 GLY B CA 1
ATOM 2906 C C . GLY B 1 154 ? 2.398 -10.844 0.031 1 98.5 154 GLY B C 1
ATOM 2907 O O . GLY B 1 154 ? 2.541 -11.031 -1.18 1 98.5 154 GLY B O 1
ATOM 2908 N N . ILE B 1 155 ? 1.281 -10.977 0.638 1 97.81 155 ILE B N 1
ATOM 2909 C CA . ILE B 1 155 ? -0.004 -11.156 -0.027 1 97.81 155 ILE B CA 1
ATOM 2910 C C . ILE B 1 155 ? -1.113 -10.531 0.815 1 97.81 155 ILE B C 1
ATOM 2912 O O . ILE B 1 155 ? -1.092 -10.617 2.045 1 97.81 155 ILE B O 1
ATOM 2916 N N . THR B 1 156 ? -2.002 -9.891 0.142 1 96.94 156 THR B N 1
ATOM 2917 C CA . THR B 1 156 ? -3.104 -9.203 0.807 1 96.94 156 THR B CA 1
ATOM 2918 C C . THR B 1 156 ? -4.445 -9.734 0.316 1 96.94 156 THR B C 1
ATOM 2920 O O . THR B 1 156 ? -4.57 -10.156 -0.836 1 96.94 156 THR B O 1
ATOM 2923 N N . THR B 1 157 ? -5.402 -9.75 1.214 1 96.5 157 THR B N 1
ATOM 2924 C CA . THR B 1 157 ? -6.773 -10.141 0.899 1 96.5 157 THR B CA 1
ATOM 2925 C C . THR B 1 157 ? -7.762 -9.43 1.82 1 96.5 157 THR B C 1
ATOM 2927 O O . THR B 1 157 ? -7.398 -8.477 2.512 1 96.5 157 THR B O 1
ATOM 2930 N N . THR B 1 158 ? -9.008 -9.766 1.636 1 95.81 158 THR B N 1
ATOM 2931 C CA . THR B 1 158 ? -10.047 -9.219 2.496 1 95.81 158 THR B CA 1
ATOM 2932 C C . THR B 1 158 ? -10.609 -10.297 3.422 1 95.81 158 THR B C 1
ATOM 2934 O O . THR B 1 158 ? -10.492 -11.484 3.139 1 95.81 158 THR B O 1
ATOM 2937 N N . ASN B 1 159 ? -11.195 -9.789 4.484 1 94.5 159 ASN B N 1
ATOM 2938 C CA . ASN B 1 159 ? -11.688 -10.766 5.449 1 94.5 159 ASN B CA 1
ATOM 2939 C C . ASN B 1 159 ? -12.984 -11.414 4.965 1 94.5 159 ASN B C 1
ATOM 2941 O O . ASN B 1 159 ? -13.445 -12.398 5.555 1 94.5 159 ASN B O 1
ATOM 2945 N N . TYR B 1 160 ? -13.57 -10.992 3.873 1 93.5 160 TYR B N 1
ATOM 2946 C CA . TYR B 1 160 ? -14.68 -11.734 3.285 1 93.5 160 TYR B CA 1
ATOM 2947 C C . TYR B 1 160 ? -14.18 -12.773 2.293 1 93.5 160 TYR B C 1
ATOM 2949 O O . TYR B 1 160 ? -14.969 -13.359 1.551 1 93.5 160 TYR B O 1
ATOM 2957 N N . ASN B 1 161 ? -12.914 -13.023 2.211 1 93.62 161 ASN B N 1
ATOM 2958 C CA . ASN B 1 161 ? -12.273 -14.117 1.481 1 93.62 161 ASN B CA 1
ATOM 2959 C C . ASN B 1 161 ? -11.664 -15.141 2.432 1 93.62 161 ASN B C 1
ATOM 2961 O O . ASN B 1 161 ? -10.453 -15.352 2.428 1 93.62 161 ASN B O 1
ATOM 2965 N N . PRO B 1 162 ? -12.461 -15.82 3.193 1 94 162 PRO B N 1
ATOM 2966 C CA . PRO B 1 162 ? -11.914 -16.75 4.184 1 94 162 PRO B CA 1
ATOM 2967 C C . PRO B 1 162 ? -11.094 -17.875 3.555 1 94 162 PRO B C 1
ATOM 2969 O O . PRO B 1 162 ? -10.148 -18.375 4.168 1 94 162 PRO B O 1
ATOM 2972 N N . ARG B 1 163 ? -11.484 -18.281 2.414 1 92.88 163 ARG B N 1
ATOM 2973 C CA . ARG B 1 163 ? -10.719 -19.312 1.721 1 92.88 163 ARG B CA 1
ATOM 2974 C C . ARG B 1 163 ? -9.289 -18.859 1.456 1 92.88 163 ARG B C 1
ATOM 2976 O O . ARG B 1 163 ? -8.344 -19.625 1.646 1 92.88 163 ARG B O 1
ATOM 2983 N N . GLY B 1 164 ? -9.156 -17.609 0.941 1 94.56 164 GLY B N 1
ATOM 2984 C CA . GLY B 1 164 ? -7.828 -17.047 0.744 1 94.56 164 GLY B CA 1
ATOM 2985 C C . GLY B 1 164 ? -7.023 -16.953 2.027 1 94.56 164 GLY B C 1
ATOM 2986 O O . GLY B 1 164 ? -5.855 -17.344 2.064 1 94.56 164 GLY B O 1
ATOM 2987 N N . VAL B 1 165 ? -7.652 -16.484 3.061 1 96.31 165 VAL B N 1
ATOM 2988 C CA . VAL B 1 165 ? -7.008 -16.359 4.363 1 96.31 165 VAL B CA 1
ATOM 2989 C C . VAL B 1 165 ? -6.473 -17.719 4.816 1 96.31 165 VAL B C 1
ATOM 2991 O O . VAL B 1 165 ? -5.305 -17.844 5.184 1 96.31 165 VAL B O 1
ATOM 2994 N N . TYR B 1 166 ? -7.285 -18.688 4.77 1 95.75 166 TYR B N 1
ATOM 2995 C CA . TYR B 1 166 ? -6.918 -20.031 5.172 1 95.75 166 TYR B CA 1
ATOM 2996 C C . TYR B 1 166 ? -5.758 -20.562 4.328 1 95.75 166 TYR B C 1
ATOM 2998 O O . TYR B 1 166 ? -4.801 -21.125 4.859 1 95.75 166 TYR B O 1
ATOM 3006 N N . LEU B 1 167 ? -5.871 -20.359 3.09 1 95.62 167 LEU B N 1
ATOM 3007 C CA . LEU B 1 167 ? -4.852 -20.828 2.16 1 95.62 167 LEU B CA 1
ATOM 3008 C C . LEU B 1 167 ? -3.494 -20.219 2.49 1 95.62 167 LEU B C 1
ATOM 3010 O O . LEU B 1 167 ? -2.492 -20.922 2.58 1 95.62 167 LEU B O 1
ATOM 3014 N N . TYR B 1 168 ? -3.412 -18.938 2.635 1 97.12 168 TYR B N 1
ATOM 3015 C CA . TYR B 1 168 ? -2.148 -18.234 2.844 1 97.12 168 TYR B CA 1
ATOM 3016 C C . TYR B 1 168 ? -1.526 -18.625 4.18 1 97.12 168 TYR B C 1
ATOM 3018 O O . TYR B 1 168 ? -0.32 -18.859 4.266 1 97.12 168 TYR B O 1
ATOM 3026 N N . GLU B 1 169 ? -2.363 -18.719 5.152 1 97.06 169 GLU B N 1
ATOM 3027 C CA . GLU B 1 169 ? -1.873 -19.188 6.449 1 97.06 169 GLU B CA 1
ATOM 3028 C C . GLU B 1 169 ? -1.329 -20.609 6.359 1 97.06 169 GLU B C 1
ATOM 3030 O O . GLU B 1 169 ? -0.269 -20.906 6.91 1 97.06 169 GLU B O 1
ATOM 3035 N N . ASN B 1 170 ? -2.027 -21.438 5.695 1 96.81 170 ASN B N 1
ATOM 3036 C CA . ASN B 1 170 ? -1.646 -22.844 5.586 1 96.81 170 ASN B CA 1
ATOM 3037 C C . ASN B 1 170 ? -0.349 -23.016 4.797 1 96.81 170 ASN B C 1
ATOM 3039 O O . ASN B 1 170 ? 0.42 -23.938 5.055 1 96.81 170 ASN B O 1
ATOM 3043 N N . ILE B 1 171 ? -0.12 -22.156 3.875 1 96.75 171 ILE B N 1
ATOM 3044 C CA . ILE B 1 171 ? 1.102 -22.203 3.078 1 96.75 171 ILE B CA 1
ATOM 3045 C C . ILE B 1 171 ? 2.291 -21.781 3.938 1 96.75 171 ILE B C 1
ATOM 3047 O O . ILE B 1 171 ? 3.432 -22.156 3.656 1 96.75 171 ILE B O 1
ATOM 3051 N N . GLY B 1 172 ? 2.023 -20.922 4.934 1 97.81 172 GLY B N 1
ATOM 3052 C CA . GLY B 1 172 ? 3.1 -20.547 5.832 1 97.81 172 GLY B CA 1
ATOM 3053 C C . GLY B 1 172 ? 3.25 -19.031 5.969 1 97.81 172 GLY B C 1
ATOM 3054 O O . GLY B 1 172 ? 4.137 -18.562 6.68 1 97.81 172 GLY B O 1
ATOM 3055 N N . PHE B 1 173 ? 2.418 -18.297 5.309 1 98.56 173 PHE B N 1
ATOM 3056 C CA . PHE B 1 173 ? 2.434 -16.859 5.508 1 98.56 173 PHE B CA 1
ATOM 3057 C C . PHE B 1 173 ? 2.006 -16.5 6.926 1 98.56 173 PHE B C 1
ATOM 3059 O O . PHE B 1 173 ? 1.142 -17.172 7.504 1 98.56 173 PHE B O 1
ATOM 3066 N N . ARG B 1 174 ? 2.564 -15.43 7.438 1 98.44 174 ARG B N 1
ATOM 3067 C CA . ARG B 1 174 ? 2.193 -14.93 8.758 1 98.44 174 ARG B CA 1
ATOM 3068 C C . ARG B 1 174 ? 1.312 -13.688 8.641 1 98.44 174 ARG B C 1
ATOM 3070 O O . ARG B 1 174 ? 1.554 -12.828 7.793 1 98.44 174 ARG B O 1
ATOM 3077 N N . LEU B 1 175 ? 0.329 -13.641 9.516 1 98.31 175 LEU B N 1
ATOM 3078 C CA . LEU B 1 175 ? -0.493 -12.445 9.602 1 98.31 175 LEU B CA 1
ATOM 3079 C C . LEU B 1 175 ? 0.333 -11.25 10.078 1 98.31 175 LEU B C 1
ATOM 3081 O O . LEU B 1 175 ? 0.926 -11.297 11.156 1 98.31 175 LEU B O 1
ATOM 3085 N N . GLU B 1 176 ? 0.318 -10.273 9.289 1 98.38 176 GLU B N 1
ATOM 3086 C CA . GLU B 1 176 ? 1.147 -9.117 9.625 1 98.38 176 GLU B CA 1
ATOM 3087 C C . GLU B 1 176 ? 0.291 -7.898 9.953 1 98.38 176 GLU B C 1
ATOM 3089 O O . GLU B 1 176 ? 0.77 -6.945 10.57 1 98.38 176 GLU B O 1
ATOM 3094 N N . GLY B 1 177 ? -0.936 -7.93 9.484 1 97.44 177 GLY B N 1
ATOM 3095 C CA . GLY B 1 177 ? -1.735 -6.754 9.805 1 97.44 177 GLY B CA 1
ATOM 3096 C C . GLY B 1 177 ? -3.174 -6.871 9.336 1 97.44 177 GLY B C 1
ATOM 3097 O O . GLY B 1 177 ? -3.5 -7.734 8.516 1 97.44 177 GLY B O 1
ATOM 3098 N N . ARG B 1 178 ? -3.973 -6.082 9.883 1 97.69 178 ARG B N 1
ATOM 3099 C CA . ARG B 1 178 ? -5.379 -5.891 9.547 1 97.69 178 ARG B CA 1
ATOM 3100 C C . ARG B 1 178 ? -5.727 -4.41 9.453 1 97.69 178 ARG B C 1
ATOM 3102 O O . ARG B 1 178 ? -5.73 -3.703 10.469 1 97.69 178 ARG B O 1
ATOM 3109 N N . ARG B 1 179 ? -5.961 -3.932 8.258 1 97.75 179 ARG B N 1
ATOM 3110 C CA . ARG B 1 179 ? -6.465 -2.574 8.078 1 97.75 179 ARG B CA 1
ATOM 3111 C C . ARG B 1 179 ? -7.98 -2.527 8.266 1 97.75 179 ARG B C 1
ATOM 3113 O O . ARG B 1 179 ? -8.734 -2.941 7.379 1 97.75 179 ARG B O 1
ATOM 3120 N N . ARG B 1 180 ? -8.352 -1.972 9.297 1 97.81 180 ARG B N 1
ATOM 3121 C CA . ARG B 1 180 ? -9.742 -2.07 9.719 1 97.81 180 ARG B CA 1
ATOM 3122 C C . ARG B 1 180 ? -10.633 -1.162 8.875 1 97.81 180 ARG B C 1
ATOM 3124 O O . ARG B 1 180 ? -10.32 0.011 8.672 1 97.81 180 ARG B O 1
ATOM 3131 N N . ASP B 1 181 ? -11.75 -1.706 8.391 1 97.62 181 ASP B N 1
ATOM 3132 C CA . ASP B 1 181 ? -12.852 -0.979 7.766 1 97.62 181 ASP B CA 1
ATOM 3133 C C . ASP B 1 181 ? -12.375 -0.214 6.531 1 97.62 181 ASP B C 1
ATOM 3135 O O . ASP B 1 181 ? -12.859 0.886 6.254 1 97.62 181 ASP B O 1
ATOM 3139 N N . THR B 1 182 ? -11.453 -0.752 5.828 1 97.44 182 THR B N 1
ATOM 3140 C CA . THR B 1 182 ? -10.891 0.005 4.711 1 97.44 182 THR B CA 1
ATOM 3141 C C . THR B 1 182 ? -11.531 -0.415 3.395 1 97.44 182 THR B C 1
ATOM 3143 O O . THR B 1 182 ? -11.258 0.171 2.348 1 97.44 182 THR B O 1
ATOM 3146 N N . ILE B 1 183 ? -12.375 -1.372 3.432 1 96.69 183 ILE B N 1
ATOM 3147 C CA . ILE B 1 183 ? -13.031 -1.861 2.223 1 96.69 183 ILE B CA 1
ATOM 3148 C C . ILE B 1 183 ? -14.547 -1.787 2.389 1 96.69 183 ILE B C 1
ATOM 3150 O O . ILE B 1 183 ? -15.102 -2.381 3.312 1 96.69 183 ILE B O 1
ATOM 3154 N N . TRP B 1 184 ? -15.156 -1.062 1.517 1 96.19 184 TRP B N 1
ATOM 3155 C CA . TRP B 1 184 ? -16.609 -0.998 1.461 1 96.19 184 TRP B CA 1
ATOM 3156 C C . TRP B 1 184 ? -17.156 -1.908 0.364 1 96.19 184 TRP B C 1
ATOM 3158 O O . TRP B 1 184 ? -16.891 -1.688 -0.821 1 96.19 184 TRP B O 1
ATOM 3168 N N . MET B 1 185 ? -17.844 -2.936 0.798 1 94.06 185 MET B N 1
ATOM 3169 C CA . MET B 1 185 ? -18.422 -3.902 -0.139 1 94.06 185 MET B CA 1
ATOM 3170 C C . MET B 1 185 ? -19.797 -4.363 0.319 1 94.06 185 MET B C 1
ATOM 3172 O O . MET B 1 185 ? -19.969 -4.742 1.477 1 94.06 185 MET B O 1
ATOM 3176 N N . ASN B 1 186 ? -20.75 -4.273 -0.61 1 92.56 186 ASN B N 1
ATOM 3177 C CA . ASN B 1 186 ? -22.125 -4.707 -0.345 1 92.56 186 ASN B CA 1
ATOM 3178 C C . ASN B 1 186 ? -22.672 -4.086 0.938 1 92.56 186 ASN B C 1
ATOM 3180 O O . ASN B 1 186 ? -23.188 -4.793 1.8 1 92.56 186 ASN B O 1
ATOM 3184 N N . ARG B 1 187 ? -22.438 -2.867 1.15 1 94.06 187 ARG B N 1
ATOM 3185 C CA . ARG B 1 187 ? -23 -2.023 2.201 1 94.06 187 ARG B CA 1
ATOM 3186 C C . ARG B 1 187 ? -22.438 -2.406 3.568 1 94.06 187 ARG B C 1
ATOM 3188 O O . ARG B 1 187 ? -23.109 -2.227 4.59 1 94.06 187 ARG B O 1
ATOM 3195 N N . LYS B 1 188 ? -21.281 -2.939 3.521 1 95.94 188 LYS B N 1
ATOM 3196 C CA . LYS B 1 188 ? -20.609 -3.307 4.762 1 95.94 188 LYS B CA 1
ATOM 3197 C C . LYS B 1 188 ? -19.125 -3.002 4.688 1 95.94 188 LYS B C 1
ATOM 3199 O O . LYS B 1 188 ? -18.516 -3.084 3.615 1 95.94 188 LYS B O 1
ATOM 3204 N N . TRP B 1 189 ? -18.578 -2.686 5.898 1 97.06 189 TRP B N 1
ATOM 3205 C CA . TRP B 1 189 ? -17.141 -2.445 6 1 97.06 189 TRP B CA 1
ATOM 3206 C C . TRP B 1 189 ? -16.391 -3.742 6.285 1 97.06 189 TRP B C 1
ATOM 3208 O O . TRP B 1 189 ? -16.797 -4.531 7.137 1 97.06 189 TRP B O 1
ATOM 3218 N N . TYR B 1 190 ? -15.305 -3.936 5.539 1 97.06 190 TYR B N 1
ATOM 3219 C CA . TYR B 1 190 ? -14.453 -5.102 5.719 1 97.06 190 TYR B CA 1
ATOM 3220 C C . TYR B 1 190 ? -13 -4.688 5.93 1 97.06 190 TYR B C 1
ATOM 3222 O O . TYR B 1 190 ? -12.617 -3.557 5.613 1 97.06 190 TYR B O 1
ATOM 3230 N N . ASP B 1 191 ? -12.289 -5.594 6.496 1 97.75 191 ASP B N 1
ATOM 3231 C CA . ASP B 1 191 ? -10.875 -5.355 6.77 1 97.75 191 ASP B CA 1
ATOM 3232 C C . ASP B 1 191 ? -10 -5.875 5.629 1 97.75 191 ASP B C 1
ATOM 3234 O O . ASP B 1 191 ? -10.312 -6.898 5.02 1 97.75 191 ASP B O 1
ATOM 3238 N N . LEU B 1 192 ? -8.984 -5.102 5.352 1 97.56 192 LEU B N 1
ATOM 3239 C CA . LEU B 1 192 ? -7.891 -5.621 4.539 1 97.56 192 LEU B CA 1
ATOM 3240 C C . LEU B 1 192 ? -6.914 -6.426 5.391 1 97.56 192 LEU B C 1
ATOM 3242 O O . LEU B 1 192 ? -6.418 -5.934 6.406 1 97.56 192 LEU B O 1
ATOM 3246 N N . ILE B 1 193 ? -6.641 -7.664 5 1 97.69 193 ILE B N 1
ATOM 3247 C CA . ILE B 1 193 ? -5.777 -8.57 5.742 1 97.69 193 ILE B CA 1
ATOM 3248 C C . ILE B 1 193 ? -4.43 -8.695 5.039 1 97.69 193 ILE B C 1
ATOM 3250 O O . ILE B 1 193 ? -4.371 -8.969 3.84 1 97.69 193 ILE B O 1
ATOM 3254 N N . GLU B 1 194 ? -3.4 -8.516 5.805 1 98.19 194 GLU B N 1
ATOM 3255 C CA . GLU B 1 194 ? -2.057 -8.508 5.234 1 98.19 194 GLU B CA 1
ATOM 3256 C C . GLU B 1 194 ? -1.213 -9.656 5.781 1 98.19 194 GLU B C 1
ATOM 3258 O O . GLU B 1 194 ? -1.101 -9.82 6.996 1 98.19 194 GLU B O 1
ATOM 3263 N N . PHE B 1 195 ? -0.612 -10.359 4.852 1 98.5 195 PHE B N 1
ATOM 3264 C CA . PHE B 1 195 ? 0.256 -11.484 5.199 1 98.5 195 PHE B CA 1
ATOM 3265 C C . PHE B 1 195 ? 1.662 -11.266 4.652 1 98.5 195 PHE B C 1
ATOM 3267 O O . PHE B 1 195 ? 1.84 -10.602 3.629 1 98.5 195 PHE B O 1
ATOM 3274 N N . GLY B 1 196 ? 2.641 -11.844 5.352 1 98.75 196 GLY B N 1
ATOM 3275 C CA . GLY B 1 196 ? 4.023 -11.781 4.91 1 98.75 196 GLY B CA 1
ATOM 3276 C C . GLY B 1 196 ? 4.816 -13.031 5.242 1 98.75 196 GLY B C 1
ATOM 3277 O O . GLY B 1 196 ? 4.445 -13.789 6.141 1 98.75 196 GLY B O 1
ATOM 3278 N N . MET B 1 197 ? 5.84 -13.25 4.52 1 98.69 197 MET B N 1
ATOM 3279 C CA . MET B 1 197 ? 6.809 -14.32 4.727 1 98.69 197 MET B CA 1
ATOM 3280 C C . MET B 1 197 ? 8.227 -13.828 4.484 1 98.69 197 MET B C 1
ATOM 3282 O O . MET B 1 197 ? 8.508 -13.211 3.455 1 98.69 197 MET B O 1
ATOM 3286 N N . THR B 1 198 ? 9.094 -14.062 5.434 1 98.5 198 THR B N 1
ATOM 3287 C CA . THR B 1 198 ? 10.5 -13.711 5.27 1 98.5 198 THR B CA 1
ATOM 3288 C C . THR B 1 198 ? 11.281 -14.875 4.656 1 98.5 198 THR B C 1
ATOM 3290 O O . THR B 1 198 ? 10.828 -16.016 4.703 1 98.5 198 THR B O 1
ATOM 3293 N N . GLU B 1 199 ? 12.414 -14.516 4.133 1 97.5 199 GLU B N 1
ATOM 3294 C CA . GLU B 1 199 ? 13.266 -15.555 3.555 1 97.5 199 GLU B CA 1
ATOM 3295 C C . GLU B 1 199 ? 13.648 -16.594 4.602 1 97.5 199 GLU B C 1
ATOM 3297 O O . GLU B 1 199 ? 13.695 -17.797 4.312 1 97.5 199 GLU B O 1
ATOM 3302 N N . ASP B 1 200 ? 13.883 -16.203 5.832 1 97.25 200 ASP B N 1
ATOM 3303 C CA . ASP B 1 200 ? 14.219 -17.125 6.91 1 97.25 200 ASP B CA 1
ATOM 3304 C C . ASP B 1 200 ? 13.062 -18.078 7.195 1 97.25 200 ASP B C 1
ATOM 3306 O O . ASP B 1 200 ? 13.273 -19.281 7.402 1 97.25 200 ASP B O 1
ATOM 3310 N N . GLU B 1 201 ? 11.93 -17.609 7.246 1 97.56 201 GLU B N 1
ATOM 3311 C CA . GLU B 1 201 ? 10.75 -18.438 7.461 1 97.56 201 GLU B CA 1
ATOM 3312 C C . GLU B 1 201 ? 10.562 -19.438 6.328 1 97.56 201 GLU B C 1
ATOM 3314 O O . GLU B 1 201 ? 10.227 -20.609 6.566 1 97.56 201 GLU B O 1
ATOM 3319 N N . TRP B 1 202 ? 10.75 -18.969 5.137 1 97.69 202 TRP B N 1
ATOM 3320 C CA . TRP B 1 202 ? 10.672 -19.844 3.967 1 97.69 202 TRP B CA 1
ATOM 3321 C C . TRP B 1 202 ? 11.711 -20.953 4.047 1 97.69 202 TRP B C 1
ATOM 3323 O O . TRP B 1 202 ? 11.391 -22.125 3.801 1 97.69 202 TRP B O 1
ATOM 3333 N N . GLU B 1 203 ? 12.93 -20.609 4.398 1 96.94 203 GLU B N 1
ATOM 3334 C CA . GLU B 1 203 ? 13.984 -21.609 4.531 1 96.94 203 GLU B CA 1
ATOM 3335 C C . GLU B 1 203 ? 13.641 -22.656 5.586 1 96.94 203 GLU B C 1
ATOM 3337 O O . GLU B 1 203 ? 13.875 -23.844 5.387 1 96.94 203 GLU B O 1
ATOM 3342 N N . SER B 1 204 ? 13.117 -22.172 6.672 1 96.5 204 SER B N 1
ATOM 3343 C CA . SER B 1 204 ? 12.703 -23.094 7.727 1 96.5 204 SER B CA 1
ATOM 3344 C C . SER B 1 204 ? 11.609 -24.031 7.242 1 96.5 204 SER B C 1
ATOM 3346 O O . SER B 1 204 ? 11.648 -25.234 7.512 1 96.5 204 SER B O 1
ATOM 3348 N N . LEU B 1 205 ? 10.711 -23.516 6.547 1 95.5 205 LEU B N 1
ATOM 3349 C CA . LEU B 1 205 ? 9.594 -24.297 6.031 1 95.5 205 LEU B CA 1
ATOM 3350 C C . LEU B 1 205 ? 10.078 -25.359 5.055 1 95.5 205 LEU B C 1
ATOM 3352 O O . LEU B 1 205 ? 9.492 -26.438 4.957 1 95.5 205 LEU B O 1
ATOM 3356 N N . ARG B 1 206 ? 11.18 -24.984 4.391 1 94.69 206 ARG B N 1
ATOM 3357 C CA . ARG B 1 206 ? 11.664 -25.891 3.355 1 94.69 206 ARG B CA 1
ATOM 3358 C C . ARG B 1 206 ? 12.805 -26.75 3.885 1 94.69 206 ARG B C 1
ATOM 3360 O O . ARG B 1 206 ? 13.406 -27.516 3.131 1 94.69 206 ARG B O 1
ATOM 3367 N N . GLY B 1 207 ? 13.125 -26.578 5.141 1 93.19 207 GLY B N 1
ATOM 3368 C CA . GLY B 1 207 ? 14.195 -27.359 5.734 1 93.19 207 GLY B CA 1
ATOM 3369 C C . GLY B 1 207 ? 15.57 -26.984 5.227 1 93.19 207 GLY B C 1
ATOM 3370 O O . GLY B 1 207 ? 16.453 -27.828 5.125 1 93.19 207 GLY B O 1
ATOM 3371 N N . LEU B 1 208 ? 15.773 -25.812 4.859 1 87.44 208 LEU B N 1
ATOM 3372 C CA . LEU B 1 208 ? 17.031 -25.312 4.328 1 87.44 208 LEU B CA 1
ATOM 3373 C C . LEU B 1 208 ? 17.859 -24.641 5.426 1 87.44 208 LEU B C 1
ATOM 3375 O O . LEU B 1 208 ? 19 -24.219 5.184 1 87.44 208 LEU B O 1
ATOM 3379 N N . ASP B 1 209 ? 17.453 -24.609 6.648 1 76.44 209 ASP B N 1
ATOM 3380 C CA . ASP B 1 209 ? 18.109 -23.938 7.766 1 76.44 209 ASP B CA 1
ATOM 3381 C C . ASP B 1 209 ? 19.547 -24.422 7.93 1 76.44 209 ASP B C 1
ATOM 3383 O O . ASP B 1 209 ? 19.781 -25.625 7.996 1 76.44 209 ASP B O 1
ATOM 3387 N N . THR B 1 210 ? 20.625 -24.203 7.156 1 56.75 210 THR B N 1
ATOM 3388 C CA . THR B 1 210 ? 21.984 -24.656 7.406 1 56.75 210 THR B CA 1
ATOM 3389 C C . THR B 1 210 ? 22.516 -24.062 8.711 1 56.75 210 THR B C 1
ATOM 3391 O O . THR B 1 210 ? 23.719 -24.172 9 1 56.75 210 THR B O 1
ATOM 3394 N N . LYS B 1 211 ? 22.172 -23.156 9.484 1 47.78 211 LYS B N 1
ATOM 3395 C CA . LYS B 1 211 ? 23.031 -22.812 10.617 1 47.78 211 LYS B CA 1
ATOM 3396 C C . LYS B 1 211 ? 23.422 -24.047 11.406 1 47.78 211 LYS B C 1
ATOM 3398 O O . LYS B 1 211 ? 22.578 -24.891 11.719 1 47.78 211 LYS B O 1
ATOM 3403 N N . GLU B 1 212 ? 24.578 -24.625 11.094 1 39.12 212 GLU B N 1
ATOM 3404 C CA . GLU B 1 212 ? 25.344 -25.188 12.203 1 39.12 212 GLU B CA 1
ATOM 3405 C C . GLU B 1 212 ? 25.078 -24.438 13.5 1 39.12 212 GLU B C 1
ATOM 3407 O O . GLU B 1 212 ? 25.297 -23.234 13.586 1 39.12 212 GLU B O 1
ATOM 3412 N N . LYS B 1 213 ? 24.109 -24.797 14.297 1 28.64 213 LYS B N 1
ATOM 3413 C CA . LYS B 1 213 ? 24.344 -24.406 15.68 1 28.64 213 LYS B CA 1
ATOM 3414 C C . LYS B 1 213 ? 25.781 -24.75 16.109 1 28.64 213 LYS B C 1
ATOM 3416 O O . LYS B 1 213 ? 26.312 -25.797 15.75 1 28.64 213 LYS B O 1
#

Sequence (426 aa):
MDYSTEDIVNAYKSNRLEYIRADKTDGNLQKVALTILQDPVIQALSAPTMLLPKGPKEVDSYIDSVVNSLLGVAICLREDDDNDKTEEKEKKPRTIIGVMCIGWGGISPTVAHHRTAEIGISLIKEHQGKGYGREAVNWMVDWGFRHAGLHTIGITTTNYNPRGVYLYENIGFRLEGRRRDTIWMNRKWYDLIEFGMTEDEWESLRGLDTKEKMDYSTEDIVNAYKSNRLEYIRADKTDGNLQKVALTILQDPVIQALSAPTMLLPKGPKEVDSYIDSVVNSLLGVAICLREDDDNDKTEEKEKKPRTIIGVMCIGWGGISPTVAHHRTAEIGISLIKEHQGKGYGREAVNWMVDWGFRHAGLHTIGITTTNYNPRGVYLYENIGFRLEGRRRDTIWMNRKWYDLIEFGMTEDEWESLRGLDTKEK

Radius of gyration: 25.37 Å; Cα contacts (8 Å, |Δi|>4): 743; chains: 2; bounding box: 57×93×59 Å